Protein AF-A0AAD4CUF9-F1 (afdb_monomer_lite)

Structure (mmCIF, N/CA/C/O backbone):
data_AF-A0AAD4CUF9-F1
#
_entry.id   AF-A0AAD4CUF9-F1
#
loop_
_atom_site.group_PDB
_atom_site.id
_atom_site.type_symbol
_atom_site.label_atom_id
_atom_site.label_alt_id
_atom_site.label_comp_id
_atom_site.label_asym_id
_atom_site.label_entity_id
_atom_site.label_seq_id
_atom_site.pdbx_PDB_ins_code
_atom_site.Cartn_x
_atom_site.Cartn_y
_atom_site.Cartn_z
_atom_site.occupancy
_atom_site.B_iso_or_equiv
_atom_site.auth_seq_id
_atom_site.auth_comp_id
_atom_site.auth_asym_id
_atom_site.auth_atom_id
_atom_site.pdbx_PDB_model_num
ATOM 1 N N . MET A 1 1 ? -0.680 8.053 40.007 1.00 39.59 1 MET A N 1
ATOM 2 C CA . MET A 1 1 ? -1.682 8.189 38.925 1.00 39.59 1 MET A CA 1
ATOM 3 C C . MET A 1 1 ? -1.784 6.845 38.232 1.00 39.59 1 MET A C 1
ATOM 5 O O . MET A 1 1 ? -0.775 6.392 37.708 1.00 39.59 1 MET A O 1
ATOM 9 N N . ASP A 1 2 ? -2.946 6.200 38.308 1.00 34.97 2 ASP A N 1
ATOM 10 C CA . ASP A 1 2 ? -3.189 4.861 37.760 1.00 34.97 2 ASP A CA 1
ATOM 11 C C . ASP A 1 2 ? -3.001 4.854 36.224 1.00 34.97 2 ASP A C 1
ATOM 13 O O . ASP A 1 2 ? -3.326 5.823 35.531 1.00 34.97 2 ASP A O 1
ATOM 17 N N . GLN A 1 3 ? -2.433 3.775 35.682 1.00 39.56 3 GLN A N 1
ATOM 18 C CA . GLN A 1 3 ? -2.182 3.586 34.249 1.00 39.56 3 GLN A CA 1
ATOM 19 C C . GLN A 1 3 ? -3.502 3.627 33.453 1.00 39.56 3 GLN A C 1
ATOM 21 O O . GLN A 1 3 ? -3.532 4.143 32.334 1.00 39.56 3 GLN A O 1
ATOM 26 N N . ARG A 1 4 ? -4.623 3.224 34.079 1.00 38.78 4 ARG A N 1
ATOM 27 C CA . ARG A 1 4 ? -5.989 3.417 33.550 1.00 38.78 4 ARG A CA 1
ATOM 28 C C . ARG A 1 4 ? -6.378 4.893 33.412 1.00 38.78 4 ARG A C 1
ATOM 30 O O . ARG A 1 4 ? -7.064 5.259 32.462 1.00 38.78 4 ARG A O 1
ATOM 37 N N . THR A 1 5 ? -5.922 5.764 34.314 1.00 38.09 5 THR A N 1
ATOM 38 C CA . THR A 1 5 ? -6.169 7.215 34.232 1.00 38.09 5 THR A CA 1
ATOM 39 C C . THR A 1 5 ? -5.326 7.877 33.138 1.00 38.09 5 THR A C 1
ATOM 41 O O . THR A 1 5 ? -5.761 8.865 32.552 1.00 38.09 5 THR A O 1
ATOM 44 N N . ARG A 1 6 ? -4.137 7.335 32.826 1.00 41.84 6 ARG A N 1
ATOM 45 C CA . ARG A 1 6 ? -3.287 7.815 31.719 1.00 41.84 6 ARG A CA 1
ATOM 46 C C . ARG A 1 6 ? -3.840 7.431 30.345 1.00 41.84 6 ARG A C 1
ATOM 48 O O . ARG A 1 6 ? -3.818 8.278 29.463 1.00 41.84 6 ARG A O 1
ATOM 55 N N . LEU A 1 7 ? -4.388 6.222 30.190 1.00 39.97 7 LEU A N 1
ATOM 56 C CA . LEU A 1 7 ? -5.048 5.778 28.951 1.00 39.97 7 LEU A CA 1
ATOM 57 C C . LEU A 1 7 ? -6.362 6.535 28.687 1.00 39.97 7 LEU A C 1
ATOM 59 O O . LEU A 1 7 ? -6.588 6.962 27.561 1.00 39.97 7 LEU A O 1
ATOM 63 N N . ARG A 1 8 ? -7.171 6.823 29.722 1.00 42.53 8 ARG A N 1
ATOM 64 C CA . ARG A 1 8 ? -8.345 7.717 29.587 1.00 42.53 8 ARG A CA 1
ATOM 65 C C . ARG A 1 8 ? -7.947 9.115 29.093 1.00 42.53 8 ARG A C 1
ATOM 67 O O . ARG A 1 8 ? -8.431 9.554 28.056 1.00 42.53 8 ARG A O 1
ATOM 74 N N . LYS A 1 9 ? -6.938 9.736 29.720 1.00 45.12 9 LYS A N 1
ATOM 75 C CA . LYS A 1 9 ? -6.374 11.022 29.261 1.00 45.12 9 LYS A CA 1
ATOM 76 C C . LYS A 1 9 ? -5.685 10.956 27.892 1.00 45.12 9 LYS A C 1
ATOM 78 O O . LYS A 1 9 ? -5.450 11.994 27.275 1.00 45.12 9 LYS A O 1
ATOM 83 N N . ALA A 1 10 ? -5.318 9.763 27.421 1.00 41.44 10 ALA A N 1
ATOM 84 C CA . ALA A 1 10 ? -4.700 9.578 26.116 1.00 41.44 10 ALA A CA 1
ATOM 85 C C . ALA A 1 10 ? -5.693 9.853 24.975 1.00 41.44 10 ALA A C 1
ATOM 87 O O . ALA A 1 10 ? -5.320 10.522 24.009 1.00 41.44 10 ALA A O 1
ATOM 88 N N . CYS A 1 11 ? -6.948 9.427 25.164 1.00 41.88 11 CYS A N 1
ATOM 89 C CA . CYS A 1 11 ? -8.086 9.665 24.274 1.00 41.88 11 CYS A CA 1
ATOM 90 C C . CYS A 1 11 ? -8.808 11.003 24.521 1.00 41.88 11 CYS A C 1
ATOM 92 O O . CYS A 1 11 ? -9.398 11.534 23.586 1.00 41.88 11 CYS A O 1
ATOM 94 N N . ASP A 1 12 ? -8.734 11.586 25.725 1.00 46.25 12 ASP A N 1
ATOM 95 C CA . ASP A 1 12 ? -9.504 12.794 26.098 1.00 46.25 12 ASP A CA 1
ATOM 96 C C . ASP A 1 12 ? -9.203 14.059 25.260 1.00 46.25 12 ASP A C 1
ATOM 98 O O . ASP A 1 12 ? -9.964 15.022 25.311 1.00 46.25 12 ASP A O 1
ATOM 102 N N . ALA A 1 13 ? -8.140 14.076 24.446 1.00 50.22 13 ALA A N 1
ATOM 103 C CA . ALA A 1 13 ? -7.886 15.176 23.505 1.00 50.22 13 ALA A CA 1
ATOM 104 C C . ALA A 1 13 ? -8.900 15.221 22.338 1.00 50.22 13 ALA A C 1
ATOM 106 O O . ALA A 1 13 ? -9.046 16.247 21.664 1.00 50.22 13 ALA A O 1
ATOM 107 N N . CYS A 1 14 ? -9.616 14.118 22.082 1.00 61.94 14 CYS A N 1
ATOM 108 C CA . CYS A 1 14 ? -10.599 14.020 21.011 1.00 61.94 14 CYS A CA 1
ATOM 109 C C . CYS A 1 14 ? -11.874 13.322 21.506 1.00 61.94 14 CYS A C 1
ATOM 111 O O . CYS A 1 14 ? -11.851 12.169 21.919 1.00 61.94 14 CYS A O 1
ATOM 113 N N . SER A 1 15 ? -13.013 14.021 21.449 1.00 78.88 15 SER A N 1
ATOM 114 C CA . SER A 1 15 ? -14.328 13.438 21.758 1.00 78.88 15 SER A CA 1
ATOM 115 C C . SER A 1 15 ? -14.560 12.141 20.971 1.00 78.88 15 SER A C 1
ATOM 117 O O . SER A 1 15 ? -14.222 12.075 19.789 1.00 78.88 15 SER A O 1
ATOM 119 N N . ILE A 1 16 ? -15.228 11.151 21.577 1.00 83.75 16 ILE A N 1
ATOM 120 C CA . ILE A 1 16 ? -15.624 9.893 20.914 1.00 83.75 16 ILE A CA 1
ATOM 121 C C . ILE A 1 16 ? -16.353 10.126 19.580 1.00 83.75 16 ILE A C 1
ATOM 123 O O . ILE A 1 16 ? -16.173 9.367 18.633 1.00 83.75 16 ILE A O 1
ATOM 127 N N . ARG A 1 17 ? -17.105 11.231 19.456 1.00 86.00 17 ARG A N 1
ATOM 128 C CA . ARG A 1 17 ? -17.767 11.623 18.203 1.00 86.00 17 ARG A CA 1
ATOM 129 C C . ARG A 1 17 ? -16.765 11.896 17.078 1.00 86.00 17 ARG A C 1
ATOM 131 O O . ARG A 1 17 ? -17.030 11.551 15.936 1.00 86.00 17 ARG A O 1
ATOM 138 N N . LYS A 1 18 ? -15.620 12.503 17.390 1.00 86.81 18 LYS A N 1
ATOM 139 C CA . LYS A 1 18 ? -14.552 12.770 16.418 1.00 86.81 18 LYS A CA 1
ATOM 140 C C . LYS A 1 18 ? -13.766 11.509 16.096 1.00 86.81 18 LYS A C 1
ATOM 142 O O . LYS A 1 18 ? -13.440 11.295 14.939 1.00 86.81 18 LYS A O 1
ATOM 147 N N . VAL A 1 19 ? -13.523 10.652 17.089 1.00 90.12 19 VAL A N 1
ATOM 148 C CA . VAL A 1 19 ? -12.931 9.327 16.849 1.00 90.12 19 VAL A CA 1
ATOM 149 C C . VAL A 1 19 ? -13.796 8.534 15.866 1.00 90.12 19 VAL A C 1
ATOM 151 O O . VAL A 1 19 ? -13.255 7.983 14.918 1.00 90.12 19 VAL A O 1
ATOM 154 N N . LYS A 1 20 ? -15.129 8.564 16.017 1.00 92.75 20 LYS A N 1
ATOM 155 C CA . LYS A 1 20 ? -16.059 7.950 15.056 1.00 92.75 20 LYS A CA 1
ATOM 156 C C . LYS A 1 20 ? -15.874 8.495 13.633 1.00 92.75 20 LYS A C 1
ATOM 158 O O . LYS A 1 20 ? -15.705 7.705 12.718 1.00 92.75 20 LYS A O 1
ATOM 163 N N . LEU A 1 21 ? -15.816 9.819 13.461 1.00 93.06 21 LEU A N 1
ATOM 164 C CA . LEU A 1 21 ? -15.589 10.441 12.145 1.00 93.06 21 LEU A CA 1
ATOM 165 C C . LEU A 1 21 ? -14.254 10.014 11.512 1.00 93.06 21 LEU A C 1
ATOM 167 O O . LEU A 1 21 ? -14.199 9.740 10.319 1.00 93.06 21 LEU A O 1
ATOM 171 N N . LEU A 1 22 ? -13.188 9.906 12.311 1.00 94.31 22 LEU A N 1
ATOM 172 C CA . LEU A 1 22 ? -11.883 9.430 11.837 1.00 94.31 22 LEU A CA 1
ATOM 173 C C . LEU A 1 22 ? -11.912 7.941 11.466 1.00 94.31 22 LEU A C 1
ATOM 175 O O . LEU A 1 22 ? -11.278 7.535 10.499 1.00 94.31 22 LEU A O 1
ATOM 179 N N . VAL A 1 23 ? -12.652 7.118 12.209 1.00 95.81 23 VAL A N 1
ATOM 180 C CA . VAL A 1 23 ? -12.877 5.708 11.859 1.00 95.81 23 VAL A CA 1
ATOM 181 C C . VAL A 1 23 ? -13.656 5.598 10.543 1.00 95.81 23 VAL A C 1
ATOM 183 O O . VAL A 1 23 ? -13.284 4.805 9.680 1.00 95.81 23 VAL A O 1
ATOM 186 N N . ASP A 1 24 ? -14.690 6.419 10.351 1.00 95.69 24 ASP A N 1
ATOM 187 C CA . ASP A 1 24 ? -15.474 6.454 9.111 1.00 95.69 24 ASP A CA 1
ATOM 188 C C . ASP A 1 24 ? -14.615 6.881 7.909 1.00 95.69 24 ASP A C 1
ATOM 190 O O . ASP A 1 24 ? -14.680 6.261 6.843 1.00 95.69 24 ASP A O 1
ATOM 194 N N . ASP A 1 25 ? -13.740 7.873 8.096 1.00 95.69 25 ASP A N 1
ATOM 195 C CA . ASP A 1 25 ? -12.764 8.277 7.084 1.00 95.69 25 ASP A CA 1
ATOM 196 C C . ASP A 1 25 ? -11.748 7.168 6.789 1.00 95.69 25 ASP A C 1
ATOM 198 O O . ASP A 1 25 ? -11.439 6.924 5.624 1.00 95.69 25 ASP A O 1
ATOM 202 N N . TYR A 1 26 ? -11.248 6.451 7.800 1.00 97.94 26 TYR A N 1
ATOM 203 C CA . TYR A 1 26 ? -10.336 5.328 7.578 1.00 97.94 26 TYR A CA 1
ATOM 204 C C . TYR A 1 26 ? -10.977 4.273 6.670 1.00 97.94 26 TYR A C 1
ATOM 206 O O . TYR A 1 26 ? -10.410 3.902 5.640 1.00 97.94 26 TYR A O 1
ATOM 214 N N . PHE A 1 27 ? -12.190 3.836 7.009 1.00 97.69 27 PHE A N 1
ATOM 215 C CA . PHE A 1 27 ? -12.915 2.835 6.235 1.00 97.69 27 PHE A CA 1
ATOM 216 C C . PHE A 1 27 ? -13.332 3.325 4.843 1.00 97.69 27 PHE A C 1
ATOM 218 O O . PHE A 1 27 ? -13.573 2.513 3.950 1.00 97.69 27 PHE A O 1
ATOM 225 N N . THR A 1 28 ? -13.416 4.636 4.630 1.00 96.25 28 THR A N 1
ATOM 226 C CA . THR A 1 28 ? -13.724 5.224 3.321 1.00 96.25 28 THR A CA 1
ATOM 227 C C . THR A 1 28 ? -12.480 5.364 2.450 1.00 96.25 28 THR A C 1
ATOM 229 O O . THR A 1 28 ? -12.507 4.947 1.298 1.00 96.25 28 THR A O 1
ATOM 232 N N . TYR A 1 29 ? -11.388 5.908 2.986 1.00 96.06 29 TYR A N 1
ATOM 233 C CA . TYR A 1 29 ? -10.251 6.356 2.178 1.00 96.06 29 TYR A CA 1
ATOM 234 C C . TYR A 1 29 ? -9.022 5.444 2.256 1.00 96.06 29 TYR A C 1
ATOM 236 O O . TYR A 1 29 ? -8.267 5.366 1.292 1.00 96.06 29 TYR A O 1
ATOM 244 N N . ILE A 1 30 ? -8.810 4.744 3.374 1.00 97.25 30 ILE A N 1
ATOM 245 C CA . ILE A 1 30 ? -7.582 3.965 3.620 1.00 97.25 30 ILE A CA 1
ATOM 246 C C . ILE A 1 30 ? -7.819 2.463 3.526 1.00 97.25 30 ILE A C 1
ATOM 248 O O . ILE A 1 30 ? -7.001 1.757 2.944 1.00 97.25 30 ILE A O 1
ATOM 252 N N . HIS A 1 31 ? -8.950 1.970 4.034 1.00 97.94 31 HIS A N 1
ATOM 253 C CA . HIS A 1 31 ? -9.311 0.550 3.957 1.00 97.94 31 HIS A CA 1
ATOM 254 C C . HIS A 1 31 ? -9.292 -0.037 2.530 1.00 97.94 31 HIS A C 1
ATOM 256 O O . HIS A 1 31 ? -8.823 -1.160 2.372 1.00 97.94 31 HIS A O 1
ATOM 262 N N . PRO A 1 32 ? -9.650 0.701 1.455 1.00 96.88 32 PRO A N 1
ATOM 263 C CA . PRO A 1 32 ? -9.492 0.192 0.087 1.00 96.88 32 PRO A CA 1
ATOM 264 C C . PRO A 1 32 ? -8.040 -0.128 -0.302 1.00 96.88 32 PRO A C 1
ATOM 266 O O . PRO A 1 32 ? -7.810 -0.925 -1.211 1.00 96.88 32 PRO A O 1
ATOM 269 N N . LEU A 1 33 ? -7.064 0.500 0.360 1.00 97.06 33 LEU A N 1
ATOM 270 C CA . LEU A 1 33 ? -5.630 0.289 0.151 1.00 97.06 33 LEU A CA 1
ATOM 271 C C . LEU A 1 33 ? -5.046 -0.709 1.160 1.00 97.06 33 LEU A C 1
ATOM 273 O O . LEU A 1 33 ? -4.157 -1.485 0.812 1.00 97.06 33 LEU A O 1
ATOM 277 N N . ILE A 1 34 ? -5.548 -0.682 2.398 1.00 97.12 34 ILE A N 1
ATOM 278 C CA . ILE A 1 34 ? -5.132 -1.530 3.518 1.00 97.12 34 ILE A CA 1
ATOM 279 C C . ILE A 1 34 ? -6.400 -2.179 4.108 1.00 97.12 34 ILE A C 1
ATOM 281 O O . ILE A 1 34 ? -6.973 -1.626 5.044 1.00 97.12 34 ILE A O 1
ATOM 285 N N . PRO A 1 35 ? -6.879 -3.318 3.567 1.00 97.19 35 PRO A N 1
ATOM 286 C CA . PRO A 1 35 ? -8.218 -3.856 3.855 1.00 97.19 35 PRO A CA 1
ATOM 287 C C . PRO A 1 35 ? -8.307 -4.626 5.185 1.00 97.19 35 PRO A C 1
ATOM 289 O O . PRO A 1 35 ? -8.823 -5.744 5.259 1.00 97.19 35 PRO A O 1
ATOM 292 N N . VAL A 1 36 ? -7.791 -4.021 6.252 1.00 97.06 36 VAL A N 1
ATOM 293 C CA . VAL A 1 36 ? -7.884 -4.484 7.639 1.00 97.06 36 VAL A CA 1
ATOM 294 C C . VAL A 1 36 ? -8.197 -3.290 8.547 1.00 97.06 36 VAL A C 1
ATOM 296 O O . VAL A 1 36 ? -7.759 -2.185 8.253 1.00 97.06 36 VAL A O 1
ATOM 299 N N . PRO A 1 37 ? -8.909 -3.465 9.668 1.00 97.88 37 PRO A N 1
ATOM 300 C CA . PRO A 1 37 ? -9.540 -4.699 10.132 1.00 97.88 37 PRO A CA 1
ATOM 301 C C . PRO A 1 37 ? -10.833 -5.021 9.364 1.00 97.88 37 PRO A C 1
ATOM 303 O O . PRO A 1 37 ? -11.263 -4.261 8.496 1.00 97.88 37 PRO A O 1
ATOM 306 N N . HIS A 1 38 ? -11.448 -6.155 9.697 1.00 98.00 38 HIS A N 1
ATOM 307 C CA . HIS A 1 38 ? -12.779 -6.528 9.228 1.00 98.00 38 HIS A CA 1
ATOM 308 C C . HIS A 1 38 ? -13.825 -5.506 9.696 1.00 98.00 38 HIS A C 1
ATOM 310 O O . HIS A 1 38 ? -14.038 -5.343 10.902 1.00 98.00 38 HIS A O 1
ATOM 316 N N . GLU A 1 39 ? -14.455 -4.794 8.757 1.00 97.56 39 GLU A N 1
ATOM 317 C CA . GLU A 1 39 ? -15.265 -3.610 9.072 1.00 97.56 39 GLU A CA 1
ATOM 318 C C . GLU A 1 39 ? -16.455 -3.900 10.017 1.00 97.56 39 GLU A C 1
ATOM 320 O O . GLU A 1 39 ? -16.560 -3.208 11.036 1.00 97.56 39 GLU A O 1
ATOM 325 N N . PRO A 1 40 ? -17.317 -4.912 9.779 1.00 97.81 40 PRO A N 1
ATOM 326 C CA . PRO A 1 40 ? -18.456 -5.201 10.652 1.00 97.81 40 PRO A CA 1
ATOM 327 C C . PRO A 1 40 ? -18.045 -5.524 12.093 1.00 97.81 40 PRO A C 1
ATOM 329 O O . PRO A 1 40 ? -18.580 -4.943 13.040 1.00 97.81 40 PRO A O 1
ATOM 332 N N . THR A 1 41 ? -17.049 -6.399 12.268 1.00 97.00 41 THR A N 1
ATOM 333 C CA . THR A 1 41 ? -16.567 -6.807 13.599 1.00 97.00 41 THR A CA 1
ATOM 334 C C . THR A 1 41 ? -15.926 -5.634 14.331 1.00 97.00 41 THR A C 1
ATOM 336 O O . THR A 1 41 ? -16.182 -5.425 15.517 1.00 97.00 41 THR A O 1
ATOM 339 N N . PHE A 1 42 ? -15.133 -4.822 13.626 1.00 98.25 42 PHE A N 1
ATOM 340 C CA . PHE A 1 42 ? -14.530 -3.634 14.216 1.00 98.25 42 PHE A CA 1
ATOM 341 C C . PHE A 1 42 ? -15.588 -2.619 14.659 1.00 98.25 42 PHE A C 1
ATOM 343 O O . PHE A 1 42 ? -15.497 -2.080 15.762 1.00 98.25 42 PHE A O 1
ATOM 350 N N . ARG A 1 43 ? -16.600 -2.351 13.822 1.00 97.31 43 ARG A N 1
ATOM 351 C CA . ARG A 1 43 ? -17.673 -1.402 14.151 1.00 97.31 43 ARG A CA 1
ATOM 352 C C . ARG A 1 43 ? -18.488 -1.866 15.353 1.00 97.31 43 ARG A C 1
ATOM 354 O O . ARG A 1 43 ? -18.735 -1.052 16.240 1.00 97.31 43 ARG A O 1
ATOM 361 N N . ALA A 1 44 ? -18.814 -3.155 15.437 1.00 97.50 44 ALA A N 1
ATOM 362 C CA . ALA A 1 44 ? -19.493 -3.723 16.600 1.00 97.50 44 ALA A CA 1
ATOM 363 C C . ALA A 1 44 ? -18.677 -3.529 17.895 1.00 97.50 44 ALA A C 1
ATOM 365 O O . ALA A 1 44 ? -19.209 -3.038 18.892 1.00 97.50 44 ALA A O 1
ATOM 366 N N . ALA A 1 45 ? -17.372 -3.827 17.868 1.00 96.12 45 ALA A N 1
ATOM 367 C CA . ALA A 1 45 ? -16.474 -3.609 19.007 1.00 96.12 45 ALA A CA 1
ATOM 368 C C . ALA A 1 45 ? -16.342 -2.115 19.377 1.00 96.12 45 ALA A C 1
ATOM 370 O O . ALA A 1 45 ? -16.310 -1.741 20.555 1.00 96.12 45 ALA A O 1
ATOM 371 N N . PHE A 1 46 ? -16.322 -1.233 18.373 1.00 95.69 46 PHE A N 1
ATOM 372 C CA . PHE A 1 46 ? -16.266 0.215 18.570 1.00 95.69 46 PHE A CA 1
ATOM 373 C C . PHE A 1 46 ? -17.531 0.754 19.254 1.00 95.69 46 PHE A C 1
ATOM 375 O O . PHE A 1 46 ? -17.442 1.550 20.192 1.00 95.69 46 PHE A O 1
ATOM 382 N N . GLU A 1 47 ? -18.712 0.301 18.827 1.00 95.06 47 GLU A N 1
ATOM 383 C CA . GLU A 1 47 ? -19.999 0.671 19.429 1.00 95.06 47 GLU A CA 1
ATOM 384 C C . GLU A 1 47 ? -20.118 0.199 20.880 1.00 95.06 47 GLU A C 1
ATOM 386 O O . GLU A 1 47 ? -20.623 0.931 21.734 1.00 95.06 47 GLU A O 1
ATOM 391 N N . GLN A 1 48 ? -19.569 -0.979 21.183 1.00 95.56 48 GLN A N 1
ATOM 392 C CA . GLN A 1 48 ? -19.510 -1.541 22.534 1.00 95.56 48 GLN A CA 1
ATOM 393 C C . GLN A 1 48 ? -18.459 -0.877 23.437 1.00 95.56 48 GLN A C 1
ATOM 395 O O . GLN A 1 48 ? -18.353 -1.222 24.615 1.00 95.56 48 GLN A O 1
ATOM 400 N N . ARG A 1 49 ? -17.708 0.106 22.922 1.00 92.44 49 ARG A N 1
ATOM 401 C CA . ARG A 1 49 ? -16.643 0.813 23.648 1.00 92.44 49 ARG A CA 1
ATOM 402 C C . ARG A 1 49 ? -15.562 -0.123 24.183 1.00 92.44 49 ARG A C 1
ATOM 404 O O . ARG A 1 49 ? -15.022 0.085 25.277 1.00 92.44 49 ARG A O 1
ATOM 411 N N . GLU A 1 50 ? -15.204 -1.127 23.383 1.00 93.50 50 GLU A N 1
ATOM 412 C CA . GLU A 1 50 ? -14.098 -2.031 23.701 1.00 93.50 50 GLU A CA 1
ATOM 413 C C . GLU A 1 50 ? -12.762 -1.294 23.872 1.00 93.50 50 GLU A C 1
ATOM 415 O O . GLU A 1 50 ? -11.869 -1.801 24.543 1.00 93.50 50 GLU A O 1
ATOM 420 N N . ASP A 1 51 ? -12.626 -0.056 23.380 1.00 89.88 51 ASP A N 1
ATOM 421 C CA . ASP A 1 51 ? -11.454 0.802 23.608 1.00 89.88 51 ASP A CA 1
ATOM 422 C C . ASP A 1 51 ? -11.139 1.016 25.100 1.00 89.88 51 ASP A C 1
ATOM 424 O O . ASP A 1 51 ? -9.994 1.279 25.473 1.00 89.88 51 ASP A O 1
ATOM 428 N N . LEU A 1 52 ? -12.142 0.883 25.973 1.00 88.94 52 LEU A N 1
ATOM 429 C CA . LEU A 1 52 ? -12.000 1.088 27.414 1.00 88.94 52 LEU A CA 1
ATOM 430 C C . LEU A 1 52 ? -11.524 -0.157 28.174 1.00 88.94 52 LEU A C 1
ATOM 432 O O . LEU A 1 52 ? -10.999 -0.033 29.286 1.00 88.94 52 LEU A O 1
ATOM 436 N N . THR A 1 53 ? -11.736 -1.345 27.613 1.00 91.12 53 THR A N 1
ATOM 437 C CA . THR A 1 53 ? -11.554 -2.642 28.288 1.00 91.12 53 THR A CA 1
ATOM 438 C C . THR A 1 53 ? -10.505 -3.502 27.589 1.00 91.12 53 THR A C 1
ATOM 440 O O . THR A 1 53 ? -9.705 -4.158 28.259 1.00 91.12 53 THR A O 1
ATOM 443 N N . ASN A 1 54 ? -10.457 -3.447 26.260 1.00 92.62 54 ASN A N 1
ATOM 444 C CA . ASN A 1 54 ? -9.579 -4.211 25.394 1.00 92.62 54 ASN A CA 1
ATOM 445 C C . ASN A 1 54 ? -8.413 -3.341 24.903 1.00 92.62 54 ASN A C 1
ATOM 447 O O . ASN A 1 54 ? -8.528 -2.491 24.018 1.00 92.62 54 ASN A O 1
ATOM 451 N N . ARG A 1 55 ? -7.236 -3.583 25.486 1.00 93.44 55 ARG A N 1
ATOM 452 C CA . ARG A 1 55 ? -6.011 -2.845 25.157 1.00 93.44 55 ARG A CA 1
ATOM 453 C C . ARG A 1 55 ? -5.550 -3.043 23.711 1.00 93.44 55 ARG A C 1
ATOM 455 O O . ARG A 1 55 ? -5.043 -2.093 23.121 1.00 93.44 55 ARG A O 1
ATOM 462 N N . THR A 1 56 ? -5.729 -4.238 23.144 1.00 94.56 56 THR A N 1
ATOM 463 C CA . THR A 1 56 ? -5.390 -4.505 21.737 1.00 94.56 56 THR A CA 1
ATOM 464 C C . THR A 1 56 ? -6.302 -3.703 20.821 1.00 94.56 56 THR A C 1
ATOM 466 O O . THR A 1 56 ? -5.813 -3.049 19.908 1.00 94.56 56 THR A O 1
ATOM 469 N N . PHE A 1 57 ? -7.604 -3.662 21.107 1.00 96.06 57 PHE A N 1
ATOM 470 C CA . PHE A 1 57 ? -8.552 -2.875 20.319 1.00 96.06 57 PHE A CA 1
ATOM 471 C C . PHE A 1 57 ? -8.262 -1.367 20.379 1.00 96.06 57 PHE A C 1
ATOM 473 O O . PHE A 1 57 ? -8.289 -0.684 19.353 1.00 96.06 57 PHE A O 1
ATOM 480 N N . LEU A 1 58 ? -7.897 -0.840 21.555 1.00 95.81 58 LEU A N 1
ATOM 481 C CA . LEU A 1 58 ? -7.437 0.545 21.689 1.00 95.81 58 LEU A CA 1
ATOM 482 C C . LEU A 1 58 ? -6.162 0.805 20.872 1.00 95.81 58 LEU A C 1
ATOM 484 O O . LEU A 1 58 ? -6.071 1.821 20.181 1.00 95.81 58 LEU A O 1
ATOM 488 N N . ALA A 1 59 ? -5.185 -0.104 20.933 1.00 96.69 59 ALA A N 1
ATOM 489 C CA . ALA A 1 59 ? -3.946 0.018 20.171 1.00 96.69 59 ALA A CA 1
ATOM 490 C C . ALA A 1 59 ? -4.191 -0.029 18.656 1.00 96.69 59 ALA A C 1
ATOM 492 O O . ALA A 1 59 ? -3.624 0.776 17.911 1.00 96.69 59 ALA A O 1
ATOM 493 N N . LEU A 1 60 ? -5.074 -0.924 18.211 1.00 97.81 60 LEU A N 1
ATOM 494 C CA . LEU A 1 60 ? -5.512 -1.041 16.825 1.00 97.81 60 LEU A CA 1
ATOM 495 C C . LEU A 1 60 ? -6.181 0.252 16.368 1.00 97.81 60 LEU A C 1
ATOM 497 O O . LEU A 1 60 ? -5.733 0.856 15.404 1.00 97.81 60 LEU A O 1
ATOM 501 N N . THR A 1 61 ? -7.176 0.737 17.111 1.00 97.69 61 THR A N 1
ATOM 502 C CA . THR A 1 61 ? -7.899 1.972 16.777 1.00 97.69 61 THR A CA 1
ATOM 503 C C . THR A 1 61 ? -6.953 3.174 16.700 1.00 97.69 61 THR A C 1
ATOM 505 O O . THR A 1 61 ? -7.008 3.953 15.750 1.00 97.69 61 THR A O 1
ATOM 508 N N . ALA A 1 62 ? -6.046 3.321 17.672 1.00 96.81 62 ALA A N 1
ATOM 509 C CA . ALA A 1 62 ? -5.094 4.427 17.698 1.00 96.81 62 ALA A CA 1
ATOM 510 C C . ALA A 1 62 ? -4.107 4.377 16.520 1.00 96.81 62 ALA A C 1
ATOM 512 O O . ALA A 1 62 ? -3.902 5.394 15.857 1.00 96.81 62 ALA A O 1
ATOM 513 N N . SER A 1 63 ? -3.523 3.210 16.234 1.00 97.88 63 SER A N 1
ATOM 514 C CA . SER A 1 63 ? -2.582 3.039 15.117 1.00 97.88 63 SER A CA 1
ATOM 515 C C . SER A 1 63 ? -3.264 3.177 13.749 1.00 97.88 63 SER A C 1
ATOM 517 O O . SER A 1 63 ? -2.716 3.839 12.871 1.00 97.88 63 SER A O 1
ATOM 519 N N . MET A 1 64 ? -4.493 2.676 13.603 1.00 97.56 64 MET A N 1
ATOM 520 C CA . MET A 1 64 ? -5.345 2.830 12.418 1.00 97.56 64 MET A CA 1
ATOM 521 C C . MET A 1 64 ? -5.656 4.306 12.116 1.00 97.56 64 MET A C 1
ATOM 523 O O . MET A 1 64 ? -5.515 4.757 10.980 1.00 97.56 64 MET A O 1
ATOM 527 N N . ILE A 1 65 ? -6.001 5.099 13.139 1.00 96.50 65 ILE A N 1
ATOM 528 C CA . ILE A 1 65 ? -6.170 6.555 12.990 1.00 96.50 65 ILE A CA 1
ATOM 529 C C . ILE A 1 65 ? -4.838 7.221 12.630 1.00 96.50 65 ILE A C 1
ATOM 531 O O . ILE A 1 65 ? -4.813 8.112 11.785 1.00 96.50 65 ILE A O 1
ATOM 535 N N . GLY A 1 66 ? -3.727 6.784 13.230 1.00 95.50 66 GLY A N 1
ATOM 536 C CA . GLY A 1 66 ? -2.390 7.249 12.855 1.00 95.50 66 GLY A CA 1
ATOM 537 C C . GLY A 1 66 ? -2.118 7.061 11.359 1.00 95.50 66 GLY A C 1
ATOM 538 O O . GLY A 1 66 ? -1.729 8.018 10.694 1.00 95.50 66 GLY A O 1
ATOM 539 N N . ALA A 1 67 ? -2.419 5.874 10.827 1.00 95.62 67 ALA A N 1
ATOM 540 C CA . ALA A 1 67 ? -2.270 5.539 9.412 1.00 95.62 67 ALA A CA 1
ATOM 541 C C . ALA A 1 67 ? -3.153 6.399 8.489 1.00 95.62 67 ALA A C 1
ATOM 543 O O . ALA A 1 67 ? -2.705 6.800 7.411 1.00 95.62 67 ALA A O 1
ATOM 544 N N . LEU A 1 68 ? -4.383 6.726 8.910 1.00 95.06 68 LEU A N 1
ATOM 545 C CA . LEU A 1 68 ? -5.232 7.694 8.206 1.00 95.06 68 LEU A CA 1
ATOM 546 C C . LEU A 1 68 ? -4.586 9.073 8.160 1.00 95.06 68 LEU A C 1
ATOM 548 O O . LEU A 1 68 ? -4.508 9.673 7.095 1.00 95.06 68 LEU A O 1
ATOM 552 N N . VAL A 1 69 ? -4.120 9.582 9.299 1.00 92.06 69 VAL A N 1
ATOM 553 C CA . VAL A 1 69 ? -3.561 10.936 9.373 1.00 92.06 69 VAL A CA 1
ATOM 554 C C . VAL A 1 69 ? -2.259 11.045 8.580 1.00 92.06 69 VAL A C 1
ATOM 556 O O . VAL A 1 69 ? -2.034 12.082 7.963 1.00 92.06 69 VAL A O 1
ATOM 559 N N . THR A 1 70 ? -1.418 10.004 8.552 1.00 89.88 70 THR A N 1
ATOM 560 C CA . THR A 1 70 ? -0.196 10.029 7.731 1.00 89.88 70 THR A CA 1
ATOM 561 C C . THR A 1 70 ? -0.478 9.957 6.243 1.00 89.88 70 THR A C 1
ATOM 563 O O . THR A 1 70 ? 0.193 10.636 5.475 1.00 89.88 70 THR A O 1
ATOM 566 N N . SER A 1 71 ? -1.439 9.130 5.836 1.00 89.50 71 SER A N 1
ATOM 567 C CA . SER A 1 71 ? -1.681 8.858 4.416 1.00 89.50 71 SER A CA 1
ATOM 568 C C . SER A 1 71 ? -2.636 9.874 3.790 1.00 89.50 71 SER A C 1
ATOM 570 O O . SER A 1 71 ? -2.527 10.163 2.607 1.00 89.50 71 SER A O 1
ATOM 572 N N . PHE A 1 72 ? -3.561 10.431 4.577 1.00 90.25 72 PHE A N 1
ATOM 573 C CA . PHE A 1 72 ? -4.587 11.355 4.103 1.00 90.25 72 PHE A CA 1
ATOM 574 C C . PHE A 1 72 ? -4.925 12.438 5.149 1.00 90.25 72 PHE A C 1
ATOM 576 O O . PHE A 1 72 ? -6.030 12.462 5.699 1.00 90.25 72 PHE A O 1
ATOM 583 N N . PRO A 1 73 ? -3.994 13.370 5.442 1.00 85.94 73 PRO A N 1
ATOM 584 C CA . PRO A 1 73 ? -4.161 14.384 6.492 1.00 85.94 73 PRO A CA 1
ATOM 585 C C . PRO A 1 73 ? -5.335 15.346 6.243 1.00 85.94 73 PRO A C 1
ATOM 587 O O . PRO A 1 73 ? -5.865 15.934 7.192 1.00 85.94 73 PRO A O 1
ATOM 590 N N . ARG A 1 74 ? -5.786 15.484 4.989 1.00 84.38 74 ARG A N 1
ATOM 591 C CA . ARG A 1 74 ? -6.860 16.401 4.595 1.00 84.38 74 ARG A CA 1
ATOM 592 C C . ARG A 1 74 ? -8.137 16.197 5.408 1.00 84.38 74 ARG A C 1
ATOM 594 O O . ARG A 1 74 ? -8.675 17.149 5.971 1.00 84.38 74 ARG A O 1
ATOM 601 N N . ARG A 1 75 ? -8.611 14.952 5.503 1.00 84.44 75 ARG A N 1
ATOM 602 C CA . ARG A 1 75 ? -9.884 14.621 6.161 1.00 84.44 75 ARG A CA 1
ATOM 603 C C . ARG A 1 75 ? -9.848 14.797 7.681 1.00 84.44 75 ARG A C 1
ATOM 605 O O . ARG A 1 75 ? -10.706 15.517 8.191 1.00 84.44 75 ARG A O 1
ATOM 612 N N . PRO A 1 76 ? -8.843 14.279 8.415 1.00 84.00 76 PRO A N 1
ATOM 613 C CA . PRO A 1 76 ? -8.714 14.536 9.845 1.00 84.00 76 PRO A CA 1
ATOM 614 C C . PRO A 1 76 ? -8.713 16.018 10.211 1.00 84.00 76 PRO A C 1
ATOM 616 O O . PRO A 1 76 ? -9.353 16.398 11.193 1.00 84.00 76 PRO A O 1
ATOM 619 N N . LYS A 1 77 ? -8.052 16.872 9.416 1.00 83.75 77 LYS A N 1
ATOM 620 C CA . LYS A 1 77 ? -8.014 18.310 9.691 1.00 83.75 77 LYS A CA 1
ATOM 621 C C . LYS A 1 77 ? -9.410 18.939 9.703 1.00 83.75 77 LYS A C 1
ATOM 623 O O . LYS A 1 77 ? -9.700 19.767 10.566 1.00 83.75 77 LYS A O 1
ATOM 628 N N . LEU A 1 78 ? -10.301 18.507 8.807 1.00 84.06 78 LEU A N 1
ATOM 629 C CA . LEU A 1 78 ? -11.678 19.012 8.737 1.00 84.06 78 LEU A CA 1
ATOM 630 C C . LEU A 1 78 ? -12.471 18.747 10.024 1.00 84.06 78 LEU A C 1
ATOM 632 O O . LEU A 1 78 ? -13.377 19.513 10.351 1.00 84.06 78 LEU A O 1
ATOM 636 N N . HIS A 1 79 ? -12.115 17.714 10.788 1.00 84.12 79 HIS A N 1
ATOM 637 C CA . HIS A 1 79 ? -12.782 17.375 12.050 1.00 84.12 79 HIS A CA 1
ATOM 638 C C . HIS A 1 79 ? -12.179 18.091 13.270 1.00 84.12 79 HIS A C 1
ATOM 640 O O . HIS A 1 79 ? -12.810 18.157 14.333 1.00 84.12 79 HIS A O 1
ATOM 646 N N . LEU A 1 80 ? -10.973 18.652 13.134 1.00 81.44 80 LEU A N 1
ATOM 647 C CA . LEU A 1 80 ? -10.177 19.263 14.206 1.00 81.44 80 LEU A CA 1
ATOM 648 C C . LEU A 1 80 ? -10.218 20.799 14.147 1.00 81.44 80 LEU A C 1
ATOM 650 O O . LEU A 1 80 ? -9.200 21.465 13.983 1.00 81.44 80 LEU A O 1
ATOM 654 N N . LYS A 1 81 ? -11.417 21.378 14.288 1.00 77.38 81 LYS A N 1
ATOM 655 C CA . LYS A 1 81 ? -11.632 22.833 14.138 1.00 77.38 81 LYS A CA 1
ATOM 656 C C . LYS A 1 81 ? -11.485 23.659 15.423 1.00 77.38 81 LYS A C 1
ATOM 658 O O . LYS A 1 81 ? -11.388 24.878 15.345 1.00 77.38 81 LYS A O 1
ATOM 663 N N . SER A 1 82 ? -11.514 23.029 16.598 1.00 80.69 82 SER A N 1
ATOM 664 C CA . SER A 1 82 ? -11.508 23.736 17.890 1.00 80.69 82 SER A CA 1
ATOM 665 C C . SER A 1 82 ? -10.117 24.273 18.240 1.00 80.69 82 SER A C 1
ATOM 667 O O . SER A 1 82 ? -9.123 23.590 18.002 1.00 80.69 82 SER A O 1
ATOM 669 N N . GLU A 1 83 ? -10.050 25.462 18.844 1.00 75.44 83 GLU A N 1
ATOM 670 C CA . GLU A 1 83 ? -8.790 26.123 19.225 1.00 75.44 83 GLU A CA 1
ATOM 671 C C . GLU A 1 83 ? -7.903 25.259 20.136 1.00 75.44 83 GLU A C 1
ATOM 673 O O . GLU A 1 83 ? -6.712 25.112 19.867 1.00 75.44 83 GLU A O 1
ATOM 678 N N . ASP A 1 84 ? -8.482 24.570 21.124 1.00 77.12 84 ASP A N 1
ATOM 679 C CA . ASP A 1 84 ? -7.735 23.649 21.997 1.00 77.12 84 ASP A CA 1
ATOM 680 C C . ASP A 1 84 ? -7.074 22.508 21.209 1.00 77.12 84 ASP A C 1
ATOM 682 O O . ASP A 1 84 ? -5.992 22.028 21.547 1.00 77.12 84 ASP A O 1
ATOM 686 N N . GLN A 1 85 ? -7.718 22.065 20.127 1.00 76.19 85 GLN A N 1
ATOM 687 C CA . GLN A 1 85 ? -7.218 20.981 19.286 1.00 76.19 85 GLN A CA 1
ATOM 688 C C . GLN A 1 85 ? -6.147 21.459 18.321 1.00 76.19 85 GLN A C 1
ATOM 690 O O . GLN A 1 85 ? -5.185 20.732 18.095 1.00 76.19 85 GLN A O 1
ATOM 695 N N . LYS A 1 86 ? -6.288 22.674 17.786 1.00 76.06 86 LYS A N 1
ATOM 696 C CA . LYS A 1 86 ? -5.233 23.316 16.998 1.00 76.06 86 LYS A CA 1
ATOM 697 C C . LYS A 1 86 ? -3.977 23.517 17.846 1.00 76.06 86 LYS A C 1
ATOM 699 O O . LYS A 1 86 ? -2.880 23.247 17.373 1.00 76.06 86 LYS A O 1
ATOM 704 N N . ALA A 1 87 ? -4.140 23.900 19.115 1.00 80.69 87 ALA A N 1
ATOM 705 C CA . ALA A 1 87 ? -3.033 24.009 20.062 1.00 80.69 87 ALA A CA 1
ATOM 706 C C . ALA A 1 87 ? -2.406 22.641 20.396 1.00 80.69 87 ALA A C 1
ATOM 708 O O . ALA A 1 87 ? -1.184 22.522 20.466 1.00 80.69 87 ALA A O 1
ATOM 709 N N . ALA A 1 88 ? -3.222 21.597 20.579 1.00 78.81 88 ALA A N 1
ATOM 710 C CA . ALA A 1 88 ? -2.735 20.246 20.862 1.00 78.81 88 ALA A CA 1
ATOM 711 C C . ALA A 1 88 ? -2.065 19.569 19.649 1.00 78.81 88 ALA A C 1
ATOM 713 O O . ALA A 1 88 ? -1.136 18.777 19.820 1.00 78.81 88 ALA A O 1
ATOM 714 N N . PHE A 1 89 ? -2.537 19.869 18.436 1.00 84.44 89 PHE A N 1
ATOM 715 C CA . PHE A 1 89 ? -2.113 19.251 17.180 1.00 84.44 89 PHE A CA 1
ATOM 716 C C . PHE A 1 89 ? -1.801 20.321 16.119 1.00 84.44 89 PHE A C 1
ATOM 718 O O . PHE A 1 89 ? -2.542 20.457 15.139 1.00 84.44 89 PHE A O 1
ATOM 725 N N . PRO A 1 90 ? -0.692 21.067 16.286 1.00 81.12 90 PRO A N 1
ATOM 726 C CA . PRO A 1 90 ? -0.333 22.166 15.386 1.00 81.12 90 PRO A CA 1
ATOM 727 C C . PRO A 1 90 ? -0.057 21.704 13.947 1.00 81.12 90 PRO A C 1
ATOM 729 O O . PRO A 1 90 ? -0.247 22.468 13.007 1.00 81.12 90 PRO A O 1
ATOM 732 N N . HIS A 1 91 ? 0.350 20.447 13.764 1.00 84.62 91 HIS A N 1
ATOM 733 C CA . HIS A 1 91 ? 0.533 19.802 12.464 1.00 84.62 91 HIS A CA 1
ATOM 734 C C . HIS A 1 91 ? 0.140 18.317 12.543 1.00 84.62 91 HIS A C 1
ATOM 736 O O . HIS A 1 91 ? 0.112 17.718 13.624 1.00 84.62 91 HIS A O 1
ATOM 742 N N . SER A 1 92 ? -0.126 17.703 11.390 1.00 86.31 92 SER A N 1
ATOM 743 C CA . SER A 1 92 ? -0.548 16.302 11.235 1.00 86.31 92 SER A CA 1
ATOM 744 C C . SER A 1 92 ? 0.369 15.322 11.973 1.00 86.31 92 SER A C 1
ATOM 746 O O . SER A 1 92 ? -0.107 14.480 12.734 1.00 86.31 92 SER A O 1
ATOM 748 N N . MET A 1 93 ? 1.693 15.477 11.848 1.00 87.12 93 MET A N 1
ATOM 749 C CA . MET A 1 93 ? 2.659 14.586 12.510 1.00 87.12 93 MET A CA 1
ATOM 750 C C . MET A 1 93 ? 2.606 14.634 14.048 1.00 87.12 93 MET A C 1
ATOM 752 O O . MET A 1 93 ? 2.971 13.653 14.697 1.00 87.12 93 MET A O 1
ATOM 756 N N . ALA A 1 94 ? 2.116 15.720 14.662 1.00 87.88 94 ALA A N 1
ATOM 757 C CA . ALA A 1 94 ? 1.906 15.769 16.110 1.00 87.88 94 ALA A CA 1
ATOM 758 C C . ALA A 1 94 ? 0.769 14.824 16.533 1.00 87.88 94 ALA A C 1
ATOM 760 O O . ALA A 1 94 ? 0.896 14.092 17.519 1.00 87.88 94 ALA A O 1
ATOM 761 N N . LEU A 1 95 ? -0.313 14.786 15.747 1.00 89.69 95 LEU A N 1
ATOM 762 C CA . LEU A 1 95 ? -1.415 13.847 15.944 1.00 89.69 95 LEU A CA 1
ATOM 763 C C . LEU A 1 95 ? -0.973 12.404 15.675 1.00 89.69 95 LEU A C 1
ATOM 765 O O . LEU A 1 95 ? -1.255 11.524 16.485 1.00 89.69 95 LEU A O 1
ATOM 769 N N . VAL A 1 96 ? -0.214 12.167 14.603 1.00 91.38 96 VAL A N 1
ATOM 770 C CA . VAL A 1 96 ? 0.354 10.843 14.284 1.00 91.38 96 VAL A CA 1
ATOM 771 C C . VAL A 1 96 ? 1.212 10.332 15.434 1.00 91.38 96 VAL A C 1
ATOM 773 O O . VAL A 1 96 ? 1.007 9.218 15.914 1.00 91.38 96 VAL A O 1
ATOM 776 N N . LYS A 1 97 ? 2.137 11.158 15.937 1.00 91.44 97 LYS A N 1
ATOM 777 C CA . LYS A 1 97 ? 2.984 10.800 17.077 1.00 91.44 97 LYS A CA 1
ATOM 778 C C . LYS A 1 97 ? 2.140 10.447 18.299 1.00 91.44 97 LYS A C 1
ATOM 780 O O . LYS A 1 97 ? 2.410 9.439 18.945 1.00 91.44 97 LYS A O 1
ATOM 785 N N . ARG A 1 98 ? 1.087 11.223 18.582 1.00 91.50 98 ARG A N 1
ATOM 786 C CA . ARG A 1 98 ? 0.161 10.921 19.678 1.00 91.50 98 ARG A CA 1
ATOM 787 C C . ARG A 1 98 ? -0.520 9.566 19.482 1.00 91.50 98 ARG A C 1
ATOM 789 O O . ARG A 1 98 ? -0.529 8.777 20.420 1.00 91.50 98 ARG A O 1
ATOM 796 N N . CYS A 1 99 ? -1.047 9.283 18.295 1.00 94.44 99 CYS A N 1
ATOM 797 C CA . CYS A 1 99 ? -1.647 7.995 17.946 1.00 94.44 99 CYS A CA 1
ATOM 798 C C . CYS A 1 99 ? -0.672 6.825 18.152 1.00 94.44 99 CYS A C 1
ATOM 800 O O . CYS A 1 99 ? -1.025 5.843 18.807 1.00 94.44 99 CYS A O 1
ATOM 802 N N . CYS A 1 100 ? 0.570 6.955 17.676 1.00 95.44 100 CYS A N 1
ATOM 803 C CA . CYS A 1 100 ? 1.623 5.961 17.884 1.00 95.44 100 CYS A CA 1
ATOM 804 C C . CYS A 1 100 ? 1.943 5.760 19.372 1.00 95.44 100 CYS A C 1
ATOM 806 O O . CYS A 1 100 ? 2.030 4.621 19.829 1.00 95.44 100 CYS A O 1
ATOM 808 N N . ASP A 1 101 ? 2.069 6.844 20.144 1.00 94.69 101 ASP A N 1
ATOM 809 C CA . ASP A 1 101 ? 2.334 6.776 21.584 1.00 94.69 101 ASP A CA 1
ATOM 810 C C . ASP A 1 101 ? 1.201 6.053 22.329 1.00 94.69 101 ASP A C 1
ATOM 812 O O . ASP A 1 101 ? 1.473 5.217 23.192 1.00 94.69 101 ASP A O 1
ATOM 816 N N . VAL A 1 102 ? -0.066 6.335 21.988 1.00 94.31 102 VAL A N 1
ATOM 817 C CA . VAL A 1 102 ? -1.224 5.623 22.556 1.00 94.31 102 VAL A CA 1
ATOM 818 C C . VAL A 1 102 ? -1.173 4.144 22.193 1.00 94.31 102 VAL A C 1
ATOM 820 O O . VAL A 1 102 ? -1.327 3.308 23.081 1.00 94.31 102 VAL A O 1
ATOM 823 N N . ALA A 1 103 ? -0.920 3.811 20.926 1.00 96.12 103 ALA A N 1
ATOM 824 C CA . ALA A 1 103 ? -0.873 2.427 20.471 1.00 96.12 103 ALA A CA 1
ATOM 825 C C . ALA A 1 103 ? 0.221 1.620 21.184 1.00 96.12 103 ALA A C 1
ATOM 827 O O . ALA A 1 103 ? -0.059 0.557 21.737 1.00 96.12 103 ALA A O 1
ATOM 828 N N . VAL A 1 104 ? 1.445 2.150 21.259 1.00 95.50 104 VAL A N 1
ATOM 829 C CA . VAL A 1 104 ? 2.569 1.499 21.952 1.00 95.50 104 VAL A CA 1
ATOM 830 C C . VAL A 1 104 ? 2.285 1.339 23.449 1.00 95.50 104 VAL A C 1
ATOM 832 O O . VAL A 1 104 ? 2.515 0.269 24.014 1.00 95.50 104 VAL A O 1
ATOM 835 N N . GLN A 1 105 ? 1.737 2.367 24.104 1.00 94.50 105 GLN A N 1
ATOM 836 C CA . GLN A 1 105 ? 1.375 2.287 25.524 1.00 94.50 105 GLN A CA 1
ATOM 837 C C . GLN A 1 105 ? 0.251 1.280 25.788 1.00 94.50 105 GLN A C 1
ATOM 839 O O . GLN A 1 105 ? 0.279 0.595 26.813 1.00 94.50 105 GLN A O 1
ATOM 844 N N . ALA A 1 106 ? -0.730 1.195 24.887 1.00 93.81 106 ALA A N 1
ATOM 845 C CA . ALA A 1 106 ? -1.847 0.270 24.994 1.00 93.81 106 ALA A CA 1
ATOM 846 C C . ALA A 1 106 ? -1.396 -1.187 24.805 1.00 93.81 106 ALA A C 1
ATOM 848 O O . ALA A 1 106 ? -1.795 -2.019 25.617 1.00 93.81 106 ALA A O 1
ATOM 849 N N . ARG A 1 107 ? -0.498 -1.488 23.847 1.00 92.06 107 ARG A N 1
ATOM 850 C CA . ARG A 1 107 ? 0.121 -2.830 23.710 1.00 92.06 107 ARG A CA 1
ATOM 851 C C . ARG A 1 107 ? 0.736 -3.300 25.034 1.00 92.06 107 ARG A C 1
ATOM 853 O O . ARG A 1 107 ? 0.501 -4.428 25.455 1.00 92.06 107 ARG A O 1
ATOM 860 N N . GLY A 1 108 ? 1.432 -2.398 25.731 1.00 88.81 108 GLY A N 1
ATOM 861 C CA . GLY A 1 108 ? 1.988 -2.639 27.062 1.00 88.81 108 GLY A CA 1
ATOM 862 C C . GLY A 1 108 ? 3.275 -3.471 27.061 1.00 88.81 108 GLY A C 1
ATOM 863 O O . GLY A 1 108 ? 3.703 -4.008 26.043 1.00 88.81 108 GLY A O 1
ATOM 864 N N . MET A 1 109 ? 3.921 -3.555 28.226 1.00 87.81 109 MET A N 1
ATOM 865 C CA . MET A 1 109 ? 5.112 -4.394 28.411 1.00 87.81 109 MET A CA 1
ATOM 866 C C . MET A 1 109 ? 4.724 -5.876 28.361 1.00 87.81 109 MET A C 1
ATOM 868 O O . MET A 1 109 ? 3.673 -6.238 28.888 1.00 87.81 109 MET A O 1
ATOM 872 N N . GLY A 1 110 ? 5.567 -6.715 27.751 1.00 84.38 110 GLY A N 1
ATOM 873 C CA . GLY A 1 110 ? 5.309 -8.157 27.632 1.00 84.38 110 GLY A CA 1
ATOM 874 C C . GLY A 1 110 ? 4.220 -8.520 26.617 1.00 84.38 110 GLY A C 1
ATOM 875 O O . GLY A 1 110 ? 3.659 -9.607 26.672 1.00 84.38 110 GLY A O 1
ATOM 876 N N . TYR A 1 111 ? 3.886 -7.632 25.671 1.00 87.44 111 TYR A N 1
ATOM 877 C CA . TYR A 1 111 ? 2.857 -7.919 24.659 1.00 87.44 111 TYR A CA 1
ATOM 878 C C . TYR A 1 111 ? 3.213 -9.095 23.727 1.00 87.44 111 TYR A C 1
ATOM 880 O O . TYR A 1 111 ? 2.326 -9.564 23.017 1.00 87.44 111 TYR A O 1
ATOM 888 N N . LEU A 1 112 ? 4.476 -9.537 23.718 1.00 86.31 112 LEU A N 1
ATOM 889 C CA . LEU A 1 112 ? 4.952 -10.734 23.016 1.00 86.31 112 LEU A CA 1
ATOM 890 C C . LEU A 1 112 ? 4.789 -12.017 23.848 1.00 86.31 112 LEU A C 1
ATOM 892 O O . LEU A 1 112 ? 4.834 -13.104 23.289 1.00 86.31 112 LEU A O 1
ATOM 896 N N . ASP A 1 113 ? 4.578 -11.904 25.163 1.00 87.44 113 ASP A N 1
ATOM 897 C CA . ASP A 1 113 ? 4.399 -13.058 26.055 1.00 87.44 113 ASP A CA 1
ATOM 898 C C . ASP A 1 113 ? 2.975 -13.645 25.958 1.00 87.44 113 ASP A C 1
ATOM 900 O O . ASP A 1 113 ? 2.697 -14.728 26.473 1.00 87.44 113 ASP A O 1
ATOM 904 N N . ARG A 1 114 ? 2.053 -12.928 25.302 1.00 86.69 114 ARG A N 1
ATOM 905 C CA . ARG A 1 114 ? 0.684 -13.376 25.003 1.00 86.69 114 ARG A CA 1
ATOM 906 C C . ARG A 1 114 ? 0.604 -13.992 23.607 1.00 86.69 114 ARG A C 1
ATOM 908 O O . ARG A 1 114 ? 1.385 -13.651 22.723 1.00 86.69 114 ARG A O 1
ATOM 915 N N . THR A 1 115 ? -0.399 -14.838 23.382 1.00 86.94 115 THR A N 1
ATOM 916 C CA . THR A 1 115 ? -0.748 -15.292 22.030 1.00 86.94 115 THR A CA 1
ATOM 917 C C . THR A 1 115 ? -1.137 -14.086 21.183 1.00 86.94 115 THR A C 1
ATOM 919 O O . THR A 1 115 ? -2.094 -13.383 21.513 1.00 86.94 115 THR A O 1
ATOM 922 N N . ALA A 1 116 ? -0.363 -13.817 20.132 1.00 89.25 116 ALA A N 1
ATOM 923 C CA . ALA A 1 116 ? -0.638 -12.709 19.239 1.00 89.25 116 ALA A CA 1
ATOM 924 C C . ALA A 1 116 ? -1.837 -13.034 18.348 1.00 89.25 116 ALA A C 1
ATOM 926 O O . ALA A 1 116 ? -2.021 -14.165 17.903 1.00 89.25 116 ALA A O 1
ATOM 927 N N . THR A 1 117 ? -2.629 -12.007 18.083 1.00 91.94 117 THR A N 1
ATOM 928 C CA . THR A 1 117 ? -3.775 -12.046 17.174 1.00 91.94 117 THR A CA 1
ATOM 929 C C . THR A 1 117 ? -3.431 -11.351 15.861 1.00 91.94 117 THR A C 1
ATOM 931 O O . THR A 1 117 ? -2.434 -10.628 15.757 1.00 91.94 117 THR A O 1
ATOM 934 N N . VAL A 1 118 ? -4.303 -11.470 14.861 1.00 94.69 118 VAL A N 1
ATOM 935 C CA . VAL A 1 118 ? -4.175 -10.693 13.618 1.00 94.69 118 VAL A CA 1
ATOM 936 C C . VAL A 1 118 ? -4.199 -9.177 13.855 1.00 94.69 118 VAL A C 1
ATOM 938 O O . VAL A 1 118 ? -3.546 -8.427 13.130 1.00 94.69 118 VAL A O 1
ATOM 941 N N . TYR A 1 119 ? -4.862 -8.707 14.917 1.00 96.44 119 TYR A N 1
ATOM 942 C CA . TYR A 1 119 ? -4.819 -7.297 15.306 1.00 96.44 119 TYR A CA 1
ATOM 943 C C . TYR A 1 119 ? -3.446 -6.866 15.812 1.00 96.44 119 TYR A C 1
ATOM 945 O O . TYR A 1 119 ? -3.047 -5.735 15.555 1.00 96.44 119 TYR A O 1
ATOM 953 N N . ASP A 1 120 ? -2.694 -7.747 16.473 1.00 96.50 120 ASP A N 1
ATOM 954 C CA . ASP A 1 120 ? -1.326 -7.437 16.894 1.00 96.50 120 ASP A CA 1
ATOM 955 C C . ASP A 1 120 ? -0.402 -7.244 15.693 1.00 96.50 120 ASP A C 1
ATOM 957 O O . ASP A 1 120 ? 0.368 -6.283 15.673 1.00 96.50 120 ASP A O 1
ATOM 961 N N . ALA A 1 121 ? -0.542 -8.087 14.667 1.00 96.94 121 ALA A N 1
ATOM 962 C CA . ALA A 1 121 ? 0.161 -7.910 13.402 1.00 96.94 121 ALA A CA 1
ATOM 963 C C . ALA A 1 121 ? -0.275 -6.615 12.688 1.00 96.94 121 ALA A C 1
ATOM 965 O O . ALA A 1 121 ? 0.572 -5.852 12.217 1.00 96.94 121 ALA A O 1
ATOM 966 N N . ALA A 1 122 ? -1.580 -6.315 12.650 1.00 98.31 122 ALA A N 1
ATOM 967 C CA . ALA A 1 122 ? -2.103 -5.101 12.018 1.00 98.31 122 ALA A CA 1
ATOM 968 C C . ALA A 1 122 ? -1.608 -3.822 12.716 1.00 98.31 122 ALA A C 1
ATOM 970 O O . ALA A 1 122 ? -1.223 -2.863 12.047 1.00 98.31 122 ALA A O 1
ATOM 971 N N . ILE A 1 123 ? -1.542 -3.819 14.054 1.00 98.25 123 ILE A N 1
ATOM 972 C CA . ILE A 1 123 ? -0.954 -2.720 14.834 1.00 98.25 123 ILE A CA 1
ATOM 973 C C . ILE A 1 123 ? 0.500 -2.489 14.417 1.00 98.25 123 ILE A C 1
ATOM 975 O O . ILE A 1 123 ? 0.886 -1.343 14.181 1.00 98.25 123 ILE A O 1
ATOM 979 N N . SER A 1 124 ? 1.303 -3.552 14.303 1.00 97.62 124 SER A N 1
ATOM 980 C CA . SER A 1 124 ? 2.689 -3.446 13.837 1.00 97.62 124 SER A CA 1
ATOM 981 C C . SER A 1 124 ? 2.762 -2.869 12.423 1.00 97.62 124 SER A C 1
ATOM 983 O O . SER A 1 124 ? 3.517 -1.929 12.196 1.00 97.62 124 SER A O 1
ATOM 985 N N . TYR A 1 125 ? 1.923 -3.323 11.491 1.00 97.69 125 TYR A N 1
ATOM 986 C CA . TYR A 1 125 ? 1.874 -2.749 10.143 1.00 97.69 125 TYR A CA 1
ATOM 987 C C . TYR A 1 125 ? 1.554 -1.244 10.149 1.00 97.69 125 TYR A C 1
ATOM 989 O O . TYR A 1 125 ? 2.258 -0.455 9.515 1.00 97.69 125 TYR A O 1
ATOM 997 N N . PHE A 1 126 ? 0.536 -0.809 10.897 1.00 98.31 126 PHE A N 1
ATOM 998 C CA . PHE A 1 126 ? 0.180 0.610 10.977 1.00 98.31 126 PHE A CA 1
ATOM 999 C C . PHE A 1 126 ? 1.267 1.454 11.651 1.00 98.31 126 PHE A C 1
ATOM 1001 O O . PHE A 1 126 ? 1.579 2.546 11.178 1.00 98.31 126 PHE A O 1
ATOM 1008 N N . LEU A 1 127 ? 1.893 0.955 12.722 1.00 97.69 127 LEU A N 1
ATOM 1009 C CA . LEU A 1 127 ? 3.027 1.627 13.366 1.00 97.69 127 LEU A CA 1
ATOM 1010 C C . LEU A 1 127 ? 4.242 1.729 12.438 1.00 97.69 127 LEU A C 1
ATOM 1012 O O . LEU A 1 127 ? 4.949 2.746 12.468 1.00 97.69 127 LEU A O 1
ATOM 1016 N N . ALA A 1 128 ? 4.470 0.710 11.604 1.00 95.31 128 ALA A N 1
ATOM 1017 C CA . ALA A 1 128 ? 5.474 0.760 10.556 1.00 95.31 128 ALA A CA 1
ATOM 1018 C C . ALA A 1 128 ? 5.147 1.896 9.590 1.00 95.31 128 ALA A C 1
ATOM 1020 O O . ALA A 1 128 ? 5.945 2.824 9.480 1.00 95.31 128 ALA A O 1
ATOM 1021 N N . LEU A 1 129 ? 3.954 1.884 8.985 1.00 93.38 129 LEU A N 1
ATOM 1022 C CA . LEU A 1 129 ? 3.504 2.908 8.042 1.00 93.38 129 LEU A CA 1
ATOM 1023 C C . LEU A 1 129 ? 3.688 4.319 8.614 1.00 93.38 129 LEU A C 1
ATOM 1025 O O . LEU A 1 129 ? 4.344 5.150 7.988 1.00 93.38 129 LEU A O 1
ATOM 1029 N N . CYS A 1 130 ? 3.221 4.558 9.842 1.00 94.50 130 CYS A N 1
ATOM 1030 C CA . CYS A 1 130 ? 3.399 5.842 10.513 1.00 94.50 130 CYS A CA 1
ATOM 1031 C C . CYS A 1 130 ? 4.875 6.245 10.624 1.00 94.50 130 CYS A C 1
ATOM 1033 O O . CYS A 1 130 ? 5.242 7.381 10.328 1.00 94.50 130 CYS A O 1
ATOM 1035 N N . SER A 1 131 ? 5.738 5.309 11.026 1.00 92.19 131 SER A N 1
ATOM 1036 C CA . SER A 1 131 ? 7.180 5.547 11.150 1.00 92.19 131 SER A CA 1
ATOM 1037 C C . SER A 1 131 ? 7.839 5.849 9.801 1.00 92.19 131 SER A C 1
ATOM 1039 O O . SER A 1 131 ? 8.730 6.695 9.747 1.00 92.19 131 SER A O 1
ATOM 1041 N N . GLY A 1 132 ? 7.385 5.206 8.721 1.00 86.44 132 GLY A N 1
ATOM 1042 C CA . GLY A 1 132 ? 7.872 5.444 7.361 1.00 86.44 132 GLY A CA 1
ATOM 1043 C C . GLY A 1 132 ? 7.554 6.856 6.870 1.00 86.44 132 GLY A C 1
ATOM 1044 O O . GLY A 1 132 ? 8.447 7.557 6.405 1.00 86.44 132 GLY A O 1
ATOM 1045 N N . TYR A 1 133 ? 6.318 7.323 7.071 1.00 83.94 133 TYR A N 1
ATOM 1046 C CA . TYR A 1 133 ? 5.921 8.702 6.746 1.00 83.94 133 TYR A CA 1
ATOM 1047 C C . TYR A 1 133 ? 6.620 9.755 7.621 1.00 83.94 133 TYR A C 1
ATOM 1049 O O . TYR A 1 133 ? 6.825 10.887 7.191 1.00 83.94 133 TYR A O 1
ATOM 1057 N N . MET A 1 134 ? 7.035 9.380 8.834 1.00 84.69 134 MET A N 1
ATOM 1058 C CA . MET A 1 134 ? 7.865 10.214 9.708 1.00 84.69 134 MET A CA 1
ATOM 1059 C C . MET A 1 134 ? 9.371 10.132 9.391 1.00 84.69 134 MET A C 1
ATOM 1061 O O . MET A 1 134 ? 10.168 10.672 10.160 1.00 84.69 134 MET A O 1
ATOM 1065 N N . TYR A 1 135 ? 9.771 9.455 8.305 1.00 82.25 135 TYR A N 1
ATOM 1066 C CA . TYR A 1 135 ? 11.168 9.236 7.904 1.00 82.25 135 TYR A CA 1
ATOM 1067 C C . TYR A 1 135 ? 12.037 8.575 8.984 1.00 82.25 135 TYR A C 1
ATOM 1069 O O . TYR A 1 135 ? 13.235 8.817 9.076 1.00 82.25 135 TYR A O 1
ATOM 1077 N N . ASN A 1 136 ? 11.441 7.723 9.821 1.00 86.75 136 ASN A N 1
ATOM 1078 C CA . ASN A 1 136 ? 12.171 6.890 10.770 1.00 86.75 136 ASN A CA 1
ATOM 1079 C C . ASN A 1 136 ? 12.234 5.460 10.226 1.00 86.75 136 ASN A C 1
ATOM 1081 O O . ASN A 1 136 ? 11.466 4.587 10.656 1.00 86.75 136 ASN A O 1
ATOM 1085 N N . PHE A 1 137 ? 13.119 5.221 9.251 1.00 83.50 137 PHE A N 1
ATOM 1086 C CA . PHE A 1 137 ? 13.116 3.948 8.531 1.00 83.50 137 PHE A CA 1
ATOM 1087 C C . PHE A 1 137 ? 13.578 2.785 9.410 1.00 83.50 137 PHE A C 1
ATOM 1089 O O . PHE A 1 137 ? 13.081 1.673 9.256 1.00 83.50 137 PHE A O 1
ATOM 1096 N N . ARG A 1 138 ? 14.450 3.017 10.398 1.00 86.25 138 ARG A N 1
ATOM 1097 C CA . ARG A 1 138 ? 14.776 2.007 11.425 1.00 86.25 138 ARG A CA 1
ATOM 1098 C C . ARG A 1 138 ? 13.533 1.485 12.155 1.00 86.25 138 ARG A C 1
ATOM 1100 O O . ARG A 1 138 ? 13.351 0.273 12.258 1.00 86.25 138 ARG A O 1
ATOM 1107 N N . ARG A 1 139 ? 12.659 2.375 12.648 1.00 90.56 139 ARG A N 1
ATOM 1108 C CA . ARG A 1 139 ? 11.405 1.961 13.310 1.00 90.56 139 ARG A CA 1
ATOM 1109 C C . ARG A 1 139 ? 10.411 1.356 12.334 1.00 90.56 139 ARG A C 1
ATOM 1111 O O . ARG A 1 139 ? 9.778 0.366 12.685 1.00 90.56 139 ARG A O 1
ATOM 1118 N N . PHE A 1 140 ? 10.299 1.926 11.133 1.00 90.62 140 PHE A N 1
ATOM 1119 C CA . PHE A 1 140 ? 9.499 1.350 10.054 1.00 90.62 140 PHE A CA 1
ATOM 1120 C C . PHE A 1 140 ? 9.874 -0.123 9.849 1.00 90.62 140 PHE A C 1
ATOM 1122 O O . PHE A 1 140 ? 9.019 -0.982 10.014 1.00 90.62 140 PHE A O 1
ATOM 1129 N N . ARG A 1 141 ? 11.159 -0.426 9.618 1.00 88.44 141 ARG A N 1
ATOM 1130 C CA . ARG A 1 141 ? 11.662 -1.791 9.385 1.00 88.44 141 ARG A CA 1
ATOM 1131 C C . ARG A 1 141 ? 11.368 -2.731 10.538 1.00 88.44 141 ARG A C 1
ATOM 1133 O O . ARG A 1 141 ? 10.887 -3.831 10.301 1.00 88.44 141 ARG A O 1
ATOM 1140 N N . ALA A 1 142 ? 11.622 -2.297 11.773 1.00 92.44 142 ALA A N 1
ATOM 1141 C CA . ALA A 1 142 ? 11.384 -3.121 12.954 1.00 92.44 142 ALA A CA 1
ATOM 1142 C C . ALA A 1 142 ? 9.913 -3.551 13.055 1.00 92.44 142 ALA A C 1
ATOM 1144 O O . ALA A 1 142 ? 9.627 -4.737 13.192 1.00 92.44 142 ALA A O 1
ATOM 1145 N N . TYR A 1 143 ? 8.981 -2.605 12.921 1.00 95.06 143 TYR A N 1
ATOM 1146 C CA . TYR A 1 143 ? 7.549 -2.902 12.968 1.00 95.06 143 TYR A CA 1
ATOM 1147 C C . TYR A 1 143 ? 7.058 -3.679 11.740 1.00 95.06 143 TYR A C 1
ATOM 1149 O O . TYR A 1 143 ? 6.175 -4.527 11.850 1.00 95.06 143 TYR A O 1
ATOM 1157 N N . PHE A 1 144 ? 7.638 -3.427 10.568 1.00 92.19 144 PHE A N 1
ATOM 1158 C CA . PHE A 1 144 ? 7.282 -4.132 9.340 1.00 92.19 144 PHE A CA 1
ATOM 1159 C C . PHE A 1 144 ? 7.735 -5.603 9.389 1.00 92.19 144 PHE A C 1
ATOM 1161 O O . PHE A 1 144 ? 6.963 -6.505 9.062 1.00 92.19 144 PHE A O 1
ATOM 1168 N N . ALA A 1 145 ? 8.945 -5.857 9.901 1.00 92.94 145 ALA A N 1
ATOM 1169 C CA . ALA A 1 145 ? 9.459 -7.193 10.196 1.00 92.94 145 ALA A CA 1
ATOM 1170 C C . ALA A 1 145 ? 8.647 -7.901 11.281 1.00 92.94 145 ALA A C 1
ATOM 1172 O O . ALA A 1 145 ? 8.351 -9.088 11.152 1.00 92.94 145 ALA A O 1
ATOM 1173 N N . GLU A 1 146 ? 8.252 -7.174 12.327 1.00 94.31 146 GLU A N 1
ATOM 1174 C CA . GLU A 1 146 ? 7.394 -7.696 13.386 1.00 94.31 146 GLU A CA 1
ATOM 1175 C C . GLU A 1 146 ? 6.045 -8.163 12.824 1.00 94.31 146 GLU A C 1
ATOM 1177 O O . GLU A 1 146 ? 5.651 -9.293 13.088 1.00 94.31 146 GLU A O 1
ATOM 1182 N N . CYS A 1 147 ? 5.380 -7.349 11.992 1.00 95.50 147 CYS A N 1
ATOM 1183 C CA . CYS A 1 147 ? 4.127 -7.719 11.327 1.00 95.50 147 CYS A CA 1
ATOM 1184 C C . CYS A 1 147 ? 4.254 -9.065 10.596 1.00 95.50 147 CYS A C 1
ATOM 1186 O O . CYS A 1 147 ? 3.491 -9.994 10.861 1.00 95.50 147 CYS A O 1
ATOM 1188 N N . LEU A 1 148 ? 5.261 -9.196 9.726 1.00 92.94 148 LEU A N 1
ATOM 1189 C CA . LEU A 1 148 ? 5.489 -10.425 8.965 1.00 92.94 148 LEU A CA 1
ATOM 1190 C C . LEU A 1 148 ? 5.819 -11.617 9.873 1.00 92.94 148 LEU A C 1
ATOM 1192 O O . LEU A 1 148 ? 5.334 -12.725 9.653 1.00 92.94 148 LEU A O 1
ATOM 1196 N N . THR A 1 149 ? 6.619 -11.386 10.914 1.00 92.62 149 THR A N 1
ATOM 1197 C CA . THR A 1 149 ? 6.989 -12.421 11.885 1.00 92.62 149 THR A CA 1
ATOM 1198 C C . THR A 1 149 ? 5.761 -12.931 12.629 1.00 92.62 149 THR A C 1
ATOM 1200 O O . THR A 1 149 ? 5.591 -14.139 12.749 1.00 92.62 149 THR A O 1
ATOM 1203 N N . LEU A 1 150 ? 4.874 -12.039 13.079 1.00 93.44 150 LEU A N 1
ATOM 1204 C CA . LEU A 1 150 ? 3.629 -12.415 13.748 1.00 93.44 150 LEU A CA 1
ATOM 1205 C C . LEU A 1 150 ? 2.718 -13.230 12.818 1.00 93.44 150 LEU A C 1
ATOM 1207 O O . LEU A 1 150 ? 2.189 -14.256 13.235 1.00 93.44 150 LEU A O 1
ATOM 1211 N N . LEU A 1 151 ? 2.595 -12.834 11.548 1.00 92.31 151 LEU A N 1
ATOM 1212 C CA . LEU A 1 151 ? 1.818 -13.588 10.558 1.00 92.31 151 LEU A CA 1
ATOM 1213 C C . LEU A 1 151 ? 2.340 -15.020 10.363 1.00 92.31 151 LEU A C 1
ATOM 1215 O O . LEU A 1 151 ? 1.540 -15.947 10.256 1.00 92.31 151 LEU A O 1
ATOM 1219 N N . HIS A 1 152 ? 3.662 -15.211 10.340 1.00 89.19 152 HIS A N 1
ATOM 1220 C CA . HIS A 1 152 ? 4.274 -16.525 10.130 1.00 89.19 152 HIS A CA 1
ATOM 1221 C C . HIS A 1 152 ? 4.323 -17.392 11.393 1.00 89.19 152 HIS A C 1
ATOM 1223 O O . HIS A 1 152 ? 4.014 -18.578 11.327 1.00 89.19 152 HIS A O 1
ATOM 1229 N N . VAL A 1 153 ? 4.714 -16.828 12.540 1.00 89.88 153 VAL A N 1
ATOM 1230 C CA . VAL A 1 153 ? 4.885 -17.580 13.797 1.00 89.88 153 VAL A CA 1
ATOM 1231 C C . VAL A 1 153 ? 3.551 -18.120 14.310 1.00 89.88 153 VAL A C 1
ATOM 1233 O O . VAL A 1 153 ? 3.510 -19.228 14.839 1.00 89.88 153 VAL A O 1
ATOM 1236 N N . TYR A 1 154 ? 2.471 -17.360 14.128 1.00 88.69 154 TYR A N 1
ATOM 1237 C CA . TYR A 1 154 ? 1.126 -17.743 14.564 1.00 88.69 154 TYR A CA 1
ATOM 1238 C C . TYR A 1 154 ? 0.272 -18.337 13.430 1.00 88.69 154 TYR A C 1
ATOM 1240 O O . TYR A 1 154 ? -0.916 -18.563 13.627 1.00 88.69 154 TYR A O 1
ATOM 1248 N N . ASP A 1 155 ? 0.873 -18.591 12.259 1.00 87.06 155 ASP A N 1
ATOM 1249 C CA . ASP A 1 155 ? 0.239 -19.169 11.062 1.00 87.06 155 ASP A CA 1
ATOM 1250 C C . ASP A 1 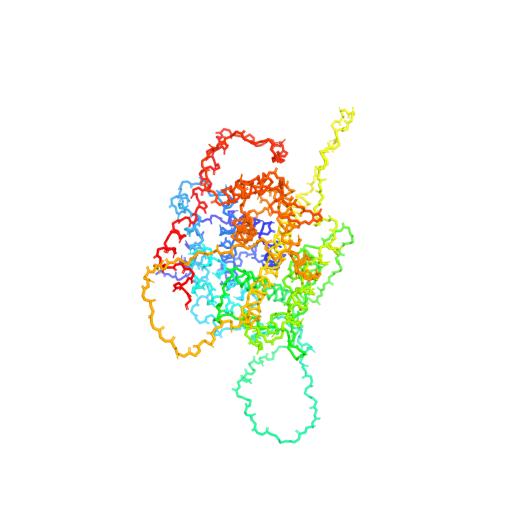155 ? -1.099 -18.509 10.673 1.00 87.06 155 ASP A C 1
ATOM 1252 O O . ASP A 1 155 ? -2.055 -19.158 10.253 1.00 87.06 155 ASP A O 1
ATOM 1256 N N . LEU A 1 156 ? -1.166 -17.179 10.790 1.00 86.88 156 LEU A N 1
ATOM 1257 C CA . LEU A 1 156 ? -2.411 -16.405 10.664 1.00 86.88 156 LEU A CA 1
ATOM 1258 C C . LEU A 1 156 ? -2.966 -16.362 9.228 1.00 86.88 156 LEU A C 1
ATOM 1260 O O . LEU A 1 156 ? -4.076 -15.890 9.002 1.00 86.88 156 LEU A O 1
ATOM 1264 N N . CYS A 1 157 ? -2.193 -16.822 8.241 1.00 83.50 157 CYS A N 1
ATOM 1265 C CA . CYS A 1 157 ? -2.531 -16.721 6.818 1.00 83.50 157 CYS A CA 1
ATOM 1266 C C . CYS A 1 157 ? -2.974 -18.050 6.187 1.00 83.50 157 CYS A C 1
ATOM 1268 O O . CYS A 1 157 ? -3.590 -18.038 5.112 1.00 83.50 157 CYS A O 1
ATOM 1270 N N . ARG A 1 158 ? -2.629 -19.197 6.789 1.00 77.31 158 ARG A N 1
ATOM 1271 C CA . ARG A 1 158 ? -2.850 -20.525 6.194 1.00 77.31 158 ARG A CA 1
ATOM 1272 C C . ARG A 1 158 ? -4.037 -21.233 6.850 1.00 77.31 158 ARG A C 1
ATOM 1274 O O . ARG A 1 158 ? -4.369 -20.967 7.998 1.00 77.31 158 ARG A O 1
ATOM 1281 N N . PRO A 1 159 ? -4.760 -22.096 6.117 1.00 63.00 159 PRO A N 1
ATOM 1282 C CA . PRO A 1 159 ? -5.755 -22.957 6.739 1.00 63.00 159 PRO A CA 1
ATOM 1283 C C . PRO A 1 159 ? -5.044 -24.033 7.563 1.00 63.00 159 PRO A C 1
ATOM 1285 O O . PRO A 1 159 ? -4.136 -24.688 7.049 1.00 63.00 159 PRO A O 1
ATOM 1288 N N . ALA A 1 160 ? -5.517 -24.296 8.786 1.00 52.31 160 ALA A N 1
ATOM 1289 C CA . ALA A 1 160 ? -4.971 -25.343 9.663 1.00 52.31 160 ALA A CA 1
ATOM 1290 C C . ALA A 1 160 ? -4.939 -26.748 9.013 1.00 52.31 160 ALA A C 1
ATOM 1292 O O . ALA A 1 160 ? -4.236 -27.643 9.473 1.00 52.31 160 ALA A O 1
ATOM 1293 N N . SER A 1 161 ? -5.677 -26.951 7.917 1.00 46.56 161 SER A N 1
ATOM 1294 C CA . SER A 1 161 ? -5.748 -28.205 7.159 1.00 46.56 161 SER A CA 1
ATOM 1295 C C . SER A 1 161 ? -4.571 -28.452 6.200 1.00 46.56 161 SER A C 1
ATOM 1297 O O . SER A 1 161 ? -4.520 -29.518 5.595 1.00 46.56 161 SER A O 1
ATOM 1299 N N . GLN A 1 162 ? -3.627 -27.513 6.047 1.00 43.59 162 GLN A N 1
ATOM 1300 C CA . GLN A 1 162 ? -2.388 -27.701 5.273 1.00 43.59 162 GLN A CA 1
ATOM 1301 C C . GLN A 1 162 ? -1.163 -27.933 6.169 1.00 43.59 162 GLN A C 1
ATOM 1303 O O . GLN A 1 162 ? -0.061 -27.474 5.879 1.00 43.59 162 GLN A O 1
ATOM 1308 N N . ILE A 1 163 ? -1.327 -28.705 7.244 1.00 39.59 163 ILE A N 1
ATOM 1309 C CA . ILE A 1 163 ? -0.186 -29.433 7.801 1.00 39.59 163 ILE A CA 1
ATOM 1310 C C . ILE A 1 163 ? 0.207 -30.457 6.726 1.00 39.59 163 ILE A C 1
ATOM 1312 O O . ILE A 1 163 ? -0.635 -31.289 6.376 1.00 39.59 163 ILE A O 1
ATOM 1316 N N . PRO A 1 164 ? 1.438 -30.448 6.180 1.00 35.38 164 PRO A N 1
ATOM 1317 C CA . PRO A 1 164 ? 1.891 -31.559 5.363 1.00 35.38 164 PRO A CA 1
ATOM 1318 C C . PRO A 1 164 ? 1.807 -32.796 6.252 1.00 35.38 164 PRO A C 1
ATOM 1320 O O . PRO A 1 164 ? 2.487 -32.875 7.278 1.00 35.38 164 PRO A O 1
ATOM 1323 N N . SER A 1 165 ? 0.931 -33.737 5.904 1.00 32.09 165 SER A N 1
ATOM 1324 C CA . SER A 1 165 ? 0.931 -35.051 6.523 1.00 32.09 165 SER A CA 1
ATOM 1325 C C . SER A 1 165 ? 2.344 -35.600 6.374 1.00 32.09 165 SER A C 1
ATOM 1327 O O . SER A 1 165 ? 2.795 -35.862 5.258 1.00 32.09 165 SER A O 1
ATOM 1329 N N . VAL A 1 166 ? 3.061 -35.722 7.487 1.00 38.59 166 VAL A N 1
ATOM 1330 C CA . VAL A 1 166 ? 4.311 -36.469 7.534 1.00 38.59 166 VAL A CA 1
ATOM 1331 C C . VAL A 1 166 ? 3.960 -37.884 7.089 1.00 38.59 166 VAL A C 1
ATOM 1333 O O . VAL A 1 166 ? 3.280 -38.616 7.808 1.00 38.59 166 VAL A O 1
ATOM 1336 N N . SER A 1 167 ? 4.357 -38.245 5.871 1.00 32.66 167 SER A N 1
ATOM 1337 C CA . SER A 1 167 ? 4.321 -39.626 5.407 1.00 32.66 167 SER A CA 1
ATOM 1338 C C . SER A 1 167 ? 5.128 -40.490 6.383 1.00 32.66 167 SER A C 1
ATOM 1340 O O . SER A 1 167 ? 6.221 -40.081 6.787 1.00 32.66 167 SER A O 1
ATOM 1342 N N . PRO A 1 168 ? 4.643 -41.676 6.780 1.00 43.09 168 PRO A N 1
ATOM 1343 C CA . PRO A 1 168 ? 5.441 -42.585 7.577 1.00 43.09 168 PRO A CA 1
ATOM 1344 C C . PRO A 1 168 ? 6.488 -43.272 6.689 1.00 43.09 168 PRO A C 1
ATOM 1346 O O . PRO A 1 168 ? 6.218 -43.600 5.536 1.00 43.09 168 PRO A O 1
ATOM 1349 N N . ALA A 1 169 ? 7.643 -43.546 7.298 1.00 37.62 169 ALA A N 1
ATOM 1350 C CA . ALA A 1 169 ? 8.755 -44.373 6.823 1.00 37.62 169 ALA A CA 1
ATOM 1351 C C . ALA A 1 169 ? 9.793 -43.718 5.891 1.00 37.62 169 ALA A C 1
ATOM 1353 O O . ALA A 1 169 ? 9.726 -43.828 4.673 1.00 37.62 169 ALA A O 1
ATOM 1354 N N . SER A 1 170 ? 10.874 -43.223 6.499 1.00 32.59 170 SER A N 1
ATOM 1355 C CA . SER A 1 170 ? 12.196 -43.826 6.273 1.00 32.59 170 SER A CA 1
ATOM 1356 C C . SER A 1 170 ? 13.186 -43.419 7.366 1.00 32.59 170 SER A C 1
ATOM 1358 O O . SER A 1 170 ? 13.216 -42.283 7.832 1.00 32.59 170 SER A O 1
ATOM 1360 N N . THR A 1 171 ? 13.943 -44.419 7.783 1.00 40.59 171 THR A N 1
ATOM 1361 C CA . THR A 1 171 ? 14.945 -44.504 8.840 1.00 40.59 171 THR A CA 1
ATOM 1362 C C . THR A 1 171 ? 16.083 -43.484 8.704 1.00 40.59 171 THR A C 1
ATOM 1364 O O . THR A 1 171 ? 16.565 -43.231 7.607 1.00 40.59 171 THR A O 1
ATOM 1367 N N . GLU A 1 172 ? 16.521 -42.976 9.860 1.00 39.69 172 GLU A N 1
ATOM 1368 C CA . GLU A 1 172 ? 17.849 -42.419 10.168 1.00 39.69 172 GLU A CA 1
ATOM 1369 C C . GLU A 1 172 ? 18.441 -41.354 9.227 1.00 39.69 172 GLU A C 1
ATOM 1371 O O . GLU A 1 172 ? 19.156 -41.639 8.272 1.00 39.69 172 GLU A O 1
ATOM 1376 N N . SER A 1 173 ? 18.293 -40.085 9.614 1.00 29.31 173 SER A N 1
ATOM 1377 C CA . SER A 1 173 ? 19.369 -39.102 9.432 1.00 29.31 173 SER A CA 1
ATOM 1378 C C . SER A 1 173 ? 19.311 -38.041 10.532 1.00 29.31 173 SER A C 1
ATOM 1380 O O . SER A 1 173 ? 18.318 -37.345 10.733 1.00 29.31 173 SER A O 1
ATOM 1382 N N . SER A 1 174 ? 20.395 -37.981 11.297 1.00 38.50 174 SER A N 1
ATOM 1383 C CA . SER A 1 174 ? 20.590 -37.105 12.444 1.00 38.50 174 SER A CA 1
ATOM 1384 C C . SER A 1 174 ? 20.987 -35.702 11.993 1.00 38.50 174 SER A C 1
ATOM 1386 O O . SER A 1 174 ? 22.170 -35.445 11.809 1.00 38.50 174 SER A O 1
ATOM 1388 N N . PHE A 1 175 ? 20.025 -34.786 11.873 1.00 31.91 175 PHE A N 1
ATOM 1389 C CA . PHE A 1 175 ? 20.266 -33.345 12.012 1.00 31.91 175 PHE A CA 1
ATOM 1390 C C . PHE A 1 175 ? 19.086 -32.705 12.760 1.00 31.91 175 PHE A C 1
ATOM 1392 O O . PHE A 1 175 ? 17.919 -32.937 12.455 1.00 31.91 175 PHE A O 1
ATOM 1399 N N . SER A 1 176 ? 19.413 -31.974 13.819 1.00 28.80 176 SER A N 1
ATOM 1400 C CA . SER A 1 176 ? 18.539 -31.567 14.922 1.00 28.80 176 SER A CA 1
ATOM 1401 C C . SER A 1 176 ? 17.340 -30.684 14.518 1.00 28.80 176 SER A C 1
ATOM 1403 O O . SER A 1 176 ? 17.556 -29.607 13.965 1.00 28.80 176 SER A O 1
ATOM 1405 N N . PRO A 1 177 ? 16.090 -31.027 14.894 1.00 35.62 177 PRO A N 1
ATOM 1406 C CA . PRO A 1 177 ? 14.962 -30.102 14.880 1.00 35.62 177 PRO A CA 1
ATOM 1407 C C . PRO A 1 177 ? 14.778 -29.515 16.284 1.00 35.62 177 PRO A C 1
ATOM 1409 O O . PRO A 1 177 ? 14.074 -30.072 17.125 1.00 35.62 177 PRO A O 1
ATOM 1412 N N . GLN A 1 178 ? 15.429 -28.389 16.569 1.00 32.28 178 GLN A N 1
ATOM 1413 C CA . GLN A 1 178 ? 15.361 -27.752 17.886 1.00 32.28 178 GLN A CA 1
ATOM 1414 C C . GLN A 1 178 ? 14.866 -26.309 17.770 1.00 32.28 178 GLN A C 1
ATOM 1416 O O . GLN A 1 178 ? 15.640 -25.372 17.893 1.00 32.28 178 GLN A O 1
ATOM 1421 N N . SER A 1 179 ? 13.557 -26.158 17.522 1.00 31.20 179 SER A N 1
ATOM 1422 C CA . SER A 1 179 ? 12.753 -25.000 17.977 1.00 31.20 179 SER A CA 1
ATOM 1423 C C . SER A 1 179 ? 11.230 -25.131 17.770 1.00 31.20 179 SER A C 1
ATOM 1425 O O . SER A 1 179 ? 10.513 -24.162 17.999 1.00 31.20 179 SER A O 1
ATOM 1427 N N . GLN A 1 180 ? 10.672 -26.300 17.416 1.00 36.19 180 GLN A N 1
ATOM 1428 C CA . GLN A 1 180 ? 9.212 -26.498 17.472 1.00 36.19 180 GLN A CA 1
ATOM 1429 C C . GLN A 1 180 ? 8.757 -26.804 18.906 1.00 36.19 180 GLN A C 1
ATOM 1431 O O . GLN A 1 180 ? 8.276 -27.895 19.205 1.00 36.19 180 GLN A O 1
ATOM 1436 N N . VAL A 1 181 ? 8.877 -25.825 19.804 1.00 30.05 181 VAL A N 1
ATOM 1437 C CA . VAL A 1 181 ? 8.029 -25.809 21.000 1.00 30.05 181 VAL A CA 1
ATOM 1438 C C . VAL A 1 181 ? 6.653 -25.340 20.536 1.00 30.05 181 VAL A C 1
ATOM 1440 O O . VAL A 1 181 ? 6.337 -24.154 20.547 1.00 30.05 181 VAL A O 1
ATOM 1443 N N . ARG A 1 182 ? 5.847 -26.285 20.041 1.00 34.19 182 ARG A N 1
ATOM 1444 C CA . ARG A 1 182 ? 4.427 -26.055 19.774 1.00 34.19 182 ARG A CA 1
ATOM 1445 C C . ARG A 1 182 ? 3.735 -25.863 21.121 1.00 34.19 182 ARG A C 1
ATOM 1447 O O . ARG A 1 182 ? 3.378 -26.835 21.778 1.00 34.19 182 ARG A O 1
ATOM 1454 N N . PHE A 1 183 ? 3.529 -24.616 21.532 1.00 32.06 183 PHE A N 1
ATOM 1455 C CA . PHE A 1 183 ? 2.548 -24.281 22.564 1.00 32.06 183 PHE A CA 1
ATOM 1456 C C . PHE A 1 183 ? 1.137 -24.382 21.968 1.00 32.06 183 PHE A C 1
ATOM 1458 O O . PHE A 1 183 ? 0.416 -23.397 21.859 1.00 32.06 183 PHE A O 1
ATOM 1465 N N . SER A 1 184 ? 0.735 -25.582 21.547 1.00 38.66 184 SER A N 1
ATOM 1466 C CA . SER A 1 184 ? -0.670 -25.873 21.279 1.00 38.66 184 SER A CA 1
ATOM 1467 C C . SER A 1 184 ? -1.337 -26.202 22.611 1.00 38.66 184 SER A C 1
ATOM 1469 O O . SER A 1 184 ? -1.365 -27.357 23.041 1.00 38.66 184 SER A O 1
ATOM 1471 N N . GLY A 1 185 ? -1.853 -25.173 23.283 1.00 30.56 185 GLY A N 1
ATOM 1472 C CA . GLY A 1 185 ? -2.975 -25.376 24.189 1.00 30.56 185 GLY A CA 1
ATOM 1473 C C . GLY A 1 185 ? -4.130 -25.940 23.367 1.00 30.56 185 GLY A C 1
ATOM 1474 O O . GLY A 1 185 ? -4.485 -25.375 22.336 1.00 30.56 185 GLY A O 1
ATOM 1475 N N . GLN A 1 186 ? -4.653 -27.090 23.782 1.00 39.19 186 GLN A N 1
ATOM 1476 C CA . GLN A 1 186 ? -5.842 -27.700 23.202 1.00 39.19 186 GLN A CA 1
ATOM 1477 C C . GLN A 1 186 ? -6.980 -26.673 23.134 1.00 39.19 186 GLN A C 1
ATOM 1479 O O . GLN A 1 186 ? -7.512 -26.267 24.165 1.00 39.19 186 GLN A O 1
ATOM 1484 N N . ALA A 1 187 ? -7.380 -26.307 21.924 1.00 37.16 187 ALA A N 1
ATOM 1485 C CA . ALA A 1 187 ? -8.728 -25.860 21.640 1.00 37.16 187 ALA A CA 1
ATOM 1486 C C . ALA A 1 187 ? -9.147 -26.531 20.334 1.00 37.16 187 ALA A C 1
ATOM 1488 O O . ALA A 1 187 ? -8.498 -26.390 19.300 1.00 37.16 187 ALA A O 1
ATOM 1489 N N . ASP A 1 188 ? -10.200 -27.323 20.444 1.00 46.19 188 ASP A N 1
ATOM 1490 C CA . ASP A 1 188 ? -11.054 -27.806 19.370 1.00 46.19 188 ASP A CA 1
ATOM 1491 C C . ASP A 1 188 ? -11.549 -26.577 18.575 1.00 46.19 188 ASP A C 1
ATOM 1493 O O . ASP A 1 188 ? -12.507 -25.914 18.962 1.00 46.19 188 ASP A O 1
ATOM 1497 N N . GLY A 1 189 ? -10.762 -26.133 17.591 1.00 49.09 189 GLY A N 1
ATOM 1498 C CA . GLY A 1 189 ? -10.819 -24.768 17.067 1.00 49.09 189 GLY A CA 1
ATOM 1499 C C . GLY A 1 189 ? -11.322 -24.734 15.636 1.00 49.09 189 GLY A C 1
ATOM 1500 O O . GLY A 1 189 ? -10.538 -24.861 14.696 1.00 49.09 189 GLY A O 1
ATOM 1501 N N . GLN A 1 190 ? -12.627 -24.544 15.462 1.00 52.09 190 GLN A N 1
ATOM 1502 C CA . GLN A 1 190 ? -13.179 -24.074 14.196 1.00 52.09 190 GLN A CA 1
ATOM 1503 C C . GLN A 1 190 ? -12.429 -22.791 13.799 1.00 52.09 190 GLN A C 1
ATOM 1505 O O . GLN A 1 190 ? -12.422 -21.828 14.561 1.00 52.09 190 GLN A O 1
ATOM 1510 N N . LEU A 1 191 ? -11.735 -22.820 12.657 1.00 67.19 191 LEU A N 1
ATOM 1511 C CA . LEU A 1 191 ? -10.983 -21.679 12.127 1.00 67.19 191 LEU A CA 1
ATOM 1512 C C . LEU A 1 191 ? -11.907 -20.461 12.025 1.00 67.19 191 LEU A C 1
ATOM 1514 O O . LEU A 1 191 ? -12.922 -20.546 11.336 1.00 67.19 191 LEU A O 1
ATOM 1518 N N . ASP A 1 192 ? -11.538 -19.352 12.672 1.00 88.62 192 ASP A N 1
ATOM 1519 C CA . ASP A 1 192 ? -12.194 -18.067 12.446 1.00 88.62 192 ASP A CA 1
ATOM 1520 C C . ASP A 1 192 ? -11.788 -17.555 11.057 1.00 88.62 192 ASP A C 1
ATOM 1522 O O . ASP A 1 192 ? -10.665 -17.091 10.831 1.00 88.62 192 ASP A O 1
ATOM 1526 N N . LEU A 1 193 ? -12.706 -17.686 10.099 1.00 92.56 193 LEU A N 1
ATOM 1527 C CA . LEU A 1 193 ? -12.489 -17.272 8.717 1.00 92.56 193 LEU A CA 1
ATOM 1528 C C . LEU A 1 193 ? -12.204 -15.766 8.612 1.00 92.56 193 LEU A C 1
ATOM 1530 O O . LEU A 1 193 ? -11.457 -15.353 7.725 1.00 92.56 193 LEU A O 1
ATOM 1534 N N . ILE A 1 194 ? -12.731 -14.948 9.530 1.00 95.31 194 ILE A N 1
ATOM 1535 C CA . ILE A 1 194 ? -12.448 -13.511 9.563 1.00 95.31 194 ILE A CA 1
ATOM 1536 C C . ILE A 1 194 ? -10.972 -13.285 9.897 1.00 95.31 194 ILE A C 1
ATOM 1538 O O . ILE A 1 194 ? -10.298 -12.521 9.202 1.00 95.31 194 ILE A O 1
ATOM 1542 N N . GLU A 1 195 ? -10.448 -13.950 10.931 1.00 93.38 195 GLU A N 1
ATOM 1543 C CA . GLU A 1 195 ? -9.032 -13.832 11.300 1.00 93.38 195 GLU A CA 1
ATOM 1544 C C . GLU A 1 195 ? -8.114 -14.293 10.171 1.00 93.38 195 GLU A C 1
ATOM 1546 O O . GLU A 1 195 ? -7.139 -13.609 9.847 1.00 93.38 195 GLU A O 1
ATOM 1551 N N . GLN A 1 196 ? -8.471 -15.398 9.516 1.00 93.31 196 GLN A N 1
ATOM 1552 C CA . GLN A 1 196 ? -7.715 -15.929 8.390 1.00 93.31 196 GLN A CA 1
ATOM 1553 C C . GLN A 1 196 ? -7.676 -14.959 7.199 1.00 93.31 196 GLN A C 1
ATOM 1555 O O . GLN A 1 196 ? -6.605 -14.693 6.645 1.00 93.31 196 GLN A O 1
ATOM 1560 N N . GLU A 1 197 ? -8.826 -14.424 6.780 1.00 95.62 197 GLU A N 1
ATOM 1561 C CA . GLU A 1 197 ? -8.882 -13.485 5.657 1.00 95.62 197 GLU A CA 1
ATOM 1562 C C . GLU A 1 197 ? -8.173 -12.168 5.993 1.00 95.62 197 GLU A C 1
ATOM 1564 O O . GLU A 1 197 ? -7.438 -11.639 5.155 1.00 95.62 197 GLU A O 1
ATOM 1569 N N . MET A 1 198 ? -8.284 -11.671 7.231 1.00 96.75 198 MET A N 1
ATOM 1570 C CA . MET A 1 198 ? -7.482 -10.532 7.690 1.00 96.75 198 MET A CA 1
ATOM 1571 C C . MET A 1 198 ? -5.976 -10.831 7.632 1.00 96.75 198 MET A C 1
ATOM 1573 O O . MET A 1 198 ? -5.207 -9.978 7.186 1.00 96.75 198 MET A O 1
ATOM 1577 N N . GLY A 1 199 ? -5.548 -12.038 8.018 1.00 96.31 199 GLY A N 1
ATOM 1578 C CA . GLY A 1 199 ? -4.151 -12.467 7.948 1.00 96.31 199 GLY A CA 1
ATOM 1579 C C . GLY A 1 199 ? -3.617 -12.465 6.516 1.00 96.31 199 GLY A C 1
ATOM 1580 O O . GLY A 1 199 ? -2.578 -11.860 6.240 1.00 96.31 199 GLY A O 1
ATOM 1581 N N . ARG A 1 200 ? -4.371 -13.037 5.566 1.00 96.62 200 ARG A N 1
ATOM 1582 C CA . ARG A 1 200 ? -4.026 -13.015 4.129 1.00 96.62 200 ARG A CA 1
ATOM 1583 C C . ARG A 1 200 ? -3.926 -11.594 3.585 1.00 96.62 200 ARG A C 1
ATOM 1585 O O . ARG A 1 200 ? -2.959 -11.259 2.900 1.00 96.62 200 ARG A O 1
ATOM 1592 N N . ARG A 1 201 ? -4.901 -10.738 3.904 1.00 97.69 201 ARG A N 1
ATOM 1593 C CA . ARG A 1 201 ? -4.900 -9.326 3.494 1.00 97.69 201 ARG A CA 1
ATOM 1594 C C . ARG A 1 201 ? -3.672 -8.600 4.029 1.00 97.69 201 ARG A C 1
ATOM 1596 O O . ARG A 1 201 ? -3.004 -7.891 3.276 1.00 97.69 201 ARG A O 1
ATOM 1603 N N . LEU A 1 202 ? -3.325 -8.815 5.295 1.00 97.06 202 LEU A N 1
ATOM 1604 C CA . LEU A 1 202 ? -2.170 -8.177 5.917 1.00 97.06 202 LEU A CA 1
ATOM 1605 C C . LEU A 1 202 ? -0.838 -8.684 5.347 1.00 97.06 202 LEU A C 1
ATOM 1607 O O . LEU A 1 202 ? 0.058 -7.875 5.090 1.00 97.06 202 LEU A O 1
ATOM 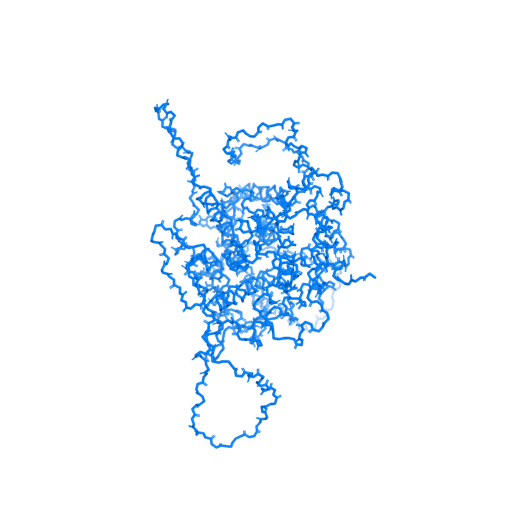1611 N N . PHE A 1 203 ? -0.722 -9.988 5.074 1.00 96.19 203 PHE A N 1
ATOM 1612 C CA . PHE A 1 203 ? 0.436 -10.568 4.389 1.00 96.19 203 PHE A CA 1
ATOM 1613 C C . PHE A 1 203 ? 0.677 -9.878 3.048 1.00 96.19 203 PHE A C 1
ATOM 1615 O O . PHE A 1 203 ? 1.766 -9.364 2.791 1.00 96.19 203 PHE A O 1
ATOM 1622 N N . TYR A 1 204 ? -0.358 -9.795 2.212 1.00 96.88 204 TYR A N 1
ATOM 1623 C CA . TYR A 1 204 ? -0.227 -9.193 0.892 1.00 96.88 204 TYR A CA 1
ATOM 1624 C C . TYR A 1 204 ? -0.036 -7.679 0.933 1.00 96.88 204 TYR A C 1
ATOM 1626 O O . TYR A 1 204 ? 0.712 -7.142 0.119 1.00 96.88 204 TYR A O 1
ATOM 1634 N N . THR A 1 205 ? -0.614 -6.990 1.917 1.00 96.12 205 THR A N 1
ATOM 1635 C CA . THR A 1 205 ? -0.343 -5.561 2.137 1.00 96.12 205 THR A CA 1
ATOM 1636 C C . THR A 1 205 ? 1.134 -5.344 2.504 1.00 96.12 205 THR A C 1
ATOM 1638 O O . THR A 1 205 ? 1.784 -4.418 2.012 1.00 96.12 205 THR A O 1
ATOM 1641 N N . THR A 1 206 ? 1.704 -6.242 3.312 1.00 94.62 206 THR A N 1
ATOM 1642 C CA . THR A 1 206 ? 3.126 -6.234 3.685 1.00 94.62 206 THR A CA 1
ATOM 1643 C C . THR A 1 206 ? 4.025 -6.557 2.482 1.00 94.62 206 THR A C 1
ATOM 1645 O O . THR A 1 206 ? 5.005 -5.854 2.242 1.00 94.62 206 THR A O 1
ATOM 1648 N N . LEU A 1 207 ? 3.664 -7.545 1.657 1.00 93.38 207 LEU A N 1
ATOM 1649 C CA . LEU A 1 207 ? 4.380 -7.883 0.419 1.00 93.38 207 LEU A CA 1
ATOM 1650 C C . LEU A 1 207 ? 4.397 -6.720 -0.586 1.00 93.38 207 LEU A C 1
ATOM 1652 O O . LEU A 1 207 ? 5.439 -6.397 -1.155 1.00 93.38 207 LEU A O 1
ATOM 1656 N N . VAL A 1 208 ? 3.251 -6.072 -0.799 1.00 94.12 208 VAL A N 1
ATOM 1657 C CA . VAL A 1 208 ? 3.131 -4.904 -1.684 1.00 94.12 208 VAL A CA 1
ATOM 1658 C C . VAL A 1 208 ? 3.984 -3.742 -1.172 1.00 94.12 208 VAL A C 1
ATOM 1660 O O . VAL A 1 208 ? 4.701 -3.109 -1.952 1.00 94.12 208 VAL A O 1
ATOM 1663 N N . GLY A 1 209 ? 3.958 -3.479 0.139 1.00 91.38 209 GLY A N 1
ATOM 1664 C CA . GLY A 1 209 ? 4.800 -2.453 0.757 1.00 91.38 209 GLY A CA 1
ATOM 1665 C C . GLY A 1 209 ? 6.294 -2.750 0.596 1.00 91.38 209 GLY A C 1
ATOM 1666 O O . GLY A 1 209 ? 7.048 -1.869 0.186 1.00 91.38 209 GLY A O 1
ATOM 1667 N N . TYR A 1 210 ? 6.704 -4.005 0.817 1.00 90.19 210 TYR A N 1
ATOM 1668 C CA . TYR A 1 210 ? 8.078 -4.463 0.596 1.00 90.19 210 TYR A CA 1
ATOM 1669 C C . TYR A 1 210 ? 8.554 -4.162 -0.825 1.00 90.19 210 TYR A C 1
ATOM 1671 O O . TYR A 1 210 ? 9.575 -3.508 -1.035 1.00 90.19 210 TYR A O 1
ATOM 1679 N N . ARG A 1 211 ? 7.769 -4.594 -1.812 1.00 90.94 211 ARG A N 1
ATOM 1680 C CA . ARG A 1 211 ? 8.116 -4.454 -3.225 1.00 90.94 211 ARG A CA 1
ATOM 1681 C C . ARG A 1 211 ? 8.103 -3.019 -3.703 1.00 90.94 211 ARG A C 1
ATOM 1683 O O . ARG A 1 211 ? 8.951 -2.647 -4.506 1.00 90.94 211 ARG A O 1
ATOM 1690 N N . THR A 1 212 ? 7.199 -2.200 -3.174 1.00 90.31 212 THR A N 1
ATOM 1691 C CA . THR A 1 212 ? 7.216 -0.755 -3.419 1.00 90.31 212 THR A CA 1
ATOM 1692 C C . THR A 1 212 ? 8.562 -0.162 -3.001 1.00 90.31 212 THR A C 1
ATOM 1694 O O . THR A 1 212 ? 9.183 0.551 -3.780 1.00 90.31 212 THR A O 1
ATOM 1697 N N . ILE A 1 213 ? 9.058 -0.498 -1.809 1.00 85.56 213 ILE A N 1
ATOM 1698 C CA . ILE A 1 213 ? 10.330 0.026 -1.292 1.00 85.56 213 ILE A CA 1
ATOM 1699 C C . ILE A 1 213 ? 11.528 -0.483 -2.108 1.00 85.56 213 ILE A C 1
ATOM 1701 O O . ILE A 1 213 ? 12.434 0.294 -2.413 1.00 85.56 213 ILE A O 1
ATOM 1705 N N . GLN A 1 214 ? 11.512 -1.751 -2.532 1.00 85.62 214 GLN A N 1
ATOM 1706 C CA . GLN A 1 214 ? 12.535 -2.299 -3.432 1.00 85.62 214 GLN A CA 1
ATOM 1707 C C . GLN A 1 214 ? 12.563 -1.586 -4.790 1.00 85.62 214 GLN A C 1
ATOM 1709 O O . GLN A 1 214 ? 13.633 -1.223 -5.276 1.00 85.62 214 GLN A O 1
ATOM 1714 N N . GLN A 1 215 ? 11.397 -1.351 -5.402 1.00 88.06 215 GLN A N 1
ATOM 1715 C CA . GLN A 1 215 ? 11.298 -0.643 -6.684 1.00 88.06 215 GLN A CA 1
ATOM 1716 C C . GLN A 1 215 ? 11.808 0.802 -6.594 1.00 88.06 215 GLN A C 1
ATOM 1718 O O . GLN A 1 215 ? 12.312 1.331 -7.582 1.00 88.06 215 GLN A O 1
ATOM 1723 N N . LEU A 1 216 ? 11.728 1.420 -5.412 1.00 80.12 216 LEU A N 1
ATOM 1724 C CA . LEU A 1 216 ? 12.277 2.750 -5.130 1.00 80.12 216 LEU A CA 1
ATOM 1725 C C . LEU A 1 216 ? 13.793 2.750 -4.847 1.00 80.12 216 LEU A C 1
ATOM 1727 O O . LEU A 1 216 ? 14.343 3.787 -4.484 1.00 80.12 216 LEU A O 1
ATOM 1731 N N . GLY A 1 217 ? 14.480 1.619 -5.037 1.00 74.44 217 GLY A N 1
ATOM 1732 C CA . GLY A 1 217 ? 15.940 1.528 -4.961 1.00 74.44 217 GLY A CA 1
ATOM 1733 C C . GLY A 1 217 ? 16.489 1.132 -3.591 1.00 74.44 217 GLY A C 1
ATOM 1734 O O . GLY A 1 217 ? 17.696 1.225 -3.368 1.00 74.44 217 GLY A O 1
ATOM 1735 N N . SER A 1 218 ? 15.641 0.675 -2.666 1.00 72.31 218 SER A N 1
ATOM 1736 C CA . SER A 1 218 ? 16.127 0.098 -1.414 1.00 72.31 218 SER A CA 1
ATOM 1737 C C . SER A 1 218 ? 16.762 -1.272 -1.667 1.00 72.31 218 SER A C 1
ATOM 1739 O O . SER A 1 218 ? 16.083 -2.217 -2.066 1.00 72.31 218 SER A O 1
ATOM 1741 N N . ASN A 1 219 ? 18.062 -1.383 -1.392 1.00 63.19 219 ASN A N 1
ATOM 1742 C CA . ASN A 1 219 ? 18.806 -2.650 -1.395 1.00 63.19 219 ASN A CA 1
ATOM 1743 C C . ASN A 1 219 ? 18.858 -3.295 -0.002 1.00 63.19 219 ASN A C 1
ATOM 1745 O O . ASN A 1 219 ? 19.733 -4.108 0.285 1.00 63.19 219 ASN A O 1
ATOM 1749 N N . ASP A 1 220 ? 17.966 -2.878 0.891 1.00 60.00 220 ASP A N 1
ATOM 1750 C CA . ASP A 1 220 ? 18.020 -3.244 2.294 1.00 60.00 220 ASP A CA 1
ATOM 1751 C C . ASP A 1 220 ? 17.668 -4.720 2.517 1.00 60.00 220 ASP A C 1
ATOM 1753 O O . ASP A 1 220 ? 16.573 -5.180 2.189 1.00 60.00 220 ASP A O 1
ATOM 1757 N N . THR A 1 221 ? 18.611 -5.461 3.095 1.00 57.22 221 THR A N 1
ATOM 1758 C CA . THR A 1 221 ? 18.476 -6.888 3.406 1.00 57.22 221 THR A CA 1
ATOM 1759 C C . THR A 1 221 ? 17.883 -7.152 4.793 1.00 57.22 221 THR A C 1
ATOM 1761 O O . THR A 1 221 ? 17.634 -8.307 5.127 1.00 57.22 221 THR A O 1
ATOM 1764 N N . SER A 1 222 ? 17.686 -6.123 5.628 1.00 63.28 222 SER A N 1
ATOM 1765 C CA . SER A 1 222 ? 17.242 -6.275 7.026 1.00 63.28 222 SER A CA 1
ATOM 1766 C C . SER A 1 222 ? 15.787 -6.731 7.164 1.00 63.28 222 SER A C 1
ATOM 1768 O O . SER A 1 222 ? 15.420 -7.342 8.167 1.00 63.28 222 SER A O 1
ATOM 1770 N N . PHE A 1 223 ? 14.967 -6.476 6.146 1.00 71.06 223 PHE A N 1
ATOM 1771 C CA . PHE A 1 223 ? 13.610 -6.984 6.030 1.00 71.06 223 PHE A CA 1
ATOM 1772 C C . PHE A 1 223 ? 13.431 -7.582 4.633 1.00 71.06 223 PHE A C 1
ATOM 1774 O O . PHE A 1 223 ? 13.617 -6.896 3.630 1.00 71.06 223 PHE A O 1
ATOM 1781 N N . HIS A 1 224 ? 13.079 -8.865 4.565 1.00 77.25 224 HIS A N 1
ATOM 1782 C CA . HIS A 1 224 ? 12.969 -9.601 3.311 1.00 77.25 224 HIS A CA 1
ATOM 1783 C C . HIS A 1 224 ? 11.730 -10.490 3.317 1.00 77.25 224 HIS A C 1
ATOM 1785 O O . HIS A 1 224 ? 11.519 -11.262 4.253 1.00 77.25 224 HIS A O 1
ATOM 1791 N N . VAL A 1 225 ? 10.932 -10.401 2.250 1.00 84.12 225 VAL A N 1
ATOM 1792 C CA . VAL A 1 225 ? 9.901 -11.399 1.958 1.00 84.12 225 VAL A CA 1
ATOM 1793 C C . VAL A 1 225 ? 10.470 -12.348 0.903 1.00 84.12 225 VAL A C 1
ATOM 1795 O O . VAL A 1 225 ? 10.694 -11.902 -0.228 1.00 84.12 225 VAL A O 1
ATOM 1798 N N . PRO A 1 226 ? 10.724 -13.625 1.240 1.00 82.75 226 PRO A N 1
ATOM 1799 C CA . PRO A 1 226 ? 11.303 -14.568 0.296 1.00 82.75 226 PRO A CA 1
ATOM 1800 C C . PRO A 1 226 ? 10.355 -14.790 -0.887 1.00 82.75 226 PRO A C 1
ATOM 1802 O O . PRO A 1 226 ? 9.140 -14.801 -0.691 1.00 82.75 226 PRO A O 1
ATOM 1805 N N . PRO A 1 227 ? 10.868 -14.941 -2.116 1.00 84.62 227 PRO A N 1
ATOM 1806 C CA . PRO A 1 227 ? 10.068 -15.312 -3.272 1.00 84.62 227 PRO A CA 1
ATOM 1807 C C . PRO A 1 227 ? 9.533 -16.740 -3.118 1.00 84.62 227 PRO A C 1
ATOM 1809 O O . PRO A 1 227 ? 10.103 -17.561 -2.399 1.00 84.62 227 PRO A O 1
ATOM 1812 N N . GLU A 1 228 ? 8.435 -17.040 -3.808 1.00 84.19 228 GLU A N 1
ATOM 1813 C CA . GLU A 1 228 ? 7.808 -18.360 -3.738 1.00 84.19 228 GLU A CA 1
ATOM 1814 C C . GLU A 1 228 ? 8.750 -19.463 -4.226 1.00 84.19 228 GLU A C 1
ATOM 1816 O O . GLU A 1 228 ? 9.416 -19.342 -5.256 1.00 84.19 228 GLU A O 1
ATOM 1821 N N . THR A 1 229 ? 8.743 -20.582 -3.511 1.00 80.44 229 THR A N 1
ATOM 1822 C CA . THR A 1 229 ? 9.395 -21.820 -3.936 1.00 80.44 229 THR A CA 1
ATOM 1823 C C . THR A 1 229 ? 8.339 -22.915 -4.092 1.00 80.44 229 THR A C 1
ATOM 1825 O O . THR A 1 229 ? 7.247 -22.813 -3.527 1.00 80.44 229 THR A O 1
ATOM 1828 N N . PRO A 1 230 ? 8.617 -24.008 -4.826 1.00 79.38 230 PRO A N 1
ATOM 1829 C CA . PRO A 1 230 ? 7.686 -25.133 -4.906 1.00 79.38 230 PRO A CA 1
ATOM 1830 C C . PRO A 1 230 ? 7.265 -25.687 -3.534 1.00 79.38 230 PRO A C 1
ATOM 1832 O O . PRO A 1 230 ? 6.151 -26.189 -3.405 1.00 79.38 230 PRO A O 1
ATOM 1835 N N . THR A 1 231 ? 8.147 -25.578 -2.536 1.00 80.50 231 THR A N 1
ATOM 1836 C CA . THR A 1 231 ? 7.969 -26.062 -1.160 1.00 80.50 231 THR A CA 1
ATOM 1837 C C . THR A 1 231 ? 7.373 -25.031 -0.206 1.00 80.50 231 THR A C 1
ATOM 1839 O O . THR A 1 231 ? 6.757 -25.422 0.779 1.00 80.50 231 THR A O 1
ATOM 1842 N N . ASP A 1 232 ? 7.541 -23.739 -0.479 1.00 81.19 232 ASP A N 1
ATOM 1843 C CA . ASP A 1 232 ? 7.036 -22.651 0.358 1.00 81.19 232 ASP A CA 1
ATOM 1844 C C . ASP A 1 232 ? 6.379 -21.596 -0.534 1.00 81.19 232 ASP A C 1
ATOM 1846 O O . ASP A 1 232 ? 7.043 -20.746 -1.135 1.00 81.19 232 ASP A O 1
ATOM 1850 N N . ARG A 1 233 ? 5.058 -21.727 -0.684 1.00 86.75 233 ARG A N 1
ATOM 1851 C CA . ARG A 1 233 ? 4.226 -20.807 -1.462 1.00 86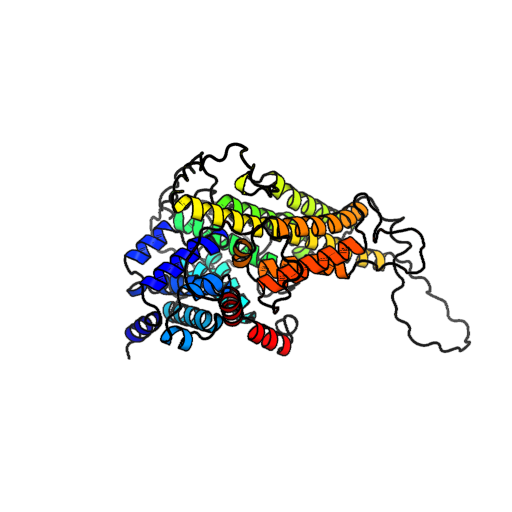.75 233 ARG A CA 1
ATOM 1852 C C . ARG A 1 233 ? 3.617 -19.749 -0.559 1.00 86.75 233 ARG A C 1
ATOM 1854 O O . ARG A 1 233 ? 3.380 -19.983 0.635 1.00 86.75 233 ARG A O 1
ATOM 1861 N N . TYR A 1 234 ? 3.301 -18.608 -1.159 1.00 90.88 234 TYR A N 1
ATOM 1862 C CA . TYR A 1 234 ? 2.508 -17.597 -0.482 1.00 90.88 234 TYR A CA 1
ATOM 1863 C C . TYR A 1 234 ? 1.115 -18.141 -0.135 1.00 90.88 234 TYR A C 1
ATOM 1865 O O . TYR A 1 234 ? 0.624 -19.066 -0.794 1.00 90.88 234 TYR A O 1
ATOM 1873 N N . PRO A 1 235 ? 0.470 -17.604 0.919 1.00 92.19 235 PRO A N 1
ATOM 1874 C CA . PRO A 1 235 ? -0.933 -17.900 1.178 1.00 92.19 235 PRO A CA 1
ATOM 1875 C C . PRO A 1 235 ? -1.781 -17.554 -0.055 1.00 92.19 235 PRO A C 1
ATOM 1877 O O . PRO A 1 235 ? -1.376 -16.710 -0.848 1.00 92.19 235 PRO A O 1
ATOM 1880 N N . PRO A 1 236 ? -2.957 -18.170 -0.242 1.00 93.31 236 PRO A N 1
ATOM 1881 C CA . PRO A 1 236 ? -3.832 -17.809 -1.353 1.00 93.31 236 PRO A CA 1
ATOM 1882 C C . PRO A 1 236 ? -4.250 -16.335 -1.257 1.00 93.31 236 PRO A C 1
ATOM 1884 O O . PRO A 1 236 ? -4.334 -15.776 -0.159 1.00 93.31 236 PRO A O 1
ATOM 1887 N N . LEU A 1 237 ? -4.542 -15.720 -2.408 1.00 95.81 237 LEU A N 1
ATOM 1888 C CA . LEU A 1 237 ? -5.092 -14.363 -2.449 1.00 95.81 237 LEU A CA 1
ATOM 1889 C C . LEU A 1 237 ? -6.351 -14.267 -1.565 1.00 95.81 237 LEU A C 1
ATOM 1891 O O . LEU A 1 237 ? -7.113 -15.238 -1.500 1.00 95.81 237 LEU A O 1
ATOM 1895 N N . PRO A 1 238 ? -6.580 -13.120 -0.898 1.00 96.81 238 PRO A N 1
ATOM 1896 C CA . PRO A 1 238 ? -7.806 -12.875 -0.153 1.00 96.81 238 PRO A CA 1
ATOM 1897 C C . PRO A 1 238 ? -9.051 -13.132 -0.996 1.00 96.81 238 PRO A C 1
ATOM 1899 O O . PRO A 1 238 ? -9.067 -12.837 -2.198 1.00 96.81 238 PRO A O 1
ATOM 1902 N N . LEU A 1 239 ? -10.092 -13.657 -0.355 1.00 96.31 239 LEU A N 1
ATOM 1903 C CA . LEU A 1 239 ? -11.374 -13.897 -1.004 1.00 96.31 239 LEU A CA 1
ATOM 1904 C C . LEU A 1 239 ? -11.944 -12.584 -1.548 1.00 96.31 239 LEU A C 1
ATOM 1906 O O . LEU A 1 239 ? -11.986 -11.568 -0.855 1.00 96.31 239 LEU A O 1
ATOM 1910 N N . GLU A 1 240 ? -12.411 -12.620 -2.796 1.00 96.69 240 GLU A N 1
ATOM 1911 C CA . GLU A 1 240 ? -13.082 -11.496 -3.460 1.00 96.69 240 GLU A CA 1
ATOM 1912 C C . GLU A 1 240 ? -14.550 -11.405 -3.000 1.00 96.69 240 GLU A C 1
ATOM 1914 O O . GLU A 1 240 ? -15.481 -11.439 -3.802 1.00 96.69 240 GLU A O 1
ATOM 1919 N N . VAL A 1 241 ? -14.731 -11.310 -1.679 1.00 96.75 241 VAL A N 1
ATOM 1920 C CA . VAL A 1 241 ? -16.007 -11.161 -0.970 1.00 96.75 241 VAL A CA 1
ATOM 1921 C C . VAL A 1 241 ? -15.910 -9.958 -0.025 1.00 96.75 241 VAL A C 1
ATOM 1923 O O . VAL A 1 241 ? -14.907 -9.777 0.670 1.00 96.75 241 VAL A O 1
ATOM 1926 N N . ASP A 1 242 ? -16.925 -9.092 -0.039 1.00 96.50 242 ASP A N 1
ATOM 1927 C CA . ASP A 1 242 ? -16.989 -7.933 0.853 1.00 96.50 242 ASP A CA 1
ATOM 1928 C C . ASP A 1 242 ? -17.154 -8.371 2.321 1.00 96.50 242 ASP A C 1
ATOM 1930 O O . ASP A 1 242 ? -17.842 -9.344 2.610 1.00 96.50 242 ASP A O 1
ATOM 1934 N N . ASP A 1 243 ? -16.557 -7.621 3.254 1.00 96.81 243 ASP A N 1
ATOM 1935 C CA . ASP A 1 243 ? -16.546 -7.937 4.696 1.00 96.81 243 ASP A CA 1
ATOM 1936 C C . ASP A 1 243 ? -17.930 -8.271 5.282 1.00 96.81 243 ASP A C 1
ATOM 1938 O O . ASP A 1 243 ? -18.070 -9.159 6.109 1.00 96.81 243 ASP A O 1
ATOM 1942 N N . GLU A 1 244 ? -18.993 -7.609 4.831 1.00 95.56 244 GLU A N 1
ATOM 1943 C CA . GLU A 1 244 ? -20.358 -7.872 5.315 1.00 95.56 244 GLU A CA 1
ATOM 1944 C C . GLU A 1 244 ? -20.875 -9.300 5.047 1.00 95.56 244 GLU A C 1
ATOM 1946 O O . GLU A 1 244 ? -21.856 -9.708 5.664 1.00 95.56 244 GLU A O 1
ATOM 1951 N N . PHE A 1 245 ? -20.191 -10.059 4.187 1.00 96.94 245 PHE A N 1
ATOM 1952 C CA . PHE A 1 245 ? -20.497 -11.448 3.837 1.00 96.94 245 PHE A CA 1
ATOM 1953 C C . PHE A 1 245 ? -19.470 -12.452 4.374 1.00 96.94 245 PHE A C 1
ATOM 1955 O O . PHE A 1 245 ? -19.524 -13.629 4.019 1.00 96.94 245 PHE A O 1
ATOM 1962 N N . ILE A 1 246 ? -18.520 -12.022 5.209 1.00 96.69 246 ILE A N 1
ATOM 1963 C CA . ILE A 1 246 ? -17.536 -12.910 5.834 1.00 96.69 246 ILE A CA 1
ATOM 1964 C C . ILE A 1 246 ? -17.877 -13.045 7.319 1.00 96.69 246 ILE A C 1
ATOM 1966 O O . ILE A 1 246 ? -17.845 -12.085 8.087 1.00 96.69 246 ILE A O 1
ATOM 1970 N N . PHE A 1 247 ? -18.185 -14.269 7.736 1.00 95.81 247 PHE A N 1
ATOM 1971 C CA . PHE A 1 247 ? -18.519 -14.618 9.114 1.00 95.81 247 PHE A CA 1
ATOM 1972 C C . PHE A 1 247 ? -17.441 -15.535 9.698 1.00 95.81 247 PHE A C 1
ATOM 1974 O O . PHE A 1 247 ? -16.720 -16.179 8.937 1.00 95.81 247 PHE A O 1
ATOM 1981 N N . PRO A 1 248 ? -17.344 -15.682 11.035 1.00 93.62 248 PRO A N 1
ATOM 1982 C CA . PRO A 1 248 ? -16.302 -16.515 11.637 1.00 93.62 248 PRO A CA 1
ATOM 1983 C C . PRO A 1 248 ? -16.313 -17.965 11.144 1.00 93.62 248 PRO A C 1
ATOM 1985 O O . PRO A 1 248 ? -15.280 -18.616 11.087 1.00 93.62 248 PRO A O 1
ATOM 1988 N N . THR A 1 249 ? -17.483 -18.485 10.771 1.00 92.38 249 THR A N 1
ATOM 1989 C CA . THR A 1 249 ? -17.666 -19.900 10.428 1.00 92.38 249 THR A CA 1
ATOM 1990 C C . THR A 1 249 ? -17.791 -20.177 8.931 1.00 92.38 249 THR A C 1
ATOM 1992 O O . THR A 1 249 ? -17.636 -21.327 8.525 1.00 92.38 249 THR A O 1
ATOM 1995 N N . HIS A 1 250 ? -18.115 -19.169 8.118 1.00 93.50 250 HIS A N 1
ATOM 1996 C CA . HIS A 1 250 ? -18.396 -19.311 6.687 1.00 93.50 250 HIS A CA 1
ATOM 1997 C C . HIS A 1 250 ? -18.340 -17.952 5.974 1.00 93.50 250 HIS A C 1
ATOM 1999 O O . HIS A 1 250 ? -18.415 -16.908 6.613 1.00 93.50 250 HIS A O 1
ATOM 2005 N N . ALA A 1 251 ? -18.250 -17.967 4.645 1.00 95.62 251 ALA A N 1
ATOM 2006 C CA . ALA A 1 251 ? -18.446 -16.785 3.811 1.00 95.62 251 ALA A CA 1
ATOM 2007 C C . ALA A 1 251 ? -19.645 -17.002 2.884 1.00 95.62 251 ALA A C 1
ATOM 2009 O O . ALA A 1 251 ? -19.798 -18.075 2.295 1.00 95.62 251 ALA A O 1
ATOM 2010 N N . GLU A 1 252 ? -20.485 -15.983 2.768 1.00 96.19 252 GLU A N 1
ATOM 2011 C CA . GLU A 1 252 ? -21.580 -15.924 1.807 1.00 96.19 252 GLU A CA 1
ATOM 2012 C C . GLU A 1 252 ? -21.065 -15.476 0.423 1.00 96.19 252 GLU A C 1
ATOM 2014 O O . GLU A 1 252 ? -20.006 -14.849 0.318 1.00 96.19 252 GLU A O 1
ATOM 2019 N N . PRO A 1 253 ? -21.764 -15.822 -0.674 1.00 95.31 253 PRO A N 1
ATOM 2020 C CA . PRO A 1 253 ? -21.348 -15.411 -2.010 1.00 95.31 253 PRO A CA 1
ATOM 2021 C C . PRO A 1 253 ? -21.446 -13.891 -2.185 1.00 95.31 253 PRO A C 1
ATOM 2023 O O . PRO A 1 253 ? -22.427 -13.268 -1.778 1.00 95.31 253 PRO A O 1
ATOM 2026 N N . GLN A 1 254 ? -20.462 -13.308 -2.875 1.00 95.50 254 GLN A N 1
ATOM 2027 C CA . GLN A 1 254 ? -20.512 -11.903 -3.275 1.00 95.50 254 GLN A CA 1
ATOM 2028 C C . GLN A 1 254 ? -21.761 -11.643 -4.145 1.00 95.50 254 GLN A C 1
ATOM 2030 O O . GLN A 1 254 ? -21.995 -12.385 -5.107 1.00 95.50 254 GLN A O 1
ATOM 2035 N N . PRO A 1 255 ? -22.547 -10.586 -3.867 1.00 93.81 255 PRO A N 1
ATOM 2036 C CA . PRO A 1 255 ? -23.707 -10.240 -4.684 1.00 93.81 255 PRO A CA 1
ATOM 2037 C C . PRO A 1 255 ? -23.335 -9.922 -6.137 1.00 93.81 255 PRO A C 1
ATOM 2039 O O . PRO A 1 255 ? -22.373 -9.203 -6.403 1.00 93.81 255 PRO A O 1
ATOM 2042 N N . ALA A 1 256 ? -24.107 -10.458 -7.085 1.00 90.94 256 ALA A N 1
ATOM 2043 C CA . ALA A 1 256 ? -23.786 -10.420 -8.517 1.00 90.94 256 ALA A CA 1
ATOM 2044 C C . ALA A 1 256 ? -23.910 -9.026 -9.162 1.00 90.94 256 ALA A C 1
ATOM 2046 O O . ALA A 1 256 ? -23.393 -8.796 -10.253 1.00 90.94 256 ALA A O 1
ATOM 2047 N N . ASP A 1 257 ? -24.609 -8.104 -8.507 1.00 89.62 257 ASP A N 1
ATOM 2048 C CA . ASP A 1 257 ? -24.851 -6.731 -8.947 1.00 89.62 257 ASP A CA 1
ATOM 2049 C C . ASP A 1 257 ? -23.694 -5.774 -8.624 1.00 89.62 257 ASP A C 1
ATOM 2051 O O . ASP A 1 257 ? -23.676 -4.645 -9.117 1.00 89.62 257 ASP A O 1
ATOM 2055 N N . ARG A 1 258 ? -22.703 -6.216 -7.836 1.00 90.12 258 ARG A N 1
ATOM 2056 C CA . ARG A 1 258 ? -21.582 -5.375 -7.404 1.00 90.12 258 ARG A CA 1
ATOM 2057 C C . ARG A 1 258 ? -20.255 -6.113 -7.321 1.00 90.12 258 ARG A C 1
ATOM 2059 O O . ARG A 1 258 ? -20.126 -7.188 -6.742 1.00 90.12 258 ARG A O 1
ATOM 2066 N N . VAL A 1 259 ? -19.219 -5.451 -7.818 1.00 94.19 259 VAL A N 1
ATOM 2067 C CA . VAL A 1 259 ? -17.839 -5.922 -7.695 1.00 94.19 259 VAL A CA 1
ATOM 2068 C C . VAL A 1 259 ? -17.382 -5.854 -6.233 1.00 94.19 259 VAL A C 1
ATOM 2070 O O . VAL A 1 259 ? -17.667 -4.893 -5.520 1.00 94.19 259 VAL A O 1
ATOM 2073 N N . CYS A 1 260 ? -16.682 -6.883 -5.758 1.00 95.44 260 CYS A N 1
ATOM 2074 C CA . CYS A 1 260 ? -16.104 -6.864 -4.417 1.00 95.44 260 CYS A CA 1
ATOM 2075 C C . CYS A 1 260 ? -14.948 -5.853 -4.334 1.00 95.44 260 CYS A C 1
ATOM 2077 O O . CYS A 1 260 ? -14.096 -5.787 -5.221 1.00 95.44 260 CYS A O 1
ATOM 2079 N N . ARG A 1 261 ? -14.849 -5.118 -3.221 1.00 93.81 261 ARG A N 1
ATOM 2080 C CA . ARG A 1 261 ? -13.769 -4.142 -2.979 1.00 93.81 261 ARG A CA 1
ATOM 2081 C C . ARG A 1 261 ? -12.384 -4.788 -2.894 1.00 93.81 261 ARG A C 1
ATOM 2083 O O . ARG A 1 261 ? -11.382 -4.135 -3.170 1.00 93.81 261 ARG A O 1
ATOM 2090 N N . ILE A 1 262 ? -12.302 -6.071 -2.552 1.00 97.00 262 ILE A N 1
ATOM 2091 C CA . ILE A 1 262 ? -11.042 -6.824 -2.517 1.00 97.00 262 ILE A CA 1
ATOM 2092 C C . ILE A 1 262 ? -10.504 -7.108 -3.930 1.00 97.00 262 ILE A C 1
ATOM 2094 O O . ILE A 1 262 ? -9.300 -7.302 -4.084 1.00 97.00 262 ILE A O 1
ATOM 2098 N N . VAL A 1 263 ? -11.329 -7.032 -4.984 1.00 96.94 263 VAL A N 1
ATOM 2099 C CA . VAL A 1 263 ? -10.879 -7.230 -6.377 1.00 96.94 263 VAL A CA 1
ATOM 2100 C C . VAL A 1 263 ? -9.798 -6.219 -6.760 1.00 96.94 263 VAL A C 1
ATOM 2102 O O . VAL A 1 263 ? -8.762 -6.604 -7.306 1.00 96.94 263 VAL A O 1
ATOM 2105 N N . GLY A 1 264 ? -9.988 -4.937 -6.428 1.00 96.06 264 GLY A N 1
ATOM 2106 C CA . GLY A 1 264 ? -8.990 -3.898 -6.691 1.00 96.06 264 GLY A CA 1
ATOM 2107 C C . GLY A 1 264 ? -7.683 -4.120 -5.921 1.00 96.06 264 GLY A C 1
ATOM 2108 O O . GLY A 1 264 ? -6.591 -3.982 -6.478 1.00 96.06 264 GLY A O 1
ATOM 2109 N N . PHE A 1 265 ? -7.779 -4.548 -4.658 1.00 97.62 265 PHE A N 1
ATOM 2110 C CA . PHE A 1 265 ? -6.616 -4.927 -3.851 1.00 97.62 265 PHE A CA 1
ATOM 2111 C C . PHE A 1 265 ? -5.860 -6.115 -4.471 1.00 97.62 265 PHE A C 1
ATOM 2113 O O . PHE A 1 265 ? -4.651 -6.032 -4.692 1.00 97.62 265 PHE A O 1
ATOM 2120 N N . ASN A 1 266 ? -6.568 -7.187 -4.835 1.00 98.00 266 ASN A N 1
ATOM 2121 C CA . ASN A 1 266 ? -5.988 -8.372 -5.467 1.00 98.00 266 ASN A CA 1
ATOM 2122 C C . ASN A 1 266 ? -5.354 -8.054 -6.824 1.00 98.00 266 ASN A C 1
ATOM 2124 O O . ASN A 1 266 ? -4.298 -8.597 -7.148 1.00 98.00 266 ASN A O 1
ATOM 2128 N N . ALA A 1 267 ? -5.948 -7.156 -7.612 1.00 97.31 267 ALA A N 1
ATOM 2129 C CA . ALA A 1 267 ? -5.341 -6.685 -8.850 1.00 97.31 267 ALA A CA 1
ATOM 2130 C C . ALA A 1 267 ? -3.990 -6.004 -8.594 1.00 97.31 267 ALA A C 1
ATOM 2132 O O . ALA A 1 267 ? -3.006 -6.334 -9.254 1.00 97.31 267 ALA A O 1
ATOM 2133 N N . ASN A 1 268 ? -3.906 -5.125 -7.592 1.00 97.06 268 ASN A N 1
ATOM 2134 C CA . ASN A 1 268 ? -2.643 -4.493 -7.218 1.00 97.06 268 ASN A CA 1
ATOM 2135 C C . ASN A 1 268 ? -1.600 -5.521 -6.735 1.00 97.06 268 ASN A C 1
ATOM 2137 O O . ASN A 1 268 ? -0.434 -5.462 -7.117 1.00 97.06 268 ASN A O 1
ATOM 2141 N N . VAL A 1 269 ? -2.015 -6.525 -5.961 1.00 97.25 269 VAL A N 1
ATOM 2142 C CA . VAL A 1 269 ? -1.135 -7.637 -5.564 1.00 97.25 269 VAL A CA 1
ATOM 2143 C C . VAL A 1 269 ? -0.604 -8.395 -6.787 1.00 97.25 269 VAL A C 1
ATOM 2145 O O . VAL A 1 269 ? 0.588 -8.700 -6.855 1.00 97.25 269 VAL A O 1
ATOM 2148 N N . ARG A 1 270 ? -1.456 -8.668 -7.784 1.00 97.06 270 ARG A N 1
ATOM 2149 C CA . ARG A 1 270 ? -1.058 -9.327 -9.041 1.00 97.06 270 ARG A CA 1
ATOM 2150 C C . ARG A 1 270 ? -0.052 -8.494 -9.837 1.00 97.06 270 ARG A C 1
ATOM 2152 O O . ARG A 1 270 ? 0.877 -9.080 -10.386 1.00 97.06 270 ARG A O 1
ATOM 2159 N N . VAL A 1 271 ? -0.183 -7.161 -9.853 1.00 96.88 271 VAL A N 1
ATOM 2160 C CA . VAL A 1 271 ? 0.822 -6.261 -10.455 1.00 96.88 271 VAL A CA 1
ATOM 2161 C C . VAL A 1 271 ? 2.188 -6.519 -9.836 1.00 96.88 271 VAL A C 1
ATOM 2163 O O . VAL A 1 271 ? 3.142 -6.800 -10.550 1.00 96.88 271 VAL A O 1
ATOM 2166 N N . TYR A 1 272 ? 2.283 -6.490 -8.509 1.00 95.38 272 TYR A N 1
ATOM 2167 C CA . TYR A 1 272 ? 3.559 -6.718 -7.845 1.00 95.38 272 TYR A CA 1
ATOM 2168 C C . TYR A 1 272 ? 4.064 -8.150 -8.030 1.00 95.38 272 TYR A C 1
ATOM 2170 O O . TYR A 1 272 ? 5.271 -8.344 -8.132 1.00 95.38 272 TYR A O 1
ATOM 2178 N N . ASN A 1 273 ? 3.181 -9.149 -8.106 1.00 94.38 273 ASN A N 1
ATOM 2179 C CA . ASN A 1 273 ? 3.532 -10.555 -8.356 1.00 94.38 273 ASN A CA 1
ATOM 2180 C C . ASN A 1 273 ? 3.973 -10.873 -9.786 1.00 94.38 273 ASN A C 1
ATOM 2182 O O . ASN A 1 273 ? 4.491 -11.966 -10.018 1.00 94.38 273 ASN A O 1
ATOM 2186 N N . CYS A 1 274 ? 3.852 -9.936 -10.728 1.00 94.62 274 CYS A N 1
ATOM 2187 C CA . CYS A 1 274 ? 4.180 -10.185 -12.131 1.00 94.62 274 CYS A CA 1
ATOM 2188 C C . CYS A 1 274 ? 5.656 -10.558 -12.365 1.00 94.62 274 CYS A C 1
ATOM 2190 O O . CYS A 1 274 ? 5.963 -11.191 -13.373 1.00 94.62 274 CYS A O 1
ATOM 2192 N N . TYR A 1 275 ? 6.546 -10.193 -11.434 1.00 92.69 275 TYR A N 1
ATOM 2193 C CA . TYR A 1 275 ? 7.990 -10.407 -11.514 1.00 92.69 275 TYR A CA 1
ATOM 2194 C C . TYR A 1 275 ? 8.540 -11.328 -10.405 1.00 92.69 275 TYR A C 1
ATOM 2196 O O . TYR A 1 275 ? 9.729 -11.276 -10.089 1.00 92.69 275 TYR A O 1
ATOM 2204 N N . ASN A 1 276 ? 7.712 -12.215 -9.825 1.00 91.25 276 ASN A N 1
ATOM 2205 C CA . ASN A 1 276 ? 8.159 -13.199 -8.816 1.00 91.25 276 ASN A CA 1
ATOM 2206 C C . ASN A 1 276 ? 9.372 -14.013 -9.294 1.00 91.25 276 ASN A C 1
ATOM 2208 O O . ASN A 1 276 ? 10.340 -14.166 -8.552 1.00 91.25 276 ASN A O 1
ATOM 2212 N N . SER A 1 277 ? 9.350 -14.478 -10.547 1.00 89.94 277 SER A N 1
ATOM 2213 C CA . SER A 1 277 ? 10.446 -15.238 -11.162 1.00 89.94 277 SER A CA 1
ATOM 2214 C C . SER A 1 277 ? 11.755 -14.447 -11.213 1.00 89.94 277 SER A C 1
ATOM 2216 O O . SER A 1 277 ? 12.823 -15.002 -10.965 1.00 89.94 277 SER A O 1
ATOM 2218 N N . LEU A 1 278 ? 11.673 -13.143 -11.491 1.00 90.69 278 LEU A N 1
ATOM 2219 C CA . LEU A 1 278 ? 12.826 -12.245 -11.488 1.00 90.69 278 LEU A CA 1
ATOM 2220 C C . LEU A 1 278 ? 13.372 -12.053 -10.071 1.00 90.69 278 LEU A C 1
ATOM 2222 O O . LEU A 1 278 ? 14.575 -12.144 -9.855 1.00 90.69 278 LEU A O 1
ATOM 2226 N N . SER A 1 279 ? 12.487 -11.864 -9.092 1.00 89.31 279 SER A N 1
ATOM 2227 C CA . SER A 1 279 ? 12.881 -11.740 -7.686 1.00 89.31 279 SER A CA 1
ATOM 2228 C C . SER A 1 279 ? 13.541 -13.020 -7.153 1.00 89.31 279 SER A C 1
ATOM 2230 O O . SER A 1 279 ? 14.555 -12.938 -6.463 1.00 89.31 279 SER A O 1
ATOM 2232 N N . ALA A 1 280 ? 13.023 -14.199 -7.516 1.00 88.75 280 ALA A N 1
ATOM 2233 C CA . ALA A 1 280 ? 13.634 -15.492 -7.199 1.00 88.75 280 ALA A CA 1
ATOM 2234 C C . ALA A 1 280 ? 15.030 -15.638 -7.809 1.00 88.75 280 ALA A C 1
ATOM 2236 O O . ALA A 1 280 ? 15.959 -16.093 -7.140 1.00 88.75 280 ALA A O 1
ATOM 2237 N N . TRP A 1 281 ? 15.187 -15.209 -9.062 1.00 87.19 281 TRP A N 1
ATOM 2238 C CA . TRP A 1 281 ? 16.477 -15.203 -9.740 1.00 87.19 281 TRP A CA 1
ATOM 2239 C C . TRP A 1 281 ? 17.495 -14.312 -9.022 1.00 87.19 281 TRP A C 1
ATOM 2241 O O . TRP A 1 281 ? 18.612 -14.734 -8.739 1.00 87.19 281 TRP A O 1
ATOM 2251 N N . GLU A 1 282 ? 17.104 -13.086 -8.689 1.00 86.62 282 GLU A N 1
ATOM 2252 C CA . GLU A 1 282 ? 17.977 -12.111 -8.030 1.00 86.62 282 GLU A CA 1
ATOM 2253 C C . GLU A 1 282 ? 18.361 -12.517 -6.615 1.00 86.62 282 GLU A C 1
ATOM 2255 O O . GLU A 1 282 ? 19.460 -12.197 -6.173 1.00 86.62 282 GLU A O 1
ATOM 2260 N N . LEU A 1 283 ? 17.499 -13.254 -5.917 1.00 85.31 283 LEU A N 1
ATOM 2261 C CA . LEU A 1 283 ? 17.858 -13.833 -4.630 1.00 85.31 283 LEU A CA 1
ATOM 2262 C C . LEU A 1 283 ? 18.914 -14.938 -4.782 1.00 85.31 283 LEU A C 1
ATOM 2264 O O . LEU A 1 283 ? 19.844 -15.008 -3.985 1.00 85.31 283 LEU A O 1
ATOM 2268 N N . ALA A 1 284 ? 18.774 -15.795 -5.796 1.00 85.25 284 ALA A N 1
ATOM 2269 C CA . ALA A 1 284 ? 19.673 -16.928 -6.006 1.00 85.25 284 ALA A CA 1
ATOM 2270 C C . ALA A 1 284 ? 21.054 -16.514 -6.540 1.00 85.25 284 ALA A C 1
ATOM 2272 O O . ALA A 1 284 ? 22.060 -17.113 -6.167 1.00 85.25 284 ALA A O 1
ATOM 2273 N N . PHE A 1 285 ? 21.100 -15.507 -7.415 1.00 84.56 285 PHE A N 1
ATOM 2274 C CA . PHE A 1 285 ? 22.317 -15.122 -8.135 1.00 84.56 285 PHE A CA 1
ATOM 2275 C C . PHE A 1 285 ? 22.837 -13.729 -7.755 1.00 84.56 285 PHE A C 1
ATOM 2277 O O . PHE A 1 285 ? 23.995 -13.425 -7.993 1.00 84.56 285 PHE A O 1
ATOM 2284 N N . GLY A 1 286 ? 22.037 -12.893 -7.099 1.00 79.44 286 GLY A N 1
ATOM 2285 C CA . GLY A 1 286 ? 22.389 -11.518 -6.754 1.00 79.44 286 GLY A CA 1
ATOM 2286 C C . GLY A 1 286 ? 21.715 -10.492 -7.669 1.00 79.44 286 GLY A C 1
ATOM 2287 O O . GLY A 1 286 ? 21.469 -10.723 -8.855 1.00 79.44 286 GLY A O 1
ATOM 2288 N N . ASN A 1 287 ? 21.407 -9.324 -7.105 1.00 76.81 287 ASN A N 1
ATOM 2289 C CA . ASN A 1 287 ? 20.757 -8.230 -7.824 1.00 76.81 287 ASN A CA 1
ATOM 2290 C C . ASN A 1 287 ? 21.753 -7.509 -8.752 1.00 76.81 287 ASN A C 1
ATOM 2292 O O . ASN A 1 287 ? 22.844 -7.131 -8.330 1.00 76.81 287 ASN A O 1
ATOM 2296 N N . GLY A 1 288 ? 21.368 -7.291 -10.013 1.00 70.19 288 GLY A N 1
ATOM 2297 C CA . GLY A 1 288 ? 22.130 -6.473 -10.968 1.00 70.19 288 GLY A CA 1
ATOM 2298 C C . GLY A 1 288 ? 23.416 -7.108 -11.509 1.00 70.19 288 GLY A C 1
ATOM 2299 O O . GLY A 1 288 ? 24.133 -6.469 -12.275 1.00 70.19 288 GLY A O 1
ATOM 2300 N N . GLN A 1 289 ? 23.711 -8.356 -11.149 1.00 78.81 289 GLN A N 1
ATOM 2301 C CA . GLN A 1 289 ? 24.835 -9.102 -11.704 1.00 78.81 289 GLN A CA 1
ATOM 2302 C C . GLN A 1 289 ? 24.438 -9.788 -13.018 1.00 78.81 289 GLN A C 1
ATOM 2304 O O . GLN A 1 289 ? 23.340 -10.336 -13.158 1.00 78.81 289 GLN A O 1
ATOM 2309 N N . LEU A 1 290 ? 25.343 -9.742 -13.995 1.00 80.00 290 LEU A N 1
ATOM 2310 C CA . LEU A 1 290 ? 25.176 -10.391 -15.290 1.00 80.00 290 LEU A CA 1
ATOM 2311 C C . LEU A 1 290 ? 25.683 -11.835 -15.195 1.00 80.00 290 LEU A C 1
ATOM 2313 O O . LEU A 1 290 ? 26.889 -12.055 -15.114 1.00 80.00 290 LEU A O 1
ATOM 2317 N N . PHE A 1 291 ? 24.765 -12.799 -15.218 1.00 82.31 291 PHE A N 1
ATOM 2318 C CA . PHE A 1 291 ? 25.089 -14.231 -15.244 1.00 82.31 291 PHE A CA 1
ATOM 2319 C C . PHE A 1 291 ? 24.760 -14.843 -16.597 1.00 82.31 291 PHE A C 1
ATOM 2321 O O . PHE A 1 291 ? 25.619 -15.422 -17.253 1.00 82.31 291 PHE A O 1
ATOM 2328 N N . ASP A 1 292 ? 23.507 -14.690 -17.015 1.00 87.38 292 ASP A N 1
ATOM 2329 C CA . ASP A 1 292 ? 22.983 -15.216 -18.267 1.00 87.38 292 ASP A CA 1
ATOM 2330 C C . ASP A 1 292 ? 22.100 -14.136 -18.886 1.00 87.38 292 ASP A C 1
ATOM 2332 O O . ASP A 1 292 ? 20.939 -13.956 -18.509 1.00 87.38 292 ASP A O 1
ATOM 2336 N N . TRP A 1 293 ? 22.690 -13.382 -19.814 1.00 87.94 293 TRP A N 1
ATOM 2337 C CA . TRP A 1 293 ? 22.036 -12.259 -20.481 1.00 87.94 293 TRP A CA 1
ATOM 2338 C C . TRP A 1 293 ? 20.711 -12.665 -21.133 1.00 87.94 293 TRP A C 1
ATOM 2340 O O . TRP A 1 293 ? 19.697 -11.996 -20.929 1.00 87.94 293 TRP A O 1
ATOM 2350 N N . GLU A 1 294 ? 20.710 -13.769 -21.882 1.00 90.44 294 GLU A N 1
ATOM 2351 C CA . GLU A 1 294 ? 19.546 -14.243 -22.633 1.00 90.44 294 GLU A CA 1
ATOM 2352 C C . GLU A 1 294 ? 18.414 -14.668 -21.702 1.00 90.44 294 GLU A C 1
ATOM 2354 O O . GLU A 1 294 ? 17.245 -14.327 -21.915 1.00 90.44 294 GLU A O 1
ATOM 2359 N N . ARG A 1 295 ? 18.750 -15.361 -20.615 1.00 90.62 295 ARG A N 1
ATOM 2360 C CA . ARG A 1 295 ? 17.748 -15.775 -19.637 1.00 90.62 295 ARG A CA 1
ATOM 2361 C C . ARG A 1 295 ? 17.210 -14.599 -18.830 1.00 90.62 295 ARG A C 1
ATOM 2363 O O . ARG A 1 295 ? 15.997 -14.479 -18.670 1.00 90.62 295 ARG A O 1
ATOM 2370 N N . GLN A 1 296 ? 18.080 -13.709 -18.355 1.00 91.69 296 GLN A N 1
ATOM 2371 C CA . GLN A 1 296 ? 17.679 -12.560 -17.540 1.00 91.69 296 GLN A CA 1
ATOM 2372 C C . GLN A 1 296 ? 16.791 -11.589 -18.326 1.00 91.69 296 GLN A C 1
ATOM 2374 O O . GLN A 1 296 ? 15.740 -11.186 -17.826 1.00 91.69 296 GLN A O 1
ATOM 2379 N N . ARG A 1 297 ? 17.152 -11.258 -19.572 1.00 92.38 297 ARG A N 1
ATOM 2380 C CA . ARG A 1 297 ? 16.329 -10.370 -20.407 1.00 92.38 297 ARG A CA 1
ATOM 2381 C C . ARG A 1 297 ? 14.959 -10.974 -20.730 1.00 92.38 297 ARG A C 1
ATOM 2383 O O . ARG A 1 297 ? 13.967 -10.250 -20.725 1.00 92.38 297 ARG A O 1
ATOM 2390 N N . THR A 1 298 ? 14.894 -12.294 -20.936 1.00 94.25 298 THR A N 1
ATOM 2391 C CA . THR A 1 298 ? 13.638 -13.012 -21.197 1.00 94.25 298 THR A CA 1
ATOM 2392 C C . THR A 1 298 ? 12.726 -12.968 -19.975 1.00 94.25 298 THR A C 1
ATOM 2394 O O . THR A 1 298 ? 11.567 -12.590 -20.105 1.00 94.25 298 THR A O 1
ATOM 2397 N N . ILE A 1 299 ? 13.260 -13.233 -18.776 1.00 94.75 299 ILE A N 1
ATOM 2398 C CA . ILE A 1 299 ? 12.495 -13.143 -17.521 1.00 94.75 299 ILE A CA 1
ATOM 2399 C C . ILE A 1 299 ? 11.954 -11.721 -17.304 1.00 94.75 299 ILE A C 1
ATOM 2401 O O . ILE A 1 299 ? 10.801 -11.556 -16.898 1.00 94.75 299 ILE A O 1
ATOM 2405 N N . ILE A 1 300 ? 12.754 -10.684 -17.581 1.00 95.56 300 ILE A N 1
ATOM 2406 C CA . ILE A 1 300 ? 12.305 -9.285 -17.470 1.00 95.56 300 ILE A CA 1
ATOM 2407 C C . ILE A 1 300 ? 11.178 -9.003 -18.472 1.00 95.56 300 ILE A C 1
ATOM 2409 O O . ILE A 1 300 ? 10.162 -8.408 -18.107 1.00 95.56 300 ILE A O 1
ATOM 2413 N N . TRP A 1 301 ? 11.325 -9.454 -19.719 1.00 95.81 301 TRP A N 1
ATOM 2414 C CA . TRP A 1 301 ? 10.310 -9.277 -20.753 1.00 95.81 301 TRP A CA 1
ATOM 2415 C C . TRP A 1 301 ? 8.998 -10.005 -20.426 1.00 95.81 301 TRP A C 1
ATOM 2417 O O . TRP A 1 301 ? 7.931 -9.403 -20.534 1.00 95.81 301 TRP A O 1
ATOM 2427 N N . GLU A 1 302 ? 9.052 -11.253 -19.958 1.00 96.50 302 GLU A N 1
ATOM 2428 C CA . GLU A 1 302 ? 7.873 -12.003 -19.501 1.00 96.50 302 GLU A CA 1
ATOM 2429 C C . GLU A 1 302 ? 7.191 -11.302 -18.321 1.00 96.50 302 GLU A C 1
ATOM 2431 O O . GLU A 1 302 ? 5.972 -11.126 -18.312 1.00 96.50 302 GLU A O 1
ATOM 2436 N N . SER A 1 303 ? 7.983 -10.821 -17.358 1.00 96.81 303 SER A N 1
ATOM 2437 C CA . SER A 1 303 ? 7.480 -10.062 -16.208 1.00 96.81 303 SER A CA 1
ATOM 2438 C C . SER A 1 303 ? 6.752 -8.785 -16.639 1.00 96.81 303 SER A C 1
ATOM 2440 O O . SER A 1 303 ? 5.725 -8.425 -16.058 1.00 96.81 303 SER A O 1
ATOM 2442 N N . LEU A 1 304 ? 7.250 -8.119 -17.687 1.00 96.56 304 LEU A N 1
ATOM 2443 C CA . LEU A 1 304 ? 6.620 -6.943 -18.278 1.00 96.56 304 LEU A CA 1
ATOM 2444 C C . LEU A 1 304 ? 5.290 -7.297 -18.961 1.00 96.56 304 LEU A C 1
ATOM 2446 O O . LEU A 1 304 ? 4.301 -6.590 -18.764 1.00 96.56 304 LEU A O 1
ATOM 2450 N N . GLN A 1 305 ? 5.231 -8.394 -19.724 1.00 95.75 305 GLN A N 1
ATOM 2451 C CA . GLN A 1 305 ? 3.971 -8.847 -20.329 1.00 95.75 305 GLN A CA 1
ATOM 2452 C C . GLN A 1 305 ? 2.934 -9.203 -19.258 1.00 95.75 305 GLN A C 1
ATOM 2454 O O . GLN A 1 305 ? 1.779 -8.784 -19.356 1.00 95.75 305 GLN A O 1
ATOM 2459 N N . ASN A 1 306 ? 3.357 -9.884 -18.190 1.00 95.69 306 ASN A N 1
ATOM 2460 C CA . ASN A 1 306 ? 2.498 -10.201 -17.053 1.00 95.69 306 ASN A CA 1
ATOM 2461 C C . ASN A 1 306 ? 1.949 -8.930 -16.390 1.00 95.69 306 ASN A C 1
ATOM 2463 O O . ASN A 1 306 ? 0.755 -8.864 -16.108 1.00 95.69 306 ASN A O 1
ATOM 2467 N N . ALA A 1 307 ? 2.777 -7.893 -16.205 1.00 95.38 307 ALA A N 1
ATOM 2468 C CA . ALA A 1 307 ? 2.339 -6.607 -15.651 1.00 95.38 307 ALA A CA 1
ATOM 2469 C C . ALA A 1 307 ? 1.246 -5.940 -16.507 1.00 95.38 307 ALA A C 1
ATOM 2471 O O . ALA A 1 307 ? 0.305 -5.337 -15.984 1.00 95.38 307 ALA A O 1
ATOM 2472 N N . LYS A 1 308 ? 1.353 -6.048 -17.837 1.00 94.12 308 LYS A N 1
ATOM 2473 C CA . LYS A 1 308 ? 0.367 -5.508 -18.787 1.00 94.12 308 LYS A CA 1
ATOM 2474 C C . LYS A 1 308 ? -0.929 -6.319 -18.776 1.00 94.12 308 LYS A C 1
ATOM 2476 O O . LYS A 1 308 ? -2.009 -5.733 -18.787 1.00 94.12 308 LYS A O 1
ATOM 2481 N N . ALA A 1 309 ? -0.832 -7.644 -18.674 1.00 95.00 309 ALA A N 1
ATOM 2482 C CA . ALA A 1 309 ? -1.981 -8.547 -18.651 1.00 95.00 309 ALA A CA 1
ATOM 2483 C C . ALA A 1 309 ? -2.904 -8.345 -17.435 1.00 95.00 309 ALA A C 1
ATOM 2485 O O . ALA A 1 309 ? -4.097 -8.628 -17.532 1.00 95.00 309 ALA A O 1
ATOM 2486 N N . VAL A 1 310 ? -2.398 -7.819 -16.308 1.00 93.81 310 VAL A N 1
ATOM 2487 C CA . VAL A 1 310 ? -3.235 -7.545 -15.124 1.00 93.81 310 VAL A CA 1
ATOM 2488 C C . VAL A 1 310 ? -4.379 -6.582 -15.448 1.00 93.81 310 VAL A C 1
ATOM 2490 O O . VAL A 1 310 ? -5.506 -6.827 -15.024 1.00 93.81 310 VAL A O 1
ATOM 2493 N N . LEU A 1 311 ? -4.121 -5.527 -16.232 1.00 90.69 311 LEU A N 1
ATOM 2494 C CA . LEU A 1 311 ? -5.143 -4.528 -16.569 1.00 90.69 311 LEU A CA 1
ATOM 2495 C C . LEU A 1 311 ? -6.211 -5.067 -17.531 1.00 90.69 311 LEU A C 1
ATOM 2497 O O . LEU A 1 311 ? -7.348 -4.611 -17.489 1.00 90.69 311 LEU A O 1
ATOM 2501 N N . ALA A 1 312 ? -5.870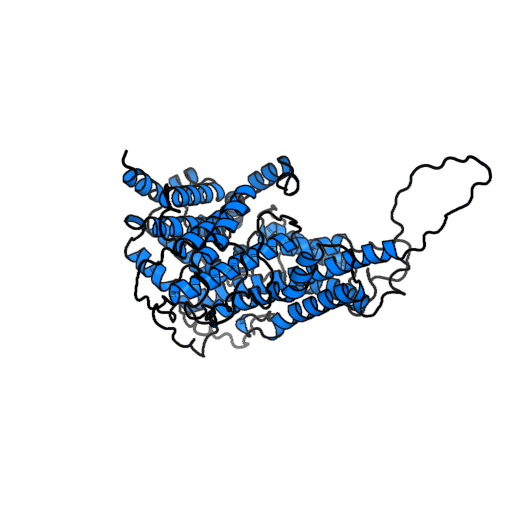 -6.049 -18.371 1.00 88.12 312 ALA A N 1
ATOM 2502 C CA . ALA A 1 312 ? -6.799 -6.628 -19.344 1.00 88.12 312 ALA A CA 1
ATOM 2503 C C . ALA A 1 312 ? -7.948 -7.413 -18.685 1.00 88.12 312 ALA A C 1
ATOM 2505 O O . ALA A 1 312 ? -9.015 -7.550 -19.273 1.00 88.12 312 ALA A O 1
ATOM 2506 N N . ASN A 1 313 ? -7.730 -7.906 -17.463 1.00 85.56 313 ASN A N 1
ATOM 2507 C CA . ASN A 1 313 ? -8.696 -8.709 -16.712 1.00 85.56 313 ASN A CA 1
ATOM 2508 C C . ASN A 1 313 ? -9.444 -7.897 -15.642 1.00 85.56 313 ASN A C 1
ATOM 2510 O O . ASN A 1 313 ? -10.085 -8.479 -14.766 1.00 85.56 313 ASN A O 1
ATOM 2514 N N . LEU A 1 314 ? -9.328 -6.566 -15.659 1.00 91.81 314 LEU A N 1
ATOM 2515 C CA . LEU A 1 314 ? -10.001 -5.723 -14.680 1.00 91.81 314 LEU A CA 1
ATOM 2516 C C . LEU A 1 314 ? -11.497 -5.575 -14.990 1.00 91.81 314 LEU A C 1
ATOM 2518 O O . LEU A 1 314 ? -11.874 -5.393 -16.150 1.00 91.81 314 LEU A O 1
ATOM 2522 N N . PRO A 1 315 ? -12.355 -5.564 -13.956 1.00 93.31 315 PRO A N 1
ATOM 2523 C CA . PRO A 1 315 ? -13.735 -5.123 -14.094 1.00 93.31 315 PRO A CA 1
ATOM 2524 C C . PRO A 1 315 ? -13.844 -3.695 -14.647 1.00 93.31 315 PRO A C 1
ATOM 2526 O O . PRO A 1 315 ? -12.942 -2.864 -14.490 1.00 93.31 315 PRO A O 1
ATOM 2529 N N . LYS A 1 316 ? -14.996 -3.386 -15.250 1.00 91.75 316 LYS A N 1
ATOM 2530 C CA . LYS A 1 316 ? -15.289 -2.074 -15.853 1.00 91.75 316 LYS A CA 1
ATOM 2531 C C . LYS A 1 316 ? -15.170 -0.919 -14.850 1.00 91.75 316 LYS A C 1
ATOM 2533 O O . LYS A 1 316 ? -14.762 0.172 -15.228 1.00 91.75 316 LYS A O 1
ATOM 2538 N N . GLU A 1 317 ? -15.466 -1.172 -13.579 1.00 91.38 317 GLU A N 1
ATOM 2539 C CA . GLU A 1 317 ? -15.403 -0.224 -12.462 1.00 91.38 317 GLU A CA 1
ATOM 2540 C C . GLU A 1 317 ? -13.980 0.317 -12.271 1.00 91.38 317 GLU A C 1
ATOM 2542 O O . GLU A 1 317 ? -13.787 1.489 -11.944 1.00 91.38 317 GLU A O 1
ATOM 2547 N N . TYR A 1 318 ? -12.978 -0.521 -12.547 1.00 92.12 318 TYR A N 1
ATOM 2548 C CA . TYR A 1 318 ? -11.566 -0.166 -12.467 1.00 92.12 318 TYR A CA 1
ATOM 2549 C C . TYR A 1 318 ? -10.977 0.256 -13.812 1.00 92.12 318 TYR A C 1
ATOM 2551 O O . TYR A 1 318 ? -9.801 0.577 -13.862 1.00 92.12 318 TYR A O 1
ATOM 2559 N N . SER A 1 319 ? -11.745 0.297 -14.901 1.00 89.25 319 SER A N 1
ATOM 2560 C CA . SER A 1 319 ? -11.223 0.762 -16.188 1.00 89.25 319 SER A CA 1
ATOM 2561 C C . SER A 1 319 ? -11.024 2.283 -16.186 1.00 89.25 319 SER A C 1
ATOM 2563 O O . SER A 1 319 ? -11.895 3.034 -15.736 1.00 89.25 319 SER A O 1
ATOM 2565 N N . LEU A 1 320 ? -9.896 2.757 -16.728 1.00 82.31 320 LEU A N 1
ATOM 2566 C CA . LEU A 1 320 ? -9.715 4.167 -17.090 1.00 82.31 320 LEU A CA 1
ATOM 2567 C C . LEU A 1 320 ? -10.601 4.486 -18.303 1.00 82.31 320 LEU A C 1
ATOM 2569 O O . LEU A 1 320 ? -10.174 4.351 -19.448 1.00 82.31 320 LEU A O 1
ATOM 2573 N N . GLN A 1 321 ? -11.857 4.860 -18.071 1.00 62.31 321 GLN A N 1
ATOM 2574 C CA . GLN A 1 321 ? -12.687 5.442 -19.122 1.00 62.31 321 GLN A CA 1
ATOM 2575 C C . GLN A 1 321 ? -12.373 6.933 -19.225 1.00 62.31 321 GLN A C 1
ATOM 2577 O O . GLN A 1 321 ? -12.420 7.654 -18.231 1.00 62.31 321 GLN A O 1
ATOM 2582 N N . TRP A 1 322 ? -12.068 7.392 -20.438 1.00 45.28 322 TRP A N 1
ATOM 2583 C CA . TRP A 1 322 ? -12.081 8.813 -20.749 1.00 45.28 322 TRP A CA 1
ATOM 2584 C C . TRP A 1 322 ? -13.532 9.280 -20.662 1.00 45.28 322 TRP A C 1
ATOM 2586 O O . TRP A 1 322 ? -14.341 8.942 -21.528 1.00 45.28 322 TRP A O 1
ATOM 2596 N N . THR A 1 323 ? -13.881 10.038 -19.628 1.00 38.19 323 THR A N 1
ATOM 2597 C CA . THR A 1 323 ? -15.137 10.783 -19.616 1.00 38.19 323 THR A CA 1
ATOM 2598 C C . THR A 1 323 ? -15.025 11.848 -20.708 1.00 38.19 323 THR A C 1
ATOM 2600 O O . THR A 1 323 ? -14.547 12.956 -20.481 1.00 38.19 323 THR A O 1
ATOM 2603 N N . GLN A 1 324 ? -15.432 11.509 -21.937 1.00 31.20 324 GLN A N 1
ATOM 2604 C CA . GLN A 1 324 ? -15.991 12.527 -22.820 1.00 31.20 324 GLN A CA 1
ATOM 2605 C C . GLN A 1 324 ? -17.126 13.164 -22.022 1.00 31.20 324 GLN A C 1
ATOM 2607 O O . GLN A 1 324 ? -17.849 12.445 -21.332 1.00 31.20 324 GLN A O 1
ATOM 2612 N N . GLU A 1 325 ? -17.177 14.493 -22.037 1.00 28.14 325 GLU A N 1
ATOM 2613 C CA . GLU A 1 325 ? -18.101 15.321 -21.264 1.00 28.14 325 GLU A CA 1
ATOM 2614 C C . GLU A 1 325 ? -19.468 14.669 -21.018 1.00 28.14 325 GLU A C 1
ATOM 2616 O O . GLU A 1 325 ? -19.985 13.985 -21.909 1.00 28.14 325 GLU A O 1
ATOM 2621 N N . PRO A 1 326 ? -20.097 14.900 -19.849 1.00 35.12 326 PRO A N 1
ATOM 2622 C CA . PRO A 1 326 ? -21.431 14.377 -19.609 1.00 35.12 326 PRO A CA 1
ATOM 2623 C C . PRO A 1 326 ? -22.328 14.806 -20.768 1.00 35.12 326 PRO A C 1
ATOM 2625 O O . PRO A 1 326 ? -22.441 16.000 -21.046 1.00 35.12 326 PRO A O 1
ATOM 2628 N N . LEU A 1 327 ? -22.917 13.820 -21.455 1.00 31.92 327 LEU A N 1
ATOM 2629 C CA . LEU A 1 327 ? -23.900 14.018 -22.515 1.00 31.92 327 LEU A CA 1
ATOM 2630 C C . LEU A 1 327 ? -24.872 15.104 -22.061 1.00 31.92 327 LEU A C 1
ATOM 2632 O O . LEU A 1 327 ? -25.709 14.898 -21.178 1.00 31.92 327 LEU A O 1
ATOM 2636 N N . ARG A 1 328 ? -24.716 16.289 -22.648 1.00 28.67 328 ARG A N 1
ATOM 2637 C CA . ARG A 1 328 ? -25.639 17.397 -22.489 1.00 28.67 328 ARG A CA 1
ATOM 2638 C C . ARG A 1 328 ? -26.919 16.935 -23.175 1.00 28.67 328 ARG A C 1
ATOM 2640 O O . ARG A 1 328 ? -27.039 17.025 -24.391 1.00 28.67 328 ARG A O 1
ATOM 2647 N N . ASN A 1 329 ? -27.838 16.350 -22.409 1.00 30.86 329 ASN A N 1
ATOM 2648 C CA . ASN A 1 329 ? -29.163 16.028 -22.917 1.00 30.86 329 ASN A CA 1
ATOM 2649 C C . ASN A 1 329 ? -29.772 17.329 -23.455 1.00 30.86 329 ASN A C 1
ATOM 2651 O O . ASN A 1 329 ? -29.950 18.288 -22.705 1.00 30.86 329 ASN A O 1
ATOM 2655 N N . GLU A 1 330 ? -30.084 17.361 -24.751 1.00 37.44 330 GLU A N 1
ATOM 2656 C CA . GLU A 1 330 ? -30.627 18.537 -25.448 1.00 37.44 330 GLU A CA 1
ATOM 2657 C C . GLU A 1 330 ? -32.010 18.978 -24.940 1.00 37.44 330 GLU A C 1
ATOM 2659 O O . GLU A 1 330 ? -32.505 20.031 -25.327 1.00 37.44 330 GLU A O 1
ATOM 2664 N N . ASN A 1 331 ? -32.615 18.244 -24.006 1.00 34.84 331 ASN A N 1
ATOM 2665 C CA . ASN A 1 331 ? -33.868 18.625 -23.373 1.00 34.84 331 ASN A CA 1
ATOM 2666 C C . ASN A 1 331 ? -33.635 18.925 -21.894 1.00 34.84 331 ASN A C 1
ATOM 2668 O O . ASN A 1 331 ? -33.560 18.003 -21.079 1.00 34.84 331 ASN A O 1
ATOM 2672 N N . GLY A 1 332 ? -33.543 20.223 -21.575 1.00 33.47 332 GLY A N 1
ATOM 2673 C CA . GLY A 1 332 ? -33.382 20.820 -20.244 1.00 33.47 332 GLY A CA 1
ATOM 2674 C C . GLY A 1 332 ? -34.498 20.475 -19.256 1.00 33.47 332 GLY A C 1
ATOM 2675 O O . GLY A 1 332 ? -35.226 21.340 -18.779 1.00 33.47 332 GLY A O 1
ATOM 2676 N N . THR A 1 333 ? -34.601 19.197 -18.923 1.00 29.16 333 THR A N 1
ATOM 2677 C CA . THR A 1 333 ? -35.473 18.656 -17.892 1.00 29.16 333 THR A CA 1
ATOM 2678 C C . THR A 1 333 ? -34.557 18.154 -16.795 1.00 29.16 333 THR A C 1
ATOM 2680 O O . THR A 1 333 ? -33.762 17.241 -17.011 1.00 29.16 333 THR A O 1
ATOM 2683 N N . LEU A 1 334 ? -34.635 18.811 -15.638 1.00 35.16 334 LEU A N 1
ATOM 2684 C CA . LEU A 1 334 ? -33.946 18.446 -14.409 1.00 35.16 334 LEU A CA 1
ATOM 2685 C C . LEU A 1 334 ? -34.320 16.999 -14.062 1.00 35.16 334 LEU A C 1
ATOM 2687 O O . LEU A 1 334 ? -35.382 16.747 -13.494 1.00 35.16 334 LEU A O 1
ATOM 2691 N N . GLY A 1 335 ? -33.479 16.048 -14.475 1.00 29.16 335 GLY A N 1
ATOM 2692 C CA . GLY A 1 335 ? -33.624 14.649 -14.108 1.00 29.16 335 GLY A CA 1
ATOM 2693 C C . GLY A 1 335 ? -33.627 14.563 -12.592 1.00 29.16 335 GLY A C 1
ATOM 2694 O O . GLY A 1 335 ? -32.719 15.079 -11.941 1.00 29.16 335 GLY A O 1
ATOM 2695 N N . THR A 1 336 ? -34.690 13.982 -12.045 1.00 30.42 336 THR A N 1
ATOM 2696 C CA . THR A 1 336 ? -34.850 13.697 -10.624 1.00 30.42 336 THR A CA 1
ATOM 2697 C C . THR A 1 336 ? -33.557 13.072 -10.120 1.00 30.42 336 THR A C 1
ATOM 2699 O O . THR A 1 336 ? -33.208 11.962 -10.519 1.00 30.42 336 THR A O 1
ATOM 2702 N N . VAL A 1 337 ? -32.814 13.819 -9.303 1.00 34.78 337 VAL A N 1
ATOM 2703 C CA . VAL A 1 337 ? -31.635 13.295 -8.625 1.00 34.78 337 VAL A CA 1
ATOM 2704 C C . VAL A 1 337 ? -32.160 12.226 -7.686 1.00 34.78 337 VAL A C 1
ATOM 2706 O O . VAL A 1 337 ? -32.735 12.541 -6.648 1.00 34.78 337 VAL A O 1
ATOM 2709 N N . VAL A 1 338 ? -32.047 10.970 -8.111 1.00 37.41 338 VAL A N 1
ATOM 2710 C CA . VAL A 1 338 ? -32.180 9.827 -7.218 1.00 37.41 338 VAL A CA 1
ATOM 2711 C C . VAL A 1 338 ? -31.148 10.078 -6.131 1.00 37.41 338 VAL A C 1
ATOM 2713 O O . VAL A 1 338 ? -29.965 10.202 -6.438 1.00 37.41 338 VAL A O 1
ATOM 2716 N N . GLU A 1 339 ? -31.606 10.279 -4.898 1.00 33.69 339 GLU A N 1
ATOM 2717 C CA . GLU A 1 339 ? -30.738 10.312 -3.727 1.00 33.69 339 GLU A CA 1
ATOM 2718 C C . GLU A 1 339 ? -29.960 8.995 -3.727 1.00 33.69 339 GLU A C 1
ATOM 2720 O O . GLU A 1 339 ? -30.501 7.935 -3.408 1.00 33.69 339 GLU A O 1
ATOM 2725 N N . THR A 1 340 ? -28.716 9.043 -4.199 1.00 42.44 340 THR A N 1
ATOM 2726 C CA . THR A 1 340 ? -27.780 7.934 -4.116 1.00 42.44 340 THR A CA 1
ATOM 2727 C C . THR A 1 340 ? -27.642 7.600 -2.641 1.00 42.44 340 THR A C 1
ATOM 2729 O O . THR A 1 340 ? -27.359 8.473 -1.821 1.00 42.44 340 THR A O 1
ATOM 2732 N N . GLN A 1 341 ? -27.935 6.351 -2.278 1.00 59.72 341 GLN A N 1
ATOM 2733 C CA . GLN A 1 341 ? -27.770 5.903 -0.903 1.00 59.72 341 GLN A CA 1
ATOM 2734 C C . GLN A 1 341 ? -26.306 6.147 -0.509 1.00 59.72 341 GLN A C 1
ATOM 2736 O O . GLN A 1 341 ? -25.406 5.845 -1.287 1.00 59.72 341 GLN A O 1
ATOM 2741 N N . ASP A 1 342 ? -26.061 6.685 0.687 1.00 61.12 342 ASP A N 1
ATOM 2742 C CA . ASP A 1 342 ? -24.724 7.045 1.211 1.00 61.12 342 ASP A CA 1
ATOM 2743 C C . ASP A 1 342 ? -23.666 5.925 1.015 1.00 61.12 342 ASP A C 1
ATOM 2745 O O . ASP A 1 342 ? -22.482 6.182 0.786 1.00 61.12 342 ASP A O 1
ATOM 2749 N N . GLY A 1 343 ? -24.106 4.658 1.004 1.00 68.50 343 GLY A N 1
ATOM 2750 C CA . GLY A 1 343 ? -23.267 3.490 0.717 1.00 68.50 343 GLY A CA 1
ATOM 2751 C C . GLY A 1 343 ? -22.738 3.389 -0.723 1.00 68.50 343 GLY A C 1
ATOM 2752 O O . GLY A 1 343 ? -21.603 2.945 -0.916 1.00 68.50 343 GLY A O 1
ATOM 2753 N N . ASP A 1 344 ? -23.506 3.826 -1.722 1.00 80.31 344 ASP A N 1
ATOM 2754 C CA . ASP A 1 344 ? -23.116 3.778 -3.137 1.00 80.31 344 ASP A CA 1
ATOM 2755 C C . ASP A 1 344 ? -22.064 4.846 -3.459 1.00 80.31 344 ASP A C 1
ATOM 2757 O O . ASP A 1 344 ? -21.087 4.574 -4.164 1.00 80.31 344 ASP A O 1
ATOM 2761 N N . GLU A 1 345 ? -22.202 6.040 -2.874 1.00 87.94 345 GLU A N 1
ATOM 2762 C CA . GLU A 1 345 ? -21.224 7.125 -3.019 1.00 87.94 345 GLU A CA 1
ATOM 2763 C C . GLU A 1 345 ? -19.885 6.754 -2.381 1.00 87.94 345 GLU A C 1
ATOM 2765 O O . GLU A 1 345 ? -18.828 6.885 -3.008 1.00 87.94 345 GLU A O 1
ATOM 2770 N N . ARG A 1 346 ? -19.922 6.209 -1.156 1.00 92.31 346 ARG A N 1
ATOM 2771 C CA . ARG A 1 346 ? -18.721 5.707 -0.483 1.00 92.31 346 ARG A CA 1
ATOM 2772 C C . ARG A 1 346 ? -18.018 4.654 -1.336 1.00 92.31 346 ARG A C 1
ATOM 2774 O O . ARG A 1 346 ? -16.804 4.725 -1.508 1.00 92.31 346 ARG A O 1
ATOM 2781 N N . ARG A 1 347 ? -18.754 3.693 -1.896 1.00 92.69 347 ARG A N 1
ATOM 2782 C CA . ARG A 1 347 ? -18.178 2.631 -2.733 1.00 92.69 347 ARG A CA 1
ATOM 2783 C C . ARG A 1 347 ? -17.545 3.175 -4.016 1.00 92.69 347 ARG A C 1
ATOM 2785 O O . ARG A 1 347 ? -16.452 2.738 -4.371 1.00 92.69 347 ARG A O 1
ATOM 2792 N N . ALA A 1 348 ? -18.170 4.154 -4.669 1.00 93.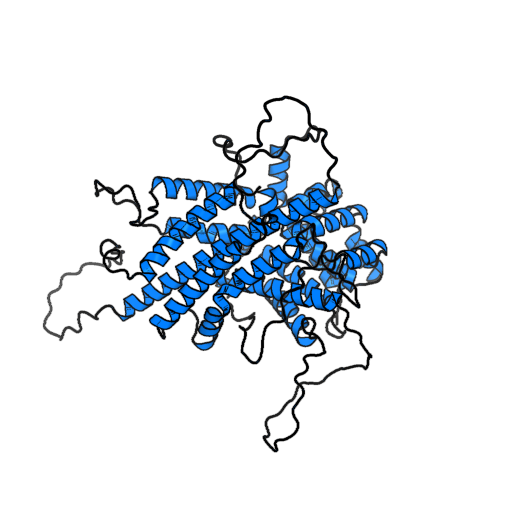06 348 ALA A N 1
ATOM 2793 C CA . ALA A 1 348 ? -17.597 4.806 -5.847 1.00 93.06 348 ALA A CA 1
ATOM 2794 C C . ALA A 1 348 ? -16.245 5.476 -5.534 1.00 93.06 348 ALA A C 1
ATOM 2796 O O . ALA A 1 348 ? -15.279 5.289 -6.273 1.00 93.06 348 ALA A O 1
ATOM 2797 N N . ILE A 1 349 ? -16.140 6.173 -4.395 1.00 93.94 349 ILE A N 1
ATOM 2798 C CA . ILE A 1 349 ? -14.875 6.761 -3.921 1.00 93.94 349 ILE A CA 1
ATOM 2799 C C . ILE A 1 349 ? -13.808 5.673 -3.728 1.00 93.94 349 ILE A C 1
ATOM 2801 O O . ILE A 1 349 ? -12.673 5.824 -4.180 1.00 93.94 349 ILE A O 1
ATOM 2805 N N . GLN A 1 350 ? -14.170 4.554 -3.095 1.00 95.81 350 GLN A N 1
ATOM 2806 C CA . GLN A 1 350 ? -13.248 3.441 -2.849 1.00 95.81 350 GLN A CA 1
ATOM 2807 C C . GLN A 1 350 ? -12.700 2.842 -4.155 1.00 95.81 350 GLN A C 1
ATOM 2809 O O . GLN A 1 350 ? -11.503 2.553 -4.238 1.00 95.81 350 GLN A O 1
ATOM 2814 N N . TYR A 1 351 ? -13.541 2.700 -5.186 1.00 96.06 351 TYR A N 1
ATOM 2815 C CA . TYR A 1 351 ? -13.101 2.239 -6.504 1.00 96.06 351 TYR A CA 1
ATOM 2816 C C . TYR A 1 351 ? -12.135 3.211 -7.173 1.00 96.06 351 TYR A C 1
ATOM 2818 O O . TYR A 1 351 ? -11.123 2.767 -7.709 1.00 96.06 351 TYR A O 1
ATOM 2826 N N . GLU A 1 352 ? -12.387 4.519 -7.105 1.00 95.00 352 GLU A N 1
ATOM 2827 C CA . GLU A 1 352 ? -11.481 5.523 -7.674 1.00 95.00 352 GLU A CA 1
ATOM 2828 C C . GLU A 1 352 ? -10.114 5.544 -6.973 1.00 95.00 352 GLU A C 1
ATOM 2830 O O . GLU A 1 352 ? -9.076 5.620 -7.635 1.00 95.00 352 GLU A O 1
ATOM 2835 N N . ILE A 1 353 ? -10.085 5.389 -5.645 1.00 96.00 353 ILE A N 1
ATOM 2836 C CA . ILE A 1 353 ? -8.835 5.303 -4.870 1.00 96.00 353 ILE A CA 1
ATOM 2837 C C . ILE A 1 353 ? -8.018 4.073 -5.275 1.00 96.00 353 ILE A C 1
ATOM 2839 O O . ILE A 1 353 ? -6.807 4.156 -5.503 1.00 96.00 353 ILE A O 1
ATOM 2843 N N . GLN A 1 354 ? -8.679 2.921 -5.393 1.00 96.69 354 GLN A N 1
ATOM 2844 C CA . GLN A 1 354 ? -8.033 1.685 -5.829 1.00 96.69 354 GLN A CA 1
ATOM 2845 C C . GLN A 1 354 ? -7.586 1.757 -7.286 1.00 96.69 354 GLN A C 1
ATOM 2847 O O . GLN A 1 354 ? -6.496 1.289 -7.604 1.00 96.69 354 GLN A O 1
ATOM 2852 N N . LYS A 1 355 ? -8.377 2.379 -8.163 1.00 95.88 355 LYS A N 1
ATOM 2853 C CA . LYS A 1 355 ? -8.016 2.622 -9.562 1.00 95.88 355 LYS A CA 1
ATOM 2854 C C . LYS A 1 355 ? -6.720 3.426 -9.646 1.00 95.88 355 LYS A C 1
ATOM 2856 O O . LYS A 1 355 ? -5.785 2.986 -10.312 1.00 95.88 355 LYS A O 1
ATOM 2861 N N . ALA A 1 356 ? -6.605 4.523 -8.893 1.00 95.56 356 ALA A N 1
ATOM 2862 C CA . ALA A 1 356 ? -5.362 5.292 -8.811 1.00 95.56 356 ALA A CA 1
ATOM 2863 C C . ALA A 1 356 ? -4.175 4.418 -8.381 1.00 95.56 356 ALA A C 1
ATOM 2865 O O . ALA A 1 356 ? -3.121 4.447 -9.019 1.00 95.56 356 ALA A O 1
ATOM 2866 N N . ASN A 1 357 ? -4.363 3.592 -7.346 1.00 96.38 357 ASN A N 1
ATOM 2867 C CA . ASN A 1 357 ? -3.320 2.706 -6.834 1.00 96.38 357 ASN A CA 1
ATOM 2868 C C . ASN A 1 357 ? -2.862 1.663 -7.863 1.00 96.38 357 ASN A C 1
ATOM 2870 O O . ASN A 1 357 ? -1.661 1.481 -8.064 1.00 96.38 357 ASN A O 1
ATOM 2874 N N . ILE A 1 358 ? -3.812 0.978 -8.511 1.00 96.75 358 ILE A N 1
ATOM 2875 C CA . ILE A 1 358 ? -3.546 -0.103 -9.468 1.00 96.75 358 ILE A CA 1
ATOM 2876 C C . ILE A 1 358 ? -2.751 0.444 -10.650 1.00 96.75 358 ILE A C 1
ATOM 2878 O O . ILE A 1 358 ? -1.693 -0.093 -10.974 1.00 96.75 358 ILE A O 1
ATOM 2882 N N . TYR A 1 359 ? -3.220 1.531 -11.268 1.00 96.44 359 TYR A N 1
ATOM 2883 C CA . TYR A 1 359 ? -2.557 2.090 -12.444 1.00 96.44 359 TYR A CA 1
ATOM 2884 C C . TYR A 1 359 ? -1.198 2.697 -12.104 1.00 96.44 359 TYR A C 1
ATOM 2886 O O . TYR A 1 359 ? -0.230 2.430 -12.812 1.00 96.44 359 TYR A O 1
ATOM 2894 N N . ALA A 1 360 ? -1.071 3.436 -10.997 1.00 95.69 360 ALA A N 1
ATOM 2895 C CA . ALA A 1 360 ? 0.226 3.971 -10.588 1.00 95.69 360 ALA A CA 1
ATOM 2896 C C . ALA A 1 360 ? 1.234 2.857 -10.277 1.00 95.69 360 ALA A C 1
ATOM 2898 O O . ALA A 1 360 ? 2.390 2.929 -10.693 1.00 95.69 360 ALA A O 1
ATOM 2899 N N . SER A 1 361 ? 0.806 1.807 -9.572 1.00 96.69 361 SER A N 1
ATOM 2900 C CA . SER A 1 361 ? 1.667 0.665 -9.243 1.00 96.69 361 SER A CA 1
ATOM 2901 C C . SER A 1 361 ? 2.049 -0.138 -10.486 1.00 96.69 361 SER A C 1
ATOM 2903 O O . SER A 1 361 ? 3.187 -0.597 -10.592 1.00 96.69 361 SER A O 1
ATOM 2905 N N . GLN A 1 362 ? 1.142 -0.263 -11.455 1.00 96.62 362 GLN A N 1
ATOM 2906 C CA . GLN A 1 362 ? 1.401 -0.938 -12.724 1.00 96.62 362 GLN A CA 1
ATOM 2907 C C . GLN A 1 362 ? 2.391 -0.167 -13.595 1.00 96.62 362 GLN A C 1
ATOM 2909 O O . GLN A 1 362 ? 3.350 -0.760 -14.092 1.00 96.62 362 GLN A O 1
ATOM 2914 N N . LEU A 1 363 ? 2.220 1.149 -13.714 1.00 96.19 363 LEU A N 1
ATOM 2915 C CA . LEU A 1 363 ? 3.143 2.019 -14.441 1.00 96.19 363 LEU A CA 1
ATOM 2916 C C . LEU A 1 363 ? 4.518 2.069 -13.775 1.00 96.19 363 LEU A C 1
ATOM 2918 O O . LEU A 1 363 ? 5.528 1.921 -14.459 1.00 96.19 363 LEU A O 1
ATOM 2922 N N . GLY A 1 364 ? 4.562 2.191 -12.445 1.00 95.62 364 GLY A N 1
ATOM 2923 C CA . GLY A 1 364 ? 5.807 2.116 -11.677 1.00 95.62 364 GLY A CA 1
ATOM 2924 C C . GLY A 1 364 ? 6.527 0.780 -11.876 1.00 95.62 364 GLY A C 1
ATOM 2925 O O . GLY A 1 364 ? 7.724 0.757 -12.149 1.00 95.62 364 GLY A O 1
ATOM 2926 N N . THR A 1 365 ? 5.795 -0.339 -11.855 1.00 96.69 365 THR A N 1
ATOM 2927 C CA . THR A 1 365 ? 6.369 -1.677 -12.087 1.00 96.69 365 THR A CA 1
ATOM 2928 C C . THR A 1 365 ? 6.886 -1.843 -13.519 1.00 96.69 365 THR A C 1
ATOM 2930 O O . THR A 1 365 ? 7.980 -2.371 -13.712 1.00 96.69 365 THR A O 1
ATOM 2933 N N . ARG A 1 366 ? 6.157 -1.355 -14.532 1.00 96.38 366 ARG A N 1
ATOM 2934 C CA . ARG A 1 366 ? 6.624 -1.347 -15.932 1.00 96.38 366 ARG A CA 1
ATOM 2935 C C . ARG A 1 366 ? 7.894 -0.518 -16.091 1.00 96.38 366 ARG A C 1
ATOM 2937 O O . ARG A 1 366 ? 8.859 -1.015 -16.663 1.00 96.38 366 ARG A O 1
ATOM 2944 N N . SER A 1 367 ? 7.911 0.696 -15.536 1.00 94.88 367 SER A N 1
ATOM 2945 C CA . SER A 1 367 ? 9.094 1.565 -15.516 1.00 94.88 367 SER A CA 1
ATOM 2946 C C . SER A 1 367 ? 10.285 0.857 -14.871 1.00 94.88 367 SER A C 1
ATOM 2948 O O . SER A 1 367 ? 11.342 0.736 -15.481 1.00 94.88 367 SER A O 1
ATOM 2950 N N . TYR A 1 368 ? 10.088 0.280 -13.683 1.00 94.38 368 TYR A N 1
ATOM 2951 C CA . TYR A 1 368 ? 11.113 -0.465 -12.954 1.00 94.38 368 TYR A CA 1
ATOM 2952 C C . TYR A 1 368 ? 11.722 -1.611 -13.776 1.00 94.38 368 TYR A C 1
ATOM 2954 O O . TYR A 1 368 ? 12.944 -1.744 -13.836 1.00 94.38 368 TYR A O 1
ATOM 2962 N N . LEU A 1 369 ? 10.891 -2.426 -14.433 1.00 95.19 369 LEU A N 1
ATOM 2963 C CA . LEU A 1 369 ? 11.360 -3.543 -15.260 1.00 95.19 369 LEU A CA 1
ATOM 2964 C C . LEU A 1 369 ? 12.142 -3.058 -16.487 1.00 95.19 369 LEU A C 1
ATOM 2966 O O . LEU A 1 369 ? 13.181 -3.633 -16.817 1.00 95.19 369 LEU A O 1
ATOM 2970 N N . VAL A 1 370 ? 11.678 -1.985 -17.131 1.00 94.44 370 VAL A N 1
ATOM 2971 C CA . VAL A 1 370 ? 12.370 -1.363 -18.267 1.00 94.44 370 VAL A CA 1
ATOM 2972 C C . VAL A 1 370 ? 13.726 -0.804 -17.834 1.00 94.44 370 VAL A C 1
ATOM 2974 O O . VAL A 1 370 ? 14.737 -1.104 -18.465 1.00 94.44 370 VAL A O 1
ATOM 2977 N N . GLU A 1 371 ? 13.795 -0.055 -16.734 1.00 91.00 371 GLU A N 1
ATOM 2978 C CA . GLU A 1 371 ? 15.069 0.470 -16.228 1.00 91.00 371 GLU A CA 1
ATOM 2979 C C . GLU A 1 371 ? 16.030 -0.649 -15.816 1.00 91.00 371 GLU A C 1
ATOM 2981 O O . GLU A 1 371 ? 17.226 -0.581 -16.104 1.00 91.00 371 GLU A O 1
ATOM 2986 N N . LYS A 1 372 ? 15.515 -1.735 -15.231 1.00 90.81 372 LYS A N 1
ATOM 2987 C CA . LYS A 1 372 ? 16.320 -2.917 -14.910 1.00 90.81 372 LYS A CA 1
ATOM 2988 C C . LYS A 1 372 ? 16.884 -3.592 -16.165 1.00 90.81 372 LYS A C 1
ATOM 2990 O O . LYS A 1 372 ? 18.053 -3.981 -16.156 1.00 90.81 372 LYS A O 1
ATOM 2995 N N . TYR A 1 373 ? 16.109 -3.685 -17.250 1.00 93.12 373 TYR A N 1
ATOM 2996 C CA . TYR A 1 373 ? 16.609 -4.159 -18.546 1.00 93.12 373 TYR A CA 1
ATOM 2997 C C . TYR A 1 373 ? 17.769 -3.292 -19.046 1.00 93.12 373 TYR A C 1
ATOM 2999 O O . TYR A 1 373 ? 18.816 -3.818 -19.420 1.00 93.12 373 TYR A O 1
ATOM 3007 N N . TRP A 1 374 ? 17.612 -1.965 -19.022 1.00 90.56 374 TRP A N 1
ATOM 3008 C CA . TRP A 1 374 ? 18.632 -1.042 -19.524 1.00 90.56 374 TRP A CA 1
ATOM 3009 C C . TRP A 1 374 ? 19.898 -1.020 -18.671 1.00 90.56 374 TRP A C 1
ATOM 3011 O O . TRP A 1 374 ? 20.997 -0.966 -19.227 1.00 90.56 374 TRP A O 1
ATOM 3021 N N . ALA A 1 375 ? 19.765 -1.129 -17.349 1.00 89.00 375 ALA A N 1
ATOM 3022 C CA . ALA A 1 375 ? 20.901 -1.293 -16.451 1.00 89.00 375 ALA A CA 1
ATOM 3023 C C . ALA A 1 375 ? 21.695 -2.564 -16.800 1.00 89.00 375 ALA A C 1
ATOM 3025 O O . ALA A 1 375 ? 22.908 -2.499 -17.007 1.00 89.00 375 ALA A O 1
ATOM 3026 N N . LEU A 1 376 ? 21.004 -3.699 -16.963 1.00 89.12 376 LEU A N 1
ATOM 3027 C CA . LEU A 1 376 ? 21.633 -4.971 -17.322 1.00 89.12 376 LEU A CA 1
ATOM 3028 C C . LEU A 1 376 ? 22.268 -4.931 -18.722 1.00 89.12 376 LEU A C 1
ATOM 3030 O O . LEU A 1 376 ? 23.379 -5.428 -18.909 1.00 89.12 376 LEU A O 1
ATOM 3034 N N . TYR A 1 377 ? 21.597 -4.307 -19.694 1.00 89.06 377 TYR A N 1
ATOM 3035 C CA . TYR A 1 377 ? 22.121 -4.115 -21.048 1.00 89.06 377 TYR A CA 1
ATOM 3036 C C . TYR A 1 377 ? 23.402 -3.271 -21.043 1.00 89.06 377 TYR A C 1
ATOM 3038 O O . TYR A 1 377 ? 24.368 -3.601 -21.732 1.00 89.06 377 TYR A O 1
ATOM 3046 N N . GLY A 1 378 ? 23.439 -2.207 -20.233 1.00 86.75 378 GLY A N 1
ATOM 3047 C CA . GLY A 1 378 ? 24.629 -1.383 -20.030 1.00 86.75 378 GLY A CA 1
ATOM 3048 C C . GLY A 1 378 ? 25.809 -2.201 -19.505 1.00 86.75 378 GLY A C 1
ATOM 3049 O O . GLY A 1 378 ? 26.900 -2.137 -20.076 1.00 86.75 378 GLY A O 1
ATOM 3050 N N . THR A 1 379 ? 25.578 -3.032 -18.485 1.00 87.06 379 THR A N 1
ATOM 3051 C CA . THR A 1 379 ? 26.582 -3.962 -17.949 1.00 87.06 379 THR A CA 1
ATOM 3052 C C . THR A 1 379 ? 27.047 -4.962 -19.009 1.00 87.06 379 THR A C 1
ATOM 3054 O O . THR A 1 379 ? 28.247 -5.108 -19.229 1.00 87.06 379 THR A O 1
ATOM 3057 N N . TRP A 1 380 ? 26.122 -5.607 -19.725 1.00 88.06 380 TRP A N 1
ATOM 3058 C CA . TRP A 1 380 ? 26.444 -6.548 -20.803 1.00 88.06 380 TRP A CA 1
ATOM 3059 C C . TRP A 1 380 ? 27.309 -5.912 -21.895 1.00 88.06 380 TRP A C 1
ATOM 3061 O O . TRP A 1 380 ? 28.325 -6.490 -22.289 1.00 88.06 380 TRP A O 1
ATOM 3071 N N . LYS A 1 381 ? 26.973 -4.686 -22.315 1.00 86.19 381 LYS A N 1
ATOM 3072 C CA . LYS A 1 381 ? 27.736 -3.927 -23.311 1.00 86.19 381 LYS A CA 1
ATOM 3073 C C . LYS A 1 381 ? 29.155 -3.621 -22.836 1.00 86.19 381 LYS A C 1
ATOM 3075 O O . LYS A 1 381 ? 30.071 -3.661 -23.648 1.00 86.19 381 LYS A O 1
ATOM 3080 N N . MET A 1 382 ? 29.360 -3.332 -21.548 1.00 85.06 382 MET A N 1
ATOM 3081 C CA . MET A 1 382 ? 30.706 -3.128 -20.994 1.00 85.06 382 MET A CA 1
ATOM 3082 C C . MET A 1 382 ? 31.563 -4.397 -21.076 1.00 85.06 382 MET A C 1
ATOM 3084 O O . MET A 1 382 ? 32.721 -4.300 -21.465 1.00 85.06 382 MET A O 1
ATOM 3088 N N . TYR A 1 383 ? 30.998 -5.576 -20.790 1.00 81.81 383 TYR A N 1
ATOM 3089 C CA . TYR A 1 383 ? 31.715 -6.857 -20.899 1.00 81.81 383 TYR A CA 1
ATOM 3090 C C . TYR A 1 383 ? 32.013 -7.281 -22.347 1.00 81.81 383 TYR A C 1
ATOM 3092 O O . TYR A 1 383 ? 32.968 -8.017 -22.577 1.00 81.81 383 TYR A O 1
ATOM 3100 N N . HIS A 1 384 ? 31.209 -6.830 -23.315 1.00 77.56 384 HIS A N 1
ATOM 3101 C CA . HIS A 1 384 ? 31.326 -7.212 -24.729 1.00 77.56 384 HIS A CA 1
ATOM 3102 C C . HIS A 1 384 ? 31.981 -6.140 -25.611 1.00 77.56 384 HIS A C 1
ATOM 3104 O O . HIS A 1 384 ? 32.108 -6.338 -26.820 1.00 77.56 384 HIS A O 1
ATOM 3110 N N . LYS A 1 385 ? 32.428 -5.011 -25.042 1.00 76.19 385 LYS A N 1
ATOM 3111 C CA . LYS A 1 385 ? 33.340 -4.106 -25.750 1.00 76.19 385 LYS A CA 1
ATOM 3112 C C . LYS A 1 385 ? 34.695 -4.813 -25.899 1.00 76.19 385 LYS A C 1
ATOM 3114 O O . LYS A 1 385 ? 35.257 -5.223 -24.883 1.00 76.19 385 LYS A O 1
ATOM 3119 N N . PRO A 1 386 ? 35.243 -4.960 -27.120 1.00 53.56 386 PRO A N 1
ATOM 3120 C CA . PRO A 1 386 ? 36.595 -5.470 -27.291 1.00 53.56 386 PRO A CA 1
ATOM 3121 C C . PRO A 1 386 ? 37.560 -4.591 -26.496 1.00 53.56 386 PRO A C 1
ATOM 3123 O O . PRO A 1 386 ? 37.519 -3.366 -26.610 1.00 53.56 386 PRO A O 1
ATOM 3126 N N . SER A 1 387 ? 38.416 -5.210 -25.684 1.00 49.34 387 SER A N 1
ATOM 3127 C CA . SER A 1 387 ? 39.547 -4.532 -25.057 1.00 49.34 387 SER A CA 1
ATOM 3128 C C . SER A 1 387 ? 40.534 -4.138 -26.157 1.00 49.34 387 SER A C 1
ATOM 3130 O O . SER A 1 387 ? 41.488 -4.862 -26.436 1.00 49.34 387 SER A O 1
ATOM 3132 N N . GLU A 1 388 ? 40.294 -3.022 -26.838 1.00 48.03 388 GLU A N 1
ATOM 3133 C CA . GLU A 1 388 ? 41.310 -2.431 -27.695 1.00 48.03 388 GLU A CA 1
ATOM 3134 C C . GLU A 1 388 ? 42.439 -1.886 -26.809 1.00 48.03 388 GLU A C 1
ATOM 3136 O O . GLU A 1 388 ? 42.220 -1.054 -25.935 1.00 48.03 388 GLU A O 1
ATOM 3141 N N . GLN A 1 389 ? 43.649 -2.392 -27.087 1.00 41.75 389 GLN A N 1
ATOM 3142 C CA . GLN A 1 389 ? 44.973 -1.969 -26.605 1.00 41.75 389 GLN A CA 1
ATOM 3143 C C . GLN A 1 389 ? 45.533 -2.630 -25.328 1.00 41.75 389 GLN A C 1
ATOM 3145 O O . GLN A 1 389 ? 45.855 -1.987 -24.335 1.00 41.75 389 GLN A O 1
ATOM 3150 N N . LEU A 1 390 ? 45.857 -3.924 -25.440 1.00 39.44 390 LEU A N 1
ATOM 3151 C CA . LEU A 1 390 ? 47.162 -4.419 -24.973 1.00 39.44 390 LEU A CA 1
ATOM 3152 C C . LEU A 1 390 ? 48.219 -4.033 -26.023 1.00 39.44 390 LEU A C 1
ATOM 3154 O O . LEU A 1 390 ? 48.516 -4.806 -26.932 1.00 39.44 390 LEU A O 1
ATOM 3158 N N . THR A 1 391 ? 48.768 -2.821 -25.940 1.00 36.62 391 THR A N 1
ATOM 3159 C CA . THR A 1 391 ? 49.948 -2.435 -26.728 1.00 36.62 391 THR A CA 1
ATOM 3160 C C . THR A 1 391 ? 51.224 -2.784 -25.966 1.00 36.62 391 THR A C 1
ATOM 3162 O O . THR A 1 391 ? 51.482 -2.276 -24.877 1.00 36.62 391 THR A O 1
ATOM 3165 N N . THR A 1 392 ? 52.027 -3.658 -26.570 1.00 35.38 392 THR A N 1
ATOM 3166 C CA . THR A 1 392 ? 53.437 -3.942 -26.264 1.00 35.38 392 THR A CA 1
ATOM 3167 C C . THR A 1 392 ? 54.285 -2.667 -26.083 1.00 35.38 392 THR A C 1
ATOM 3169 O O . THR A 1 392 ? 54.019 -1.662 -26.743 1.00 35.38 392 THR A O 1
ATOM 3172 N N . PRO A 1 393 ? 55.335 -2.692 -25.234 1.00 42.53 393 PRO A N 1
ATOM 3173 C CA . PRO A 1 393 ? 56.113 -1.509 -24.869 1.00 42.53 393 PRO A CA 1
ATOM 3174 C C . PRO A 1 393 ? 57.119 -1.133 -25.967 1.00 42.53 393 PRO A C 1
ATOM 3176 O O . PRO A 1 393 ? 57.972 -1.938 -26.339 1.00 42.53 393 PRO A O 1
ATOM 3179 N N . GLY A 1 394 ? 57.046 0.104 -26.467 1.00 30.70 394 GLY A N 1
ATOM 3180 C CA . GLY A 1 394 ? 57.937 0.594 -27.520 1.00 30.70 394 GLY A CA 1
ATOM 3181 C C . GLY A 1 394 ? 57.915 2.112 -27.716 1.00 30.70 394 GLY A C 1
ATOM 3182 O O . GLY A 1 394 ? 57.350 2.595 -28.686 1.00 30.70 394 GLY A O 1
ATOM 3183 N N . SER A 1 395 ? 58.631 2.808 -26.827 1.00 31.19 395 SER A N 1
ATOM 3184 C CA . SER A 1 395 ? 59.245 4.145 -26.977 1.00 31.19 395 SER A CA 1
ATOM 3185 C C . SER A 1 395 ? 58.386 5.421 -26.852 1.00 31.19 395 SER A C 1
ATOM 3187 O O . SER A 1 395 ? 57.225 5.447 -27.248 1.00 31.19 395 SER A O 1
ATOM 3189 N N . PRO A 1 396 ? 58.962 6.504 -26.276 1.00 42.44 396 PRO A N 1
ATOM 3190 C CA . PRO A 1 396 ? 58.207 7.603 -25.691 1.00 42.44 396 PRO A CA 1
ATOM 3191 C C . PRO A 1 396 ? 58.138 8.812 -26.627 1.00 42.44 396 PRO A C 1
ATOM 3193 O O . PRO A 1 396 ? 59.135 9.218 -27.222 1.00 42.44 396 PRO A O 1
ATOM 3196 N N . SER A 1 397 ? 56.984 9.466 -26.692 1.00 29.53 397 SER A N 1
ATOM 3197 C CA . SER A 1 397 ? 56.925 10.886 -27.029 1.00 29.53 397 SER A CA 1
ATOM 3198 C C . SER A 1 397 ? 55.772 11.532 -26.281 1.00 29.53 397 SER A C 1
ATOM 3200 O O . SER A 1 397 ? 54.609 11.167 -26.401 1.00 29.53 397 SER A O 1
ATOM 3202 N N . THR A 1 398 ? 56.182 12.452 -25.425 1.00 35.62 398 THR A N 1
ATOM 3203 C CA . THR A 1 398 ? 55.414 13.291 -24.524 1.00 35.62 398 THR A CA 1
ATOM 3204 C C . THR A 1 398 ? 54.598 14.324 -25.288 1.00 35.62 398 THR A C 1
ATOM 3206 O O . THR A 1 398 ? 55.191 15.229 -25.868 1.00 35.62 398 THR A O 1
ATOM 3209 N N . VAL A 1 399 ? 53.272 14.275 -25.165 1.00 31.33 399 VAL A N 1
ATOM 3210 C CA . VAL A 1 399 ? 52.432 15.476 -25.057 1.00 31.33 399 VAL A CA 1
ATOM 3211 C C . VAL A 1 399 ? 51.345 15.166 -24.027 1.00 31.33 399 VAL A C 1
ATOM 3213 O O . VAL A 1 399 ? 50.627 14.178 -24.146 1.00 31.33 399 VAL A O 1
ATOM 3216 N N . LYS A 1 400 ? 51.312 15.966 -22.959 1.00 39.81 400 LYS A N 1
ATOM 3217 C CA . LYS A 1 400 ? 50.254 15.972 -21.946 1.00 39.81 400 LYS A CA 1
ATOM 3218 C C . LYS A 1 400 ? 48.987 16.538 -22.580 1.00 39.81 400 LYS A C 1
ATOM 3220 O O . LYS A 1 400 ? 49.049 17.654 -23.084 1.00 39.81 400 LYS A O 1
ATOM 3225 N N . GLU A 1 401 ? 47.865 15.844 -22.441 1.00 27.41 401 GLU A N 1
ATOM 3226 C CA . GLU A 1 401 ? 46.553 16.481 -22.510 1.00 27.41 401 GLU A CA 1
ATOM 3227 C C . GLU A 1 401 ? 45.642 15.856 -21.451 1.00 27.41 401 GLU A C 1
ATOM 3229 O O . GLU A 1 401 ? 45.625 14.642 -21.234 1.00 27.41 401 GLU A O 1
ATOM 3234 N N . GLU A 1 402 ? 45.042 16.739 -20.666 1.00 27.34 402 GLU A N 1
ATOM 3235 C CA . GLU A 1 402 ? 44.387 16.472 -19.398 1.00 27.34 402 GLU A CA 1
ATOM 3236 C C . GLU A 1 402 ? 42.989 15.881 -19.608 1.00 27.34 402 GLU A C 1
ATOM 3238 O O . GLU A 1 402 ? 42.195 16.394 -20.380 1.00 27.34 402 GLU A O 1
ATOM 3243 N N . SER A 1 403 ? 42.703 14.806 -18.871 1.00 35.16 403 SER A N 1
ATOM 3244 C CA . SER A 1 403 ? 41.407 14.465 -18.269 1.00 35.16 403 SER A CA 1
ATOM 3245 C C . SER A 1 403 ? 40.147 15.141 -18.850 1.00 35.16 403 SER A C 1
ATOM 3247 O O . SER A 1 403 ? 39.615 16.073 -18.249 1.00 35.16 403 SER A O 1
ATOM 3249 N N . GLU A 1 404 ? 39.560 14.549 -19.891 1.00 24.58 404 GLU A N 1
ATOM 3250 C CA . GLU A 1 404 ? 38.149 14.755 -20.242 1.00 24.58 404 GLU A CA 1
ATOM 3251 C C . GLU A 1 404 ? 37.384 13.427 -20.192 1.00 24.58 404 GLU A C 1
ATOM 3253 O O . GLU A 1 404 ? 37.327 12.647 -21.141 1.00 24.58 404 GLU A O 1
ATOM 3258 N N . LEU A 1 405 ? 36.782 13.163 -19.032 1.00 29.12 405 LEU A N 1
ATOM 3259 C CA . LEU A 1 405 ? 35.793 12.110 -18.834 1.00 29.12 405 LEU A CA 1
ATOM 3260 C C . LEU A 1 405 ? 34.407 12.678 -19.189 1.00 29.12 405 LEU A C 1
ATOM 3262 O O . LEU A 1 405 ? 33.610 12.962 -18.301 1.00 29.12 405 LEU A O 1
ATOM 3266 N N . TYR A 1 406 ? 34.121 12.872 -20.479 1.00 28.86 406 TYR A N 1
ATOM 3267 C CA . TYR A 1 406 ? 32.791 13.272 -20.947 1.00 28.86 406 TYR A CA 1
ATOM 3268 C C . TYR A 1 406 ? 32.255 12.297 -22.003 1.00 28.86 406 TYR A C 1
ATOM 3270 O O . TYR A 1 406 ? 32.769 12.172 -23.109 1.00 28.86 406 TYR A O 1
ATOM 3278 N N . THR A 1 407 ? 31.198 11.583 -21.606 1.00 37.28 407 THR A N 1
ATOM 3279 C CA . THR A 1 407 ? 29.984 11.325 -22.402 1.00 37.28 407 THR A CA 1
ATOM 3280 C C . THR A 1 407 ? 30.127 11.420 -23.927 1.00 37.28 407 THR A C 1
ATOM 3282 O O . THR A 1 407 ? 29.760 12.421 -24.532 1.00 37.28 407 THR A O 1
ATOM 3285 N N . SER A 1 408 ? 30.548 10.331 -24.574 1.00 32.47 408 SER A N 1
ATOM 3286 C CA . SER A 1 408 ? 30.236 10.105 -25.993 1.00 32.47 408 SER A CA 1
ATOM 3287 C C . SER A 1 408 ? 28.875 9.410 -26.116 1.00 32.47 408 SER A C 1
ATOM 3289 O O . SER A 1 408 ? 28.761 8.196 -25.917 1.00 32.47 408 SER A O 1
ATOM 3291 N N . GLY A 1 409 ? 27.843 10.219 -26.389 1.00 32.75 409 GLY A N 1
ATOM 3292 C CA . GLY A 1 409 ? 26.488 9.809 -26.781 1.00 32.75 409 GLY A CA 1
ATOM 3293 C C . GLY A 1 409 ? 26.495 9.077 -28.129 1.00 32.75 409 GLY A C 1
ATOM 3294 O O . GLY A 1 409 ? 27.289 9.373 -29.010 1.00 32.75 409 GLY A O 1
ATOM 3295 N N . SER A 1 410 ? 25.803 7.948 -28.271 1.00 45.72 410 SER A N 1
ATOM 3296 C CA . SER A 1 410 ? 24.344 7.783 -28.430 1.00 45.72 410 SER A CA 1
ATOM 3297 C C . SER A 1 410 ? 23.801 7.969 -29.854 1.00 45.72 410 SER A C 1
ATOM 3299 O O . SER A 1 410 ? 22.630 7.683 -30.061 1.00 45.72 410 SER A O 1
ATOM 3301 N N . THR A 1 411 ? 24.610 8.332 -30.853 1.00 37.97 411 THR A N 1
ATOM 3302 C CA . THR A 1 411 ? 24.144 8.396 -32.258 1.00 37.97 411 THR A CA 1
ATOM 3303 C C . THR A 1 411 ? 24.267 7.082 -33.037 1.00 37.97 411 THR A C 1
ATOM 3305 O O . THR A 1 411 ? 23.595 6.927 -34.048 1.00 37.97 411 THR A O 1
ATOM 3308 N N . ASP A 1 412 ? 25.035 6.103 -32.547 1.00 37.12 412 ASP A N 1
ATOM 3309 C CA . ASP A 1 412 ? 25.273 4.822 -33.247 1.00 37.12 412 ASP A CA 1
ATOM 3310 C C . ASP A 1 412 ? 24.528 3.618 -32.618 1.00 37.12 412 ASP A C 1
ATOM 3312 O O . ASP A 1 412 ? 24.743 2.460 -32.972 1.00 37.12 412 ASP A O 1
ATOM 3316 N N . ALA A 1 413 ? 23.669 3.862 -31.618 1.00 46.03 413 ALA A N 1
ATOM 3317 C CA . ALA A 1 413 ? 23.060 2.804 -30.800 1.00 46.03 413 ALA A CA 1
ATOM 3318 C C . ALA A 1 413 ? 21.709 2.280 -31.328 1.00 46.03 413 ALA A C 1
ATOM 3320 O O . ALA A 1 413 ? 21.380 1.118 -31.085 1.00 46.03 413 ALA A O 1
ATOM 3321 N N . ASP A 1 414 ? 20.940 3.093 -32.059 1.00 45.50 414 ASP A N 1
ATOM 3322 C CA . ASP A 1 414 ? 19.577 2.726 -32.481 1.00 45.50 414 ASP A CA 1
ATOM 3323 C C . ASP A 1 414 ? 19.542 1.783 -33.697 1.00 45.50 414 ASP A C 1
ATOM 3325 O O . ASP A 1 414 ? 18.588 1.022 -33.878 1.00 45.50 414 ASP A O 1
ATOM 3329 N N . THR A 1 415 ? 20.602 1.751 -34.505 1.00 47.44 415 THR A N 1
ATOM 3330 C CA . THR A 1 415 ? 20.698 0.898 -35.701 1.00 47.44 415 THR A CA 1
ATOM 3331 C C . THR A 1 415 ? 20.990 -0.571 -35.375 1.00 47.44 415 THR A C 1
ATOM 3333 O O . THR A 1 415 ? 20.725 -1.439 -36.206 1.00 47.44 415 THR A O 1
ATOM 3336 N N . HIS A 1 416 ? 21.481 -0.872 -34.166 1.00 55.16 416 HIS A N 1
ATOM 3337 C CA . HIS A 1 416 ? 21.971 -2.204 -33.777 1.00 55.16 416 HIS A CA 1
ATOM 3338 C C . HIS A 1 416 ? 21.193 -2.858 -32.621 1.00 55.16 416 HIS A C 1
ATOM 3340 O O . HIS A 1 416 ? 21.635 -3.863 -32.057 1.00 55.16 416 HIS A O 1
ATOM 3346 N N . LEU A 1 417 ? 20.039 -2.293 -32.254 1.00 67.69 417 LEU A N 1
ATOM 3347 C CA . LEU A 1 417 ? 19.197 -2.819 -31.187 1.00 67.69 417 LEU A CA 1
ATOM 3348 C C . LEU A 1 417 ? 18.318 -3.969 -31.705 1.00 67.69 417 LEU A C 1
ATOM 3350 O O . LEU A 1 417 ? 17.640 -3.846 -32.732 1.00 67.69 417 LEU A O 1
ATOM 3354 N N . ASP A 1 418 ? 18.319 -5.092 -30.991 1.00 82.56 418 ASP A N 1
ATOM 3355 C CA . ASP A 1 418 ? 17.465 -6.232 -31.317 1.00 82.56 418 ASP A CA 1
ATOM 3356 C C . ASP A 1 418 ? 15.973 -5.937 -31.065 1.00 82.56 418 ASP A C 1
ATOM 3358 O O . ASP A 1 418 ? 15.581 -4.869 -30.583 1.00 82.56 418 ASP A O 1
ATOM 3362 N N . HIS A 1 419 ? 15.103 -6.881 -31.435 1.00 87.31 419 HIS A N 1
ATOM 3363 C CA . HIS A 1 419 ? 13.657 -6.708 -31.287 1.00 87.31 419 HIS A CA 1
ATOM 3364 C C . HIS A 1 419 ? 13.245 -6.423 -29.832 1.00 87.31 419 HIS A C 1
ATOM 3366 O O . HIS A 1 419 ? 12.393 -5.567 -29.597 1.00 87.31 419 HIS A O 1
ATOM 3372 N N . MET A 1 420 ? 13.872 -7.091 -28.857 1.00 87.19 420 MET A N 1
ATOM 3373 C CA . MET A 1 420 ? 13.549 -6.913 -27.442 1.00 87.19 420 MET A CA 1
ATOM 3374 C C . MET A 1 420 ? 13.946 -5.521 -26.949 1.00 87.19 420 MET A C 1
ATOM 3376 O O . MET A 1 420 ? 13.137 -4.853 -26.309 1.00 87.19 420 MET A O 1
ATOM 3380 N N . GLY A 1 421 ? 15.136 -5.036 -27.301 1.00 86.69 421 GLY A N 1
ATOM 3381 C CA . GLY A 1 421 ? 15.548 -3.683 -26.957 1.00 86.69 421 GLY A CA 1
ATOM 3382 C C . GLY A 1 421 ? 14.638 -2.625 -27.583 1.00 86.69 421 GLY A C 1
ATOM 3383 O O . GLY A 1 421 ? 14.271 -1.670 -26.900 1.00 86.69 421 GLY A O 1
ATOM 3384 N N . LYS A 1 422 ? 14.197 -2.809 -28.838 1.00 87.38 422 LYS A N 1
ATOM 3385 C CA . LYS A 1 422 ? 13.222 -1.902 -29.477 1.00 87.38 422 LYS A CA 1
ATOM 3386 C C . LYS A 1 422 ? 11.900 -1.862 -28.710 1.00 87.38 422 LYS A C 1
ATOM 3388 O O . LYS A 1 422 ? 11.374 -0.780 -28.466 1.00 87.38 422 LYS A O 1
ATOM 3393 N N . MET A 1 423 ? 11.404 -3.022 -28.274 1.00 90.06 423 MET A N 1
ATOM 3394 C CA . MET A 1 423 ? 10.207 -3.117 -27.433 1.00 90.06 423 MET A CA 1
ATOM 3395 C C . MET A 1 423 ? 10.391 -2.430 -26.073 1.00 90.06 423 MET A C 1
ATOM 3397 O O . MET A 1 423 ? 9.480 -1.747 -25.621 1.00 90.06 423 MET A O 1
ATOM 3401 N N . MET A 1 424 ? 11.557 -2.558 -25.432 1.00 91.56 424 MET A N 1
ATOM 3402 C CA . MET A 1 424 ? 11.844 -1.907 -24.143 1.00 91.56 424 MET A CA 1
ATOM 3403 C C . MET A 1 424 ? 11.978 -0.383 -24.269 1.00 91.56 424 MET A C 1
ATOM 3405 O O . MET A 1 424 ? 11.517 0.353 -23.396 1.00 91.56 424 MET A O 1
ATOM 3409 N N . ALA A 1 425 ? 12.582 0.103 -25.357 1.00 86.94 425 ALA A N 1
ATOM 3410 C CA . ALA A 1 425 ? 12.650 1.534 -25.659 1.00 86.94 425 ALA A CA 1
ATOM 3411 C C . ALA A 1 425 ? 11.247 2.117 -25.858 1.00 86.94 425 ALA A C 1
ATOM 3413 O O . ALA A 1 425 ? 10.930 3.187 -25.345 1.00 86.94 425 ALA A O 1
ATOM 3414 N N . GLU A 1 426 ? 10.404 1.383 -26.581 1.00 89.19 426 GLU A N 1
ATOM 3415 C CA . GLU A 1 426 ? 9.019 1.758 -26.826 1.00 89.19 426 GLU A CA 1
ATOM 3416 C C . GLU A 1 426 ? 8.174 1.746 -25.551 1.00 89.19 426 GLU A C 1
ATOM 3418 O O . GLU A 1 426 ? 7.433 2.689 -25.278 1.00 89.19 426 GLU A O 1
ATOM 3423 N N . GLU A 1 427 ? 8.337 0.719 -24.721 1.00 92.62 427 GLU A N 1
ATOM 3424 C CA . GLU A 1 427 ? 7.627 0.604 -23.454 1.00 92.62 427 GLU A CA 1
ATOM 3425 C C . GLU A 1 427 ? 7.910 1.795 -22.528 1.00 92.62 427 GLU A C 1
ATOM 3427 O O . GLU A 1 427 ? 6.979 2.312 -21.911 1.00 92.62 427 GLU A O 1
ATOM 3432 N N . ARG A 1 428 ? 9.157 2.295 -22.486 1.00 89.69 428 ARG A N 1
ATOM 3433 C CA . ARG A 1 428 ? 9.512 3.504 -21.723 1.00 89.69 428 ARG A CA 1
ATOM 3434 C C . ARG A 1 428 ? 8.635 4.702 -22.115 1.00 89.69 428 ARG A C 1
ATOM 3436 O O . ARG A 1 428 ? 8.152 5.417 -21.241 1.00 89.69 428 ARG A O 1
ATOM 3443 N N . ARG A 1 429 ? 8.385 4.897 -23.415 1.00 86.56 429 ARG A N 1
ATOM 3444 C CA . ARG A 1 429 ? 7.545 5.995 -23.935 1.00 86.56 429 ARG A CA 1
ATOM 3445 C C . ARG A 1 429 ? 6.076 5.795 -23.590 1.00 86.56 429 ARG A C 1
ATOM 3447 O O . ARG A 1 429 ? 5.411 6.733 -23.153 1.00 86.56 429 ARG A O 1
ATOM 3454 N N . LEU A 1 430 ? 5.580 4.567 -23.745 1.00 91.25 430 LEU A N 1
ATOM 3455 C CA . LEU A 1 430 ? 4.199 4.227 -23.409 1.00 91.25 430 LEU A CA 1
ATOM 3456 C C . LEU A 1 430 ? 3.908 4.468 -21.927 1.00 91.25 430 LEU A C 1
ATOM 3458 O O . LEU A 1 430 ? 2.881 5.054 -21.611 1.00 91.25 430 LEU A O 1
ATOM 3462 N N . VAL A 1 431 ? 4.822 4.098 -21.026 1.00 93.19 431 VAL A N 1
ATOM 3463 C CA . VAL A 1 431 ? 4.660 4.332 -19.581 1.00 93.19 431 VAL A CA 1
ATOM 3464 C C . VAL A 1 431 ? 4.524 5.823 -19.257 1.00 93.19 431 VAL A C 1
ATOM 3466 O O . VAL A 1 431 ? 3.656 6.195 -18.470 1.00 93.19 431 VAL A O 1
ATOM 3469 N N . ILE A 1 432 ? 5.333 6.683 -19.883 1.00 90.88 432 ILE A N 1
ATOM 3470 C CA . ILE A 1 432 ? 5.240 8.141 -19.716 1.00 90.88 432 ILE A CA 1
ATOM 3471 C C . ILE A 1 432 ? 3.868 8.650 -20.183 1.00 90.88 432 ILE A C 1
ATOM 3473 O O . ILE A 1 432 ? 3.196 9.385 -19.457 1.00 90.88 432 ILE A O 1
ATOM 3477 N N . ARG A 1 433 ? 3.428 8.249 -21.381 1.00 90.50 433 ARG A N 1
ATOM 3478 C CA . ARG A 1 433 ? 2.143 8.691 -21.943 1.00 90.50 433 ARG A CA 1
ATOM 3479 C C . ARG A 1 433 ? 0.960 8.196 -21.111 1.00 90.50 433 ARG A C 1
ATOM 3481 O O . ARG A 1 433 ? 0.041 8.960 -20.826 1.00 90.50 433 ARG A O 1
ATOM 3488 N N . ASP A 1 434 ? 0.992 6.934 -20.699 1.00 92.62 434 ASP A N 1
ATOM 3489 C CA . ASP A 1 434 ? -0.043 6.325 -19.867 1.00 92.62 434 ASP A CA 1
ATOM 3490 C C . ASP A 1 434 ? -0.111 7.004 -18.487 1.00 92.62 434 ASP A C 1
ATOM 3492 O O . ASP A 1 434 ? -1.205 7.202 -17.957 1.00 92.62 434 ASP A O 1
ATOM 3496 N N . LEU A 1 435 ? 1.029 7.429 -17.922 1.00 93.38 435 LEU A N 1
ATOM 3497 C CA . LEU A 1 435 ? 1.047 8.223 -16.691 1.00 93.38 435 LEU A CA 1
ATOM 3498 C C . LEU A 1 435 ? 0.366 9.580 -16.883 1.00 93.38 435 LEU A C 1
ATOM 3500 O O . LEU A 1 435 ? -0.428 9.990 -16.040 1.00 93.38 435 LEU A O 1
ATOM 3504 N N . PHE A 1 436 ? 0.624 10.262 -17.997 1.00 90.56 436 PHE A N 1
ATOM 3505 C CA . PHE A 1 436 ? -0.065 11.512 -18.313 1.00 90.56 436 PHE A CA 1
ATOM 3506 C C . PHE A 1 436 ? -1.584 11.327 -18.411 1.00 90.56 436 PHE A C 1
ATOM 3508 O O . PHE A 1 436 ? -2.339 12.133 -17.866 1.00 90.56 436 PHE A O 1
ATOM 3515 N N . VAL A 1 437 ? -2.044 10.235 -19.027 1.00 90.94 437 VAL A N 1
ATOM 3516 C CA . VAL A 1 437 ? -3.474 9.888 -19.066 1.00 90.94 437 VAL A CA 1
ATOM 3517 C C . VAL A 1 437 ? -4.019 9.628 -17.661 1.00 90.94 437 VAL A C 1
ATOM 3519 O O . VAL A 1 437 ? -5.066 10.174 -17.313 1.00 90.94 437 VAL A O 1
ATOM 3522 N N . LEU A 1 438 ? -3.314 8.849 -16.834 1.00 91.69 438 LEU A N 1
ATOM 3523 C CA . LEU A 1 438 ? -3.720 8.550 -15.457 1.00 91.69 438 LEU A CA 1
ATOM 3524 C C . LEU A 1 438 ? -3.940 9.829 -14.638 1.00 91.69 438 LEU A C 1
ATOM 3526 O O . LEU A 1 438 ? -4.990 9.981 -14.014 1.00 91.69 438 LEU A O 1
ATOM 3530 N N . LEU A 1 439 ? -2.975 10.753 -14.670 1.00 89.69 439 LEU A N 1
ATOM 3531 C CA . LEU A 1 439 ? -3.022 11.987 -13.879 1.00 89.69 439 LEU A CA 1
ATOM 3532 C C . LEU A 1 439 ? -4.149 12.938 -14.306 1.00 89.69 439 LEU A C 1
ATOM 3534 O O . LEU A 1 439 ? -4.585 13.754 -13.503 1.00 89.69 439 LEU A O 1
ATOM 3538 N N . ARG A 1 440 ? -4.650 12.823 -15.543 1.00 87.88 440 ARG A N 1
ATOM 3539 C CA . ARG A 1 440 ? -5.798 13.605 -16.036 1.00 87.88 440 ARG A CA 1
ATOM 3540 C C . ARG A 1 440 ? -7.146 12.913 -15.855 1.00 87.88 440 ARG A C 1
ATOM 3542 O O . ARG A 1 440 ? -8.175 13.579 -15.903 1.00 87.88 440 ARG A O 1
ATOM 3549 N N . SER A 1 441 ? -7.146 11.591 -15.695 1.00 87.19 441 SER A N 1
ATOM 3550 C CA . SER A 1 441 ? -8.373 10.785 -15.668 1.00 87.19 441 SER A CA 1
ATOM 3551 C C . SER A 1 441 ? -8.940 10.596 -14.265 1.00 87.19 441 SER A C 1
ATOM 3553 O O . SER A 1 441 ? -10.129 10.327 -14.126 1.00 87.19 441 SER A O 1
ATOM 3555 N N . ILE A 1 442 ? -8.108 10.705 -13.227 1.00 86.00 442 ILE A N 1
ATOM 3556 C CA . ILE A 1 442 ? -8.529 10.515 -11.837 1.00 86.00 442 ILE A CA 1
ATOM 3557 C C . ILE A 1 442 ? -8.421 11.842 -11.083 1.00 86.00 442 ILE A C 1
ATOM 3559 O O . ILE A 1 442 ? -7.484 12.611 -11.276 1.00 86.00 442 ILE A O 1
ATOM 3563 N N . ASN A 1 443 ? -9.381 12.106 -10.200 1.00 86.44 443 ASN A N 1
ATOM 3564 C CA . ASN A 1 443 ? -9.354 13.289 -9.344 1.00 86.44 443 ASN A CA 1
ATOM 3565 C C . ASN A 1 443 ? -8.252 13.192 -8.280 1.00 86.44 443 ASN A C 1
ATOM 3567 O O . ASN A 1 443 ? -8.078 12.151 -7.646 1.00 86.44 443 ASN A O 1
ATOM 3571 N N . GLU A 1 444 ? -7.583 14.312 -8.007 1.00 84.25 444 GLU A N 1
ATOM 3572 C CA . GLU A 1 444 ? -6.468 14.405 -7.048 1.00 84.25 444 GLU A CA 1
ATOM 3573 C C . GLU A 1 444 ? -6.854 13.919 -5.647 1.00 84.25 444 GLU A C 1
ATOM 3575 O O . GLU A 1 444 ? -6.117 13.151 -5.034 1.00 84.25 444 GLU A O 1
ATOM 3580 N N . VAL A 1 445 ? -8.069 14.241 -5.195 1.00 85.00 445 VAL A N 1
ATOM 3581 C CA . VAL A 1 445 ? -8.616 13.803 -3.897 1.00 85.00 445 VAL A CA 1
ATOM 3582 C C . VAL A 1 445 ? -8.654 12.275 -3.761 1.00 85.00 445 VAL A C 1
ATOM 3584 O O . VAL A 1 445 ? -8.532 11.756 -2.655 1.00 85.00 445 VAL A O 1
ATOM 3587 N N . ASN A 1 446 ? -8.796 11.542 -4.870 1.00 88.06 446 ASN A N 1
ATOM 3588 C CA . ASN A 1 446 ? -8.794 10.077 -4.879 1.00 88.06 446 ASN A CA 1
ATOM 3589 C C . ASN A 1 446 ? -7.374 9.498 -5.033 1.00 88.06 446 ASN A C 1
ATOM 3591 O O . ASN A 1 446 ? -7.152 8.322 -4.748 1.00 88.06 446 ASN A O 1
ATOM 3595 N N . MET A 1 447 ? -6.393 10.307 -5.446 1.00 89.88 447 MET A N 1
ATOM 3596 C CA . MET A 1 447 ? -4.975 9.928 -5.467 1.00 89.88 447 MET A CA 1
ATOM 3597 C C . MET A 1 447 ? -4.318 10.137 -4.103 1.00 89.88 447 MET A C 1
ATOM 3599 O O . MET A 1 447 ? -3.540 9.284 -3.675 1.00 89.88 447 MET A O 1
ATOM 3603 N N . GLU A 1 448 ? -4.659 11.231 -3.415 1.00 88.19 448 GLU A N 1
ATOM 3604 C CA . GLU A 1 448 ? -4.094 11.642 -2.123 1.00 88.19 448 GLU A CA 1
ATOM 3605 C C . GLU A 1 448 ? -3.992 10.502 -1.084 1.00 88.19 448 GLU A C 1
ATOM 3607 O O . GLU A 1 448 ? -2.918 10.373 -0.499 1.00 88.19 448 GLU A O 1
ATOM 3612 N N . PRO A 1 449 ? -4.994 9.613 -0.881 1.00 90.62 449 PRO A N 1
ATOM 3613 C CA . PRO A 1 449 ? -4.906 8.531 0.108 1.00 90.62 449 PRO A CA 1
ATOM 3614 C C . PRO A 1 449 ? -3.772 7.524 -0.129 1.00 90.62 449 PRO A C 1
ATOM 3616 O O . PRO A 1 449 ? -3.324 6.868 0.811 1.00 90.62 449 PRO A O 1
ATOM 3619 N N . ASN A 1 450 ? -3.282 7.398 -1.368 1.00 88.94 450 ASN A N 1
ATOM 3620 C CA . ASN A 1 450 ? -2.115 6.571 -1.693 1.00 88.94 450 ASN A CA 1
ATOM 3621 C C . ASN A 1 450 ? -0.797 7.190 -1.188 1.00 88.94 450 ASN A C 1
ATOM 3623 O O . ASN A 1 450 ? 0.227 6.501 -1.096 1.00 88.94 450 ASN A O 1
ATOM 3627 N N . GLY A 1 451 ? -0.824 8.488 -0.876 1.00 84.69 451 GLY A N 1
ATOM 3628 C CA . GLY A 1 451 ? 0.237 9.255 -0.243 1.00 84.69 451 GLY A CA 1
ATOM 3629 C C . GLY A 1 451 ? 1.590 9.146 -0.941 1.00 84.69 451 GLY A C 1
ATOM 3630 O O . GLY A 1 451 ? 1.702 9.188 -2.170 1.00 84.69 451 GLY A O 1
ATOM 3631 N N . ALA A 1 452 ? 2.642 8.980 -0.138 1.00 80.81 452 ALA A N 1
ATOM 3632 C CA . ALA A 1 452 ? 4.031 9.003 -0.592 1.00 80.81 452 ALA A CA 1
ATOM 3633 C C . ALA A 1 452 ? 4.363 7.882 -1.595 1.00 80.81 452 ALA A C 1
ATOM 3635 O O . ALA A 1 452 ? 5.277 8.029 -2.407 1.00 80.81 452 ALA A O 1
ATOM 3636 N N . SER A 1 453 ? 3.621 6.768 -1.572 1.00 86.12 453 SER A N 1
ATOM 3637 C CA . SER A 1 453 ? 3.791 5.665 -2.529 1.00 86.12 453 SER A CA 1
ATOM 3638 C C . SER A 1 453 ? 3.450 6.112 -3.951 1.00 86.12 453 SER A C 1
ATOM 3640 O O . SER A 1 453 ? 4.205 5.841 -4.885 1.00 86.12 453 SER A O 1
ATOM 3642 N N . PHE A 1 454 ? 2.350 6.852 -4.113 1.00 90.25 454 PHE A N 1
ATOM 3643 C CA . PHE A 1 454 ? 1.927 7.379 -5.408 1.00 90.25 454 PHE A CA 1
ATOM 3644 C C . PHE A 1 454 ? 2.897 8.444 -5.915 1.00 90.25 454 PHE A C 1
ATOM 3646 O O . PHE A 1 454 ? 3.405 8.323 -7.029 1.00 90.25 454 PHE A O 1
ATOM 3653 N N . THR A 1 455 ? 3.231 9.442 -5.087 1.00 88.62 455 THR A N 1
ATOM 3654 C CA . THR A 1 455 ? 4.130 10.527 -5.514 1.00 88.62 455 THR A CA 1
ATOM 3655 C C . THR A 1 455 ? 5.522 10.004 -5.865 1.00 88.62 455 THR A C 1
ATOM 3657 O O . THR A 1 455 ? 6.120 10.440 -6.847 1.00 88.62 455 THR A O 1
ATOM 3660 N N . SER A 1 456 ? 6.024 8.996 -5.148 1.00 87.44 456 SER A N 1
ATOM 3661 C CA . SER A 1 456 ? 7.302 8.349 -5.473 1.00 87.44 456 SER A CA 1
ATOM 3662 C C . SER A 1 456 ? 7.275 7.609 -6.816 1.00 87.44 456 SER A C 1
ATOM 3664 O O . SER A 1 456 ? 8.248 7.691 -7.561 1.00 87.44 456 SER A O 1
ATOM 3666 N N . LYS A 1 457 ? 6.166 6.948 -7.177 1.00 92.06 457 LYS A N 1
ATOM 3667 C CA . LYS A 1 457 ? 5.999 6.297 -8.494 1.00 92.06 457 LYS A CA 1
ATOM 3668 C C . LYS A 1 457 ? 5.914 7.313 -9.630 1.00 92.06 457 LYS A C 1
ATOM 3670 O O . LYS A 1 457 ? 6.555 7.130 -10.660 1.00 92.06 457 LYS A O 1
ATOM 3675 N N . VAL A 1 458 ? 5.188 8.413 -9.424 1.00 91.25 458 VAL A N 1
ATOM 3676 C CA . VAL A 1 458 ? 5.143 9.525 -10.389 1.00 91.25 458 VAL A CA 1
ATOM 3677 C C . VAL A 1 458 ? 6.548 10.090 -10.603 1.00 91.25 458 VAL A C 1
ATOM 3679 O O . VAL A 1 458 ? 6.973 10.227 -11.745 1.00 91.25 458 VAL A O 1
ATOM 3682 N N . ARG A 1 459 ? 7.316 10.332 -9.529 1.00 89.75 459 ARG A N 1
ATOM 3683 C CA . ARG A 1 459 ? 8.723 10.762 -9.629 1.00 89.75 459 ARG A CA 1
ATOM 3684 C C . ARG A 1 459 ? 9.603 9.748 -10.355 1.00 89.75 459 ARG A C 1
ATOM 3686 O O . ARG A 1 459 ? 10.429 10.149 -11.168 1.00 89.75 459 ARG A O 1
ATOM 3693 N N . GLN A 1 460 ? 9.438 8.458 -10.063 1.00 89.31 460 GLN A N 1
ATOM 3694 C CA . GLN A 1 460 ? 10.196 7.381 -10.702 1.00 89.31 460 GLN A CA 1
ATOM 3695 C C . GLN A 1 460 ? 9.977 7.365 -12.218 1.00 89.31 460 GLN A C 1
ATOM 3697 O O . GLN A 1 460 ? 10.929 7.196 -12.967 1.00 89.31 460 GLN A O 1
ATOM 3702 N N . VAL A 1 461 ? 8.742 7.548 -12.684 1.00 90.06 461 VAL A N 1
ATOM 3703 C CA . VAL A 1 461 ? 8.461 7.639 -14.123 1.00 90.06 461 VAL A CA 1
ATOM 3704 C C . VAL A 1 461 ? 8.940 8.979 -14.681 1.00 90.06 461 VAL A C 1
ATOM 3706 O O . VAL A 1 461 ? 9.576 9.005 -15.729 1.00 90.06 461 VAL A O 1
ATOM 3709 N N . ALA A 1 462 ? 8.706 10.090 -13.981 1.00 87.50 462 ALA A N 1
ATOM 3710 C CA . ALA A 1 462 ? 9.119 11.420 -14.426 1.00 87.50 462 ALA A CA 1
ATOM 3711 C C . ALA A 1 462 ? 10.644 11.550 -14.586 1.00 87.50 462 ALA A C 1
ATOM 3713 O O . ALA A 1 462 ? 11.104 12.236 -15.494 1.00 87.50 462 ALA A O 1
ATOM 3714 N N . SER A 1 463 ? 11.446 10.864 -13.765 1.00 86.00 463 SER A N 1
ATOM 3715 C CA . SER A 1 463 ? 12.909 10.885 -13.895 1.00 86.00 463 SER A CA 1
ATOM 3716 C C . SER A 1 463 ? 13.395 10.302 -15.227 1.00 86.00 463 SER A C 1
ATOM 3718 O O . SER A 1 463 ? 14.444 10.709 -15.723 1.00 86.00 463 SER A O 1
ATOM 3720 N N . THR A 1 464 ? 12.614 9.420 -15.861 1.00 82.44 464 THR A N 1
ATOM 3721 C CA . THR A 1 464 ? 12.947 8.876 -17.187 1.00 82.44 464 THR A CA 1
ATOM 3722 C C . THR A 1 464 ? 12.928 9.951 -18.277 1.00 82.44 464 THR A C 1
ATOM 3724 O O . THR A 1 464 ? 13.734 9.873 -19.201 1.00 82.44 464 THR A O 1
ATOM 3727 N N . LEU A 1 465 ? 12.095 10.994 -18.135 1.00 80.50 465 LEU A N 1
ATOM 3728 C CA . LEU A 1 465 ? 12.064 12.148 -19.043 1.00 80.50 465 LEU A CA 1
ATOM 3729 C C . LEU A 1 465 ? 13.332 13.002 -18.940 1.00 80.50 465 LEU A C 1
ATOM 3731 O O . LEU A 1 465 ? 13.765 13.575 -19.935 1.00 80.50 465 LEU A O 1
ATOM 3735 N N . LEU A 1 466 ? 13.954 13.064 -17.757 1.00 76.25 466 LEU A N 1
ATOM 3736 C CA . LEU A 1 466 ? 15.192 13.823 -17.539 1.00 76.25 466 LEU A CA 1
ATOM 3737 C C . LEU A 1 466 ? 16.409 13.166 -18.201 1.00 76.25 466 LEU A C 1
ATOM 3739 O O . LEU A 1 466 ? 17.381 13.849 -18.510 1.00 76.25 466 LEU A O 1
ATOM 3743 N N . ASN A 1 467 ? 16.340 11.853 -18.424 1.00 69.06 467 ASN A N 1
ATOM 3744 C CA . ASN A 1 467 ? 17.410 11.056 -19.017 1.00 69.06 467 ASN A CA 1
ATOM 3745 C C . ASN A 1 467 ? 17.283 10.917 -20.546 1.00 69.06 467 ASN A C 1
ATOM 3747 O O . ASN A 1 467 ? 18.057 10.173 -21.154 1.00 69.06 467 ASN A O 1
ATOM 3751 N N . LEU A 1 468 ? 16.313 11.588 -21.180 1.00 67.81 468 LEU A N 1
ATOM 3752 C CA . LEU A 1 468 ? 16.174 11.581 -22.637 1.00 67.81 468 LEU A CA 1
ATOM 3753 C C . LEU A 1 468 ? 17.272 12.439 -23.297 1.00 67.81 468 LEU A C 1
ATOM 3755 O O . LEU A 1 468 ? 17.612 13.502 -22.769 1.00 67.81 468 LEU A O 1
ATOM 3759 N N . PRO A 1 469 ? 17.826 12.017 -24.453 1.00 58.56 469 PRO A N 1
ATOM 3760 C CA . PRO A 1 469 ? 18.775 12.832 -25.210 1.00 58.56 469 PRO A CA 1
ATOM 3761 C C . PRO A 1 469 ? 18.134 14.177 -25.556 1.00 58.56 469 PRO A C 1
ATOM 3763 O O . PRO A 1 469 ? 17.051 14.189 -26.127 1.00 58.56 469 PRO A O 1
ATOM 3766 N N . ARG A 1 470 ? 18.770 15.301 -25.207 1.00 54.62 470 ARG A N 1
ATOM 3767 C CA . ARG A 1 470 ? 18.290 16.635 -25.606 1.00 54.62 470 ARG A CA 1
ATOM 3768 C C . ARG A 1 470 ? 18.539 16.858 -27.099 1.00 54.62 470 ARG A C 1
ATOM 3770 O O . ARG A 1 470 ? 19.504 16.320 -27.638 1.00 54.62 470 ARG A O 1
ATOM 3777 N N . GLU A 1 471 ? 17.680 17.646 -27.748 1.00 49.97 471 GLU A N 1
ATOM 3778 C CA . GLU A 1 471 ? 17.852 18.018 -29.158 1.00 49.97 471 GLU A CA 1
ATOM 3779 C C . GLU A 1 471 ? 19.266 18.559 -29.408 1.00 49.97 471 GLU A C 1
ATOM 3781 O O . GLU A 1 471 ? 19.733 19.460 -28.708 1.00 49.97 471 GLU A O 1
ATOM 3786 N N . ASN A 1 472 ? 19.944 18.002 -30.415 1.00 46.78 472 ASN A N 1
ATOM 3787 C CA . ASN A 1 472 ? 21.179 18.573 -30.936 1.00 46.78 472 ASN A CA 1
ATOM 3788 C C . ASN A 1 472 ? 20.804 19.813 -31.766 1.00 46.78 472 ASN A C 1
ATOM 3790 O O . ASN A 1 472 ? 20.121 19.649 -32.780 1.00 46.78 472 ASN A O 1
ATOM 3794 N N . PRO A 1 473 ? 21.267 21.028 -31.411 1.00 47.72 473 PRO A N 1
ATOM 3795 C CA . PRO A 1 473 ? 20.909 22.259 -32.125 1.00 47.72 473 PRO A CA 1
ATOM 3796 C C . PRO A 1 473 ? 21.327 22.282 -33.606 1.00 47.72 473 PRO A C 1
ATOM 3798 O O . PRO A 1 473 ? 20.873 23.135 -34.362 1.00 47.72 473 PRO A O 1
ATOM 3801 N N . GLU A 1 474 ? 22.207 21.367 -34.022 1.00 42.06 474 GLU A N 1
ATOM 3802 C CA . GLU A 1 474 ? 22.826 21.346 -35.351 1.00 42.06 474 GLU A CA 1
ATOM 3803 C C . GLU A 1 474 ? 22.188 20.352 -36.342 1.00 42.06 474 GLU A C 1
ATOM 3805 O O . GLU A 1 474 ? 22.626 20.280 -37.488 1.00 42.06 474 GLU A O 1
ATOM 3810 N N . ALA A 1 475 ? 21.154 19.590 -35.955 1.00 45.75 475 ALA A N 1
ATOM 3811 C CA . ALA A 1 475 ? 20.495 18.618 -36.837 1.00 45.75 475 ALA A CA 1
ATOM 3812 C C . ALA A 1 475 ? 19.190 19.195 -37.437 1.00 45.75 475 ALA A C 1
ATOM 3814 O O . ALA A 1 475 ? 18.186 19.279 -36.731 1.00 45.75 475 ALA A O 1
ATOM 3815 N N . PRO A 1 476 ? 19.131 19.556 -38.737 1.00 43.03 476 PRO A N 1
ATOM 3816 C CA . PRO A 1 476 ? 18.017 20.346 -39.278 1.00 43.03 476 PRO A CA 1
ATOM 3817 C C . PRO A 1 476 ? 16.677 19.604 -39.413 1.00 43.03 476 PRO A C 1
ATOM 3819 O O . PRO A 1 476 ? 15.664 20.235 -39.703 1.00 43.03 476 PRO A O 1
ATOM 3822 N N . HIS A 1 477 ? 16.632 18.278 -39.232 1.00 46.31 477 HIS A N 1
ATOM 3823 C CA . HIS A 1 477 ? 15.437 17.472 -39.506 1.00 46.31 477 HIS A CA 1
ATOM 3824 C C . HIS A 1 477 ? 15.321 16.246 -38.586 1.00 46.31 477 HIS A C 1
ATOM 3826 O O . HIS A 1 477 ? 15.498 15.114 -39.029 1.00 46.31 477 HIS A O 1
ATOM 3832 N N . SER A 1 478 ? 15.007 16.444 -37.305 1.00 46.59 478 SER A N 1
ATOM 3833 C CA . SER A 1 478 ? 14.343 15.422 -36.475 1.00 46.59 478 SER A CA 1
ATOM 3834 C C . SER A 1 478 ? 13.652 16.078 -35.271 1.00 46.59 478 SER A C 1
ATOM 3836 O O . SER A 1 478 ? 14.323 16.360 -34.289 1.00 46.59 478 SER A O 1
ATOM 3838 N N . PRO A 1 479 ? 12.324 16.318 -35.314 1.00 51.84 479 PRO A N 1
ATOM 3839 C CA . PRO A 1 479 ? 11.561 16.857 -34.176 1.00 51.84 479 PRO A CA 1
ATOM 3840 C C . PRO A 1 479 ? 11.273 15.811 -33.078 1.00 51.84 479 PRO A C 1
ATOM 3842 O O . PRO A 1 479 ? 10.623 16.103 -32.076 1.00 51.84 479 PRO A O 1
ATOM 3845 N N . ALA A 1 480 ? 11.693 14.562 -33.291 1.00 52.22 480 ALA A N 1
ATOM 3846 C CA . ALA A 1 480 ? 11.521 13.463 -32.355 1.00 52.22 480 ALA A CA 1
ATOM 3847 C C . ALA A 1 480 ? 12.811 13.263 -31.553 1.00 52.22 480 ALA A C 1
ATOM 3849 O O . ALA A 1 480 ? 13.863 13.017 -32.140 1.00 52.22 480 ALA A O 1
ATOM 3850 N N . LEU A 1 481 ? 12.715 13.275 -30.218 1.00 56.47 481 LEU A N 1
ATOM 3851 C CA . LEU A 1 481 ? 13.842 12.950 -29.330 1.00 56.47 481 LEU A CA 1
ATOM 3852 C C . LEU A 1 481 ? 14.274 11.484 -29.467 1.00 56.47 481 LEU A C 1
ATOM 3854 O O . LEU A 1 481 ? 15.335 11.093 -28.989 1.00 56.47 481 LEU A O 1
ATOM 3858 N N . THR A 1 482 ? 13.422 10.647 -30.069 1.00 52.66 482 THR A N 1
ATOM 3859 C CA . THR A 1 482 ? 13.658 9.214 -30.215 1.00 52.66 482 THR A CA 1
ATOM 3860 C C . THR A 1 482 ? 12.950 8.605 -31.441 1.00 52.66 482 THR A C 1
ATOM 3862 O O . THR A 1 482 ? 11.785 8.926 -31.685 1.00 52.66 482 THR A O 1
ATOM 3865 N N . PRO A 1 483 ? 13.592 7.685 -32.189 1.00 51.88 483 PRO A N 1
ATOM 3866 C CA . PRO A 1 483 ? 12.959 6.955 -33.290 1.00 51.88 483 PRO A CA 1
ATOM 3867 C C . PRO A 1 483 ? 12.048 5.813 -32.790 1.00 51.88 483 PRO A C 1
ATOM 3869 O O . PRO A 1 483 ? 12.382 5.102 -31.838 1.00 51.88 483 PRO A O 1
ATOM 3872 N N . GLY A 1 484 ? 10.890 5.609 -33.435 1.00 59.34 484 GLY A N 1
ATOM 3873 C CA . GLY A 1 484 ? 9.930 4.547 -33.096 1.00 59.34 484 GLY A CA 1
ATOM 3874 C C . GLY A 1 484 ? 8.505 4.802 -33.619 1.00 59.34 484 GLY A C 1
ATOM 3875 O O . GLY A 1 484 ? 8.255 5.865 -34.182 1.00 59.34 484 GLY A O 1
ATOM 3876 N N . PRO A 1 485 ? 7.570 3.841 -33.458 1.00 54.62 485 PRO A N 1
ATOM 3877 C CA . PRO A 1 485 ? 6.167 3.991 -33.864 1.00 54.62 485 PRO A CA 1
ATOM 3878 C C . PRO A 1 485 ? 5.396 5.024 -33.026 1.00 54.62 485 PRO A C 1
ATOM 3880 O O . PRO A 1 485 ? 4.441 5.608 -33.533 1.00 54.62 485 PRO A O 1
ATOM 3883 N N . HIS A 1 486 ? 5.827 5.293 -31.788 1.00 62.00 486 HIS A N 1
ATOM 3884 C CA . HIS A 1 486 ? 5.323 6.398 -30.970 1.00 62.00 486 HIS A CA 1
ATOM 3885 C C . HIS A 1 486 ? 6.498 7.290 -30.532 1.00 62.00 486 HIS A C 1
ATOM 3887 O O . HIS A 1 486 ? 6.987 7.160 -29.406 1.00 62.00 486 HIS A O 1
ATOM 3893 N N . PRO A 1 487 ? 7.016 8.154 -31.425 1.00 66.94 487 PRO A N 1
ATOM 3894 C CA . PRO A 1 487 ? 8.102 9.061 -31.078 1.00 66.94 487 PRO A CA 1
ATOM 3895 C C . PRO A 1 487 ? 7.610 10.093 -30.059 1.00 66.94 487 PRO A C 1
ATOM 3897 O O . PRO A 1 487 ? 6.495 10.589 -30.180 1.00 66.94 487 PRO A O 1
ATOM 3900 N N . LEU A 1 488 ? 8.449 10.419 -29.076 1.00 73.94 488 LEU A N 1
ATOM 3901 C CA . LEU A 1 488 ? 8.194 11.514 -28.139 1.00 73.94 488 LEU A CA 1
ATOM 3902 C C . LEU A 1 488 ? 8.945 12.759 -28.626 1.00 73.94 488 LEU A C 1
ATOM 3904 O O . LEU A 1 488 ? 10.165 12.694 -28.826 1.00 73.94 488 LEU A O 1
ATOM 3908 N N . THR A 1 489 ? 8.244 13.871 -28.843 1.00 79.00 489 THR A N 1
ATOM 3909 C CA . THR A 1 489 ? 8.893 15.139 -29.223 1.00 79.00 489 THR A CA 1
ATOM 3910 C C . THR A 1 489 ? 9.475 15.856 -28.003 1.00 79.00 489 THR A C 1
ATOM 3912 O O . THR A 1 489 ? 9.091 15.590 -26.861 1.00 79.00 489 THR A O 1
ATOM 3915 N N . ALA A 1 490 ? 10.398 16.798 -28.229 1.00 74.19 490 ALA A N 1
ATOM 3916 C CA . ALA A 1 490 ? 10.952 17.625 -27.154 1.00 74.19 490 ALA A CA 1
ATOM 3917 C C . ALA A 1 490 ? 9.867 18.424 -26.424 1.00 74.19 490 ALA A C 1
ATOM 3919 O O . ALA A 1 490 ? 9.836 18.479 -25.195 1.00 74.19 490 ALA A O 1
ATOM 3920 N N . THR A 1 491 ? 8.927 18.963 -27.196 1.00 78.31 491 THR A N 1
ATOM 3921 C CA . THR A 1 491 ? 7.792 19.739 -26.699 1.00 78.31 491 THR A CA 1
ATOM 3922 C C . THR A 1 491 ? 6.803 18.894 -25.895 1.00 78.31 491 THR A C 1
ATOM 3924 O O . THR A 1 491 ? 6.301 19.350 -24.868 1.00 78.31 491 THR A O 1
ATOM 3927 N N . GLU A 1 492 ? 6.536 17.651 -26.308 1.00 81.88 492 GLU A N 1
ATOM 3928 C CA . GLU A 1 492 ? 5.689 16.719 -25.553 1.00 81.88 492 GLU A CA 1
ATOM 3929 C C . GLU A 1 492 ? 6.350 16.302 -24.239 1.00 81.88 492 GLU A C 1
ATOM 3931 O O . GLU A 1 492 ? 5.700 16.316 -23.196 1.00 81.88 492 GLU A O 1
ATOM 3936 N N . ALA A 1 493 ? 7.647 15.980 -24.271 1.00 81.12 493 ALA A N 1
ATOM 3937 C CA . ALA A 1 493 ? 8.410 15.624 -23.080 1.00 81.12 493 ALA A CA 1
ATOM 3938 C C . ALA A 1 493 ? 8.407 16.758 -22.040 1.00 81.12 493 ALA A C 1
ATOM 3940 O O . ALA A 1 493 ? 8.180 16.506 -20.855 1.00 81.12 493 ALA A O 1
ATOM 3941 N N . GLU A 1 494 ? 8.608 18.002 -22.483 1.00 82.62 494 GLU A N 1
ATOM 3942 C CA . GLU A 1 494 ? 8.544 19.192 -21.630 1.00 82.62 494 GLU A CA 1
ATOM 3943 C C . GLU A 1 494 ? 7.131 19.401 -21.064 1.00 82.62 494 GLU A C 1
ATOM 3945 O O . GLU A 1 494 ? 6.967 19.565 -19.853 1.00 82.62 494 GLU A O 1
ATOM 3950 N N . SER A 1 495 ? 6.092 19.299 -21.901 1.00 85.94 495 SER A N 1
ATOM 3951 C CA . SER A 1 495 ? 4.693 19.412 -21.469 1.00 85.94 495 SER A CA 1
ATOM 3952 C C . SER A 1 495 ? 4.314 18.362 -20.418 1.00 85.94 495 SER A C 1
ATOM 3954 O O . SER A 1 495 ? 3.688 18.692 -19.406 1.00 85.94 495 SER A O 1
ATOM 3956 N N . TYR A 1 496 ? 4.721 17.105 -20.615 1.00 87.94 496 TYR A N 1
ATOM 3957 C CA . TYR A 1 496 ? 4.475 16.029 -19.657 1.00 87.94 496 TYR A CA 1
ATOM 3958 C C . TYR A 1 496 ? 5.222 16.264 -18.349 1.00 87.94 496 TYR A C 1
ATOM 3960 O O . TYR A 1 496 ? 4.630 16.123 -17.280 1.00 87.94 496 TYR A O 1
ATOM 3968 N N . LEU A 1 497 ? 6.491 16.673 -18.418 1.00 86.38 497 LEU A N 1
ATOM 3969 C CA . LEU A 1 497 ? 7.283 16.973 -17.231 1.00 86.38 497 LEU A CA 1
ATOM 3970 C C . LEU A 1 497 ? 6.649 18.102 -16.406 1.00 86.38 497 LEU A C 1
ATOM 3972 O O . LEU A 1 497 ? 6.526 17.956 -15.189 1.00 86.38 497 LEU A O 1
ATOM 3976 N N . HIS A 1 498 ? 6.184 19.176 -17.051 1.00 86.12 498 HIS A N 1
ATOM 3977 C CA . HIS A 1 498 ? 5.440 20.245 -16.381 1.00 86.12 498 HIS A CA 1
ATOM 3978 C C . HIS A 1 498 ? 4.177 19.720 -15.699 1.00 86.12 498 HIS A C 1
ATOM 3980 O O . HIS A 1 498 ? 3.998 19.941 -14.503 1.00 86.12 498 HIS A O 1
ATOM 3986 N N . ALA A 1 499 ? 3.348 18.949 -16.407 1.00 86.00 499 ALA A N 1
ATOM 3987 C CA . ALA A 1 499 ? 2.130 18.381 -15.830 1.00 86.00 499 ALA A CA 1
ATOM 3988 C C . ALA A 1 499 ? 2.414 17.455 -14.630 1.00 86.00 499 ALA A C 1
ATOM 3990 O O . ALA A 1 499 ? 1.667 17.455 -13.645 1.00 86.00 499 ALA A O 1
ATOM 3991 N N . PHE A 1 500 ? 3.498 16.675 -14.684 1.00 89.25 500 PHE A N 1
ATOM 3992 C CA . PHE A 1 500 ? 3.905 15.782 -13.597 1.00 89.25 500 PHE A CA 1
ATOM 3993 C C . PHE A 1 500 ? 4.381 16.565 -12.379 1.00 89.25 500 PHE A C 1
ATOM 3995 O O . PHE A 1 500 ? 3.946 16.273 -11.265 1.00 89.25 500 PHE A O 1
ATOM 4002 N N . ILE A 1 501 ? 5.238 17.568 -12.585 1.00 86.56 501 ILE A N 1
ATOM 4003 C CA . ILE A 1 501 ? 5.728 18.441 -11.514 1.00 86.56 501 ILE A CA 1
ATOM 4004 C C . ILE A 1 501 ? 4.558 19.182 -10.873 1.00 86.56 501 ILE A C 1
ATOM 4006 O O . ILE A 1 501 ? 4.442 19.168 -9.653 1.00 86.56 501 ILE A O 1
ATOM 4010 N N . ASP A 1 502 ? 3.658 19.752 -11.670 1.00 85.88 502 ASP A N 1
ATOM 4011 C CA . ASP A 1 502 ? 2.494 20.479 -11.170 1.00 85.88 502 ASP A CA 1
ATOM 4012 C C . ASP A 1 502 ? 1.590 19.581 -10.315 1.00 85.88 502 ASP A C 1
ATOM 4014 O O . ASP A 1 502 ? 1.128 19.987 -9.247 1.00 85.88 502 ASP A O 1
ATOM 4018 N N . THR A 1 503 ? 1.370 18.337 -10.745 1.00 84.31 503 THR A N 1
ATOM 4019 C CA . THR A 1 503 ? 0.566 17.369 -9.986 1.00 84.31 503 THR A CA 1
ATOM 4020 C C . THR A 1 503 ? 1.264 16.939 -8.695 1.00 84.31 503 THR A C 1
ATOM 4022 O O . THR A 1 503 ? 0.637 16.925 -7.638 1.00 84.31 503 THR A O 1
ATOM 4025 N N . LEU A 1 504 ? 2.570 16.649 -8.741 1.00 84.81 504 LEU A N 1
ATOM 4026 C CA . LEU A 1 504 ? 3.372 16.349 -7.548 1.00 84.81 504 LEU A CA 1
ATOM 4027 C C . LEU A 1 504 ? 3.332 17.503 -6.549 1.00 84.81 504 LEU A C 1
ATOM 4029 O O . LEU A 1 504 ? 3.107 17.296 -5.363 1.00 84.81 504 LEU A O 1
ATOM 4033 N N . VAL A 1 505 ? 3.485 18.727 -7.042 1.00 82.19 505 VAL A N 1
ATOM 4034 C CA . VAL A 1 505 ? 3.438 19.941 -6.238 1.00 82.19 505 VAL A CA 1
ATOM 4035 C C . VAL A 1 505 ? 2.094 20.094 -5.531 1.00 82.19 505 VAL A C 1
ATOM 4037 O O . VAL A 1 505 ? 2.071 20.478 -4.362 1.00 82.19 505 VAL A O 1
ATOM 4040 N N . ARG A 1 506 ? 0.977 19.791 -6.202 1.00 80.31 506 ARG A N 1
ATOM 4041 C CA . ARG A 1 506 ? -0.353 19.844 -5.580 1.00 80.31 506 ARG A CA 1
ATOM 4042 C C . ARG A 1 506 ? -0.543 18.738 -4.544 1.00 80.31 506 ARG A C 1
ATOM 4044 O O . ARG A 1 506 ? -0.932 19.047 -3.421 1.00 80.31 506 ARG A O 1
ATOM 4051 N N . LEU A 1 507 ? -0.173 17.498 -4.870 1.00 77.12 507 LEU A N 1
ATOM 4052 C CA . LEU A 1 507 ? -0.284 16.349 -3.960 1.00 77.12 507 LEU A CA 1
ATOM 4053 C C . LEU A 1 507 ? 0.623 16.463 -2.723 1.00 77.12 507 LEU A C 1
ATOM 4055 O O . LEU A 1 507 ? 0.290 15.946 -1.661 1.00 77.12 507 LEU A O 1
ATOM 4059 N N . GLU A 1 508 ? 1.765 17.141 -2.839 1.00 71.94 508 GLU A N 1
ATOM 4060 C CA . GLU A 1 508 ? 2.737 17.310 -1.749 1.00 71.94 508 GLU A CA 1
ATOM 4061 C C . GLU A 1 508 ? 2.631 18.669 -1.042 1.00 71.94 508 GLU A C 1
ATOM 4063 O O . GLU A 1 508 ? 3.389 18.951 -0.111 1.00 71.94 508 GLU A O 1
ATOM 4068 N N . GLY A 1 509 ? 1.696 19.524 -1.472 1.00 63.62 509 GLY A N 1
ATOM 4069 C CA . GLY A 1 509 ? 1.486 20.858 -0.906 1.00 63.62 509 GLY A CA 1
ATOM 4070 C C . GLY A 1 509 ? 2.685 21.801 -1.089 1.00 63.62 509 GLY A C 1
ATOM 4071 O O . GLY A 1 509 ? 3.041 22.541 -0.170 1.00 63.62 509 GLY A O 1
ATOM 4072 N N . MET A 1 510 ? 3.366 21.751 -2.242 1.00 50.25 510 MET A N 1
ATOM 4073 C CA . MET A 1 510 ? 4.668 22.394 -2.465 1.00 50.25 510 MET A CA 1
ATOM 4074 C C . MET A 1 510 ? 4.665 23.782 -3.143 1.00 50.25 510 MET A C 1
ATOM 4076 O O . MET A 1 510 ? 5.719 24.410 -3.072 1.00 50.25 510 MET A O 1
ATOM 4080 N N . SER A 1 511 ? 3.562 24.331 -3.684 1.00 39.72 511 SER A N 1
ATOM 4081 C CA . SER A 1 511 ? 3.586 25.673 -4.330 1.00 39.72 511 SER A CA 1
ATOM 4082 C C . SER A 1 511 ? 2.453 26.629 -3.955 1.00 39.72 511 SER A C 1
ATOM 4084 O O . SER A 1 511 ? 1.292 26.240 -3.821 1.00 39.72 511 SER A O 1
ATOM 4086 N N . ALA A 1 512 ? 2.831 27.912 -3.903 1.00 36.16 512 ALA A N 1
ATOM 4087 C CA . ALA A 1 512 ? 1.957 29.077 -3.973 1.00 36.16 512 ALA A CA 1
ATOM 4088 C C . ALA A 1 512 ? 1.286 29.175 -5.357 1.00 36.16 512 ALA A C 1
ATOM 4090 O O . ALA A 1 512 ? 1.869 28.811 -6.377 1.00 36.16 512 ALA A O 1
ATOM 4091 N N . SER A 1 513 ? 0.050 29.661 -5.372 1.00 33.69 513 SER A N 1
ATOM 4092 C CA . SER A 1 513 ? -0.795 29.885 -6.547 1.00 33.69 513 SER A CA 1
ATOM 4093 C C . SER A 1 513 ? -0.073 30.560 -7.728 1.00 33.69 513 SER A C 1
ATOM 4095 O O . SER A 1 513 ? 0.303 31.725 -7.629 1.00 33.69 513 SER A O 1
ATOM 4097 N N . ASN A 1 514 ? -0.002 29.884 -8.877 1.00 30.77 514 ASN A N 1
ATOM 4098 C CA . ASN A 1 514 ? 0.050 30.531 -10.192 1.00 30.77 514 ASN A CA 1
ATOM 4099 C C . ASN A 1 514 ? -1.173 30.056 -10.990 1.00 30.77 514 ASN A C 1
ATOM 4101 O O . ASN A 1 514 ? -1.170 29.008 -11.626 1.00 30.77 514 ASN A O 1
ATOM 4105 N N . GLN A 1 515 ? -2.250 30.836 -10.902 1.00 36.41 515 GLN A N 1
ATOM 4106 C CA . GLN A 1 515 ? -3.593 30.572 -11.441 1.00 36.41 515 GLN A CA 1
ATOM 4107 C C . GLN A 1 515 ? -3.714 30.695 -12.979 1.00 36.41 515 GLN A C 1
ATOM 4109 O O . GLN A 1 515 ? -4.814 30.850 -13.496 1.00 36.41 515 GLN A O 1
ATOM 4114 N N . ALA A 1 516 ? -2.624 30.628 -13.747 1.00 31.06 516 ALA A N 1
ATOM 4115 C CA . ALA A 1 516 ? -2.672 30.971 -15.173 1.00 31.06 516 ALA A CA 1
ATOM 4116 C C . ALA A 1 516 ? -3.071 29.821 -16.128 1.00 31.06 516 ALA A C 1
ATOM 4118 O O . ALA A 1 516 ? -3.269 30.083 -17.309 1.00 31.06 516 ALA A O 1
ATOM 4119 N N . LEU A 1 517 ? -3.195 28.566 -15.669 1.00 35.56 517 LEU A N 1
ATOM 4120 C CA . LEU A 1 517 ? -3.411 27.399 -16.558 1.00 35.56 517 LEU A CA 1
ATOM 4121 C C . LEU A 1 517 ? -4.483 26.402 -16.065 1.00 35.56 517 LEU A C 1
ATOM 4123 O O . LEU A 1 517 ? -4.543 25.261 -16.525 1.00 35.56 517 LEU A O 1
ATOM 4127 N N . ALA A 1 518 ? -5.359 26.816 -15.144 1.00 34.31 518 ALA A N 1
ATOM 4128 C CA . ALA A 1 518 ? -6.364 25.961 -14.496 1.00 34.31 518 ALA A CA 1
ATOM 4129 C C . ALA A 1 518 ? -7.583 25.591 -15.382 1.00 34.31 518 ALA A C 1
ATOM 4131 O O . ALA A 1 518 ? -8.706 25.506 -14.889 1.00 34.31 518 ALA A O 1
ATOM 4132 N N . GLU A 1 519 ? -7.387 25.357 -16.682 1.00 33.44 519 GLU A N 1
ATOM 4133 C CA . GLU A 1 519 ? -8.458 24.959 -17.614 1.00 33.44 519 GLU A CA 1
ATOM 4134 C C . GLU A 1 519 ? -8.476 23.455 -17.949 1.00 33.44 519 GLU A C 1
ATOM 4136 O O . GLU A 1 519 ? -9.318 23.018 -18.726 1.00 33.4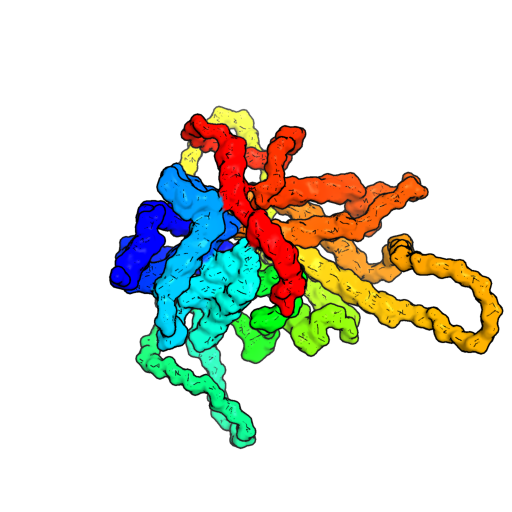4 519 GLU A O 1
ATOM 4141 N N . SER A 1 520 ? -7.596 22.626 -17.370 1.00 35.69 520 SER A N 1
ATOM 4142 C CA . SER A 1 520 ? -7.450 21.217 -17.797 1.00 35.69 520 SER A CA 1
ATOM 4143 C C . SER A 1 520 ? -7.819 20.131 -16.776 1.00 35.69 520 SER A C 1
ATOM 4145 O O . SER A 1 520 ? -7.754 18.950 -17.130 1.00 35.69 520 SER A O 1
ATOM 4147 N N . SER A 1 521 ? -8.263 20.496 -15.567 1.00 35.09 521 SER A N 1
ATOM 4148 C CA . SER A 1 521 ? -8.763 19.541 -14.563 1.00 35.09 521 SER A CA 1
ATOM 4149 C C . SER A 1 521 ? -10.298 19.497 -14.554 1.00 35.09 521 SER A C 1
ATOM 4151 O O . SER A 1 521 ? -10.928 20.558 -14.607 1.00 35.09 521 SER A O 1
ATOM 4153 N N . PRO A 1 522 ? -10.931 18.311 -14.453 1.00 31.34 522 PRO A N 1
ATOM 4154 C CA . PRO A 1 522 ? -12.378 18.225 -14.304 1.00 31.34 522 PRO A CA 1
ATOM 4155 C C . PRO A 1 522 ? -12.797 18.918 -13.003 1.00 31.34 522 PRO A C 1
ATOM 4157 O O . PRO A 1 522 ? -12.323 18.583 -11.917 1.00 31.34 522 PRO A O 1
ATOM 4160 N N . ARG A 1 523 ? -13.671 19.926 -13.116 1.00 32.47 523 ARG A N 1
ATOM 4161 C CA . ARG A 1 523 ? -14.226 20.616 -11.949 1.00 32.47 523 ARG A CA 1
ATOM 4162 C C . ARG A 1 523 ? -15.039 19.610 -11.124 1.00 32.47 523 ARG A C 1
ATOM 4164 O O . ARG A 1 523 ? -15.848 18.884 -11.705 1.00 32.47 523 ARG A O 1
ATOM 4171 N N . PRO A 1 524 ? -14.869 19.557 -9.793 1.00 33.53 524 PRO A N 1
ATOM 4172 C CA . PRO A 1 524 ? -15.758 18.769 -8.955 1.00 33.53 524 PRO A CA 1
ATOM 4173 C C . PRO A 1 524 ? -17.179 19.319 -9.110 1.00 33.53 524 PRO A C 1
ATOM 4175 O O . PRO A 1 524 ? -17.372 20.534 -9.100 1.00 33.53 524 PRO A O 1
ATOM 4178 N N . ASN A 1 525 ? -18.159 18.426 -9.282 1.00 30.67 525 ASN A N 1
ATOM 4179 C CA . ASN A 1 525 ? -19.577 18.777 -9.353 1.00 30.67 525 ASN A CA 1
ATOM 4180 C C . ASN A 1 525 ? -19.931 19.770 -8.237 1.00 30.67 525 ASN A C 1
ATOM 4182 O O . ASN A 1 525 ? -19.865 19.443 -7.051 1.00 30.67 525 ASN A O 1
ATOM 4186 N N . GLU A 1 526 ? -20.315 20.981 -8.637 1.00 35.41 526 GLU A N 1
ATOM 4187 C CA . GLU A 1 526 ? -20.816 22.030 -7.758 1.00 35.41 526 GLU A CA 1
ATOM 4188 C C . GLU A 1 526 ? -22.139 21.577 -7.125 1.00 35.41 526 GLU A C 1
ATOM 4190 O O . GLU A 1 526 ? -23.230 21.817 -7.640 1.00 35.41 526 GLU A O 1
ATOM 4195 N N . ARG A 1 527 ? -22.057 20.937 -5.959 1.00 31.47 527 ARG A N 1
ATOM 4196 C CA . ARG A 1 527 ? -23.121 21.011 -4.958 1.00 31.47 527 ARG A CA 1
ATOM 4197 C C . ARG A 1 527 ? -22.601 21.814 -3.780 1.00 31.47 527 ARG A C 1
ATOM 4199 O O . ARG A 1 527 ? -21.847 21.328 -2.945 1.00 31.47 527 ARG A O 1
ATOM 4206 N N . SER A 1 528 ? -22.990 23.086 -3.792 1.00 32.94 528 SER A N 1
ATOM 4207 C CA . SER A 1 528 ? -22.677 24.121 -2.816 1.00 32.94 528 SER A CA 1
ATOM 4208 C C . SER A 1 528 ? -22.720 23.625 -1.368 1.00 32.94 528 SER A C 1
ATOM 4210 O O . SER A 1 528 ? -23.792 23.354 -0.831 1.00 32.94 528 SER A O 1
ATOM 4212 N N . MET A 1 529 ? -21.569 23.643 -0.692 1.00 30.67 529 MET A N 1
ATOM 4213 C CA . MET A 1 529 ? -21.533 23.961 0.732 1.00 30.67 529 MET A CA 1
ATOM 4214 C C . MET A 1 529 ? -21.338 25.471 0.862 1.00 30.67 529 MET A C 1
ATOM 4216 O O . MET A 1 529 ? -20.272 26.012 0.587 1.00 30.67 529 MET A O 1
ATOM 4220 N N . SER A 1 530 ? -22.413 26.158 1.240 1.00 35.81 530 SER A N 1
ATOM 4221 C CA . SER A 1 530 ? -22.351 27.517 1.774 1.00 35.81 530 SER A CA 1
ATOM 4222 C C . SER A 1 530 ? -21.469 27.515 3.025 1.00 35.81 530 SER A C 1
ATOM 4224 O O . SER A 1 530 ? -21.698 26.680 3.890 1.00 35.81 530 SER A O 1
ATOM 4226 N N . TYR A 1 531 ? -20.454 28.382 3.088 1.00 32.81 531 TYR A N 1
ATOM 4227 C CA . TYR A 1 531 ? -20.136 29.295 4.200 1.00 32.81 531 TYR A CA 1
ATOM 4228 C C . TYR A 1 531 ? -18.783 29.978 3.930 1.00 32.81 531 TYR A C 1
ATOM 4230 O O . TYR A 1 531 ? -17.778 29.300 3.794 1.00 32.81 531 TYR A O 1
ATOM 4238 N N . LEU A 1 532 ? -18.815 31.314 3.845 1.00 37.75 532 LEU A N 1
ATOM 4239 C CA . LEU A 1 532 ? -17.869 32.362 4.292 1.00 37.75 532 LEU A CA 1
ATOM 4240 C C . LEU A 1 532 ? -16.396 32.022 4.663 1.00 37.75 532 LEU A C 1
ATOM 4242 O O . LEU A 1 532 ? -15.830 32.687 5.531 1.00 37.75 532 LEU A O 1
ATOM 4246 N N . SER A 1 533 ? -15.752 31.066 4.005 1.00 43.50 533 SER A N 1
ATOM 4247 C CA . SER A 1 533 ? -14.305 30.840 4.057 1.00 43.50 533 SER A CA 1
ATOM 4248 C C . SER A 1 533 ? -13.727 31.043 2.666 1.00 43.50 533 SER A C 1
ATOM 4250 O O . SER A 1 533 ? -14.321 30.604 1.683 1.00 43.50 533 SER A O 1
ATOM 4252 N N . ASP A 1 534 ? -12.576 31.698 2.579 1.00 54.00 534 ASP A N 1
ATOM 4253 C CA . ASP A 1 534 ? -11.800 31.750 1.345 1.00 54.00 534 ASP A CA 1
ATOM 4254 C C . ASP A 1 534 ? -11.235 30.337 1.068 1.00 54.00 534 ASP A C 1
ATOM 4256 O O . ASP A 1 534 ? -10.414 29.860 1.861 1.00 54.00 534 ASP A O 1
ATOM 4260 N N . PRO A 1 535 ? -11.693 29.630 0.015 1.00 57.12 535 PRO A N 1
ATOM 4261 C CA . PRO A 1 535 ? -11.279 28.255 -0.257 1.00 57.12 535 PRO A CA 1
ATOM 4262 C C . PRO A 1 535 ? -9.769 28.138 -0.492 1.00 57.12 535 PRO A C 1
ATOM 4264 O O . PRO A 1 535 ? -9.182 27.126 -0.116 1.00 57.12 535 PRO A O 1
ATOM 4267 N N . ASP A 1 536 ? -9.127 29.182 -1.025 1.00 57.38 536 ASP A N 1
ATOM 4268 C CA . ASP A 1 536 ? -7.678 29.199 -1.247 1.00 57.38 536 ASP A CA 1
ATOM 4269 C C . ASP A 1 536 ? -6.912 29.263 0.084 1.00 57.38 536 ASP A C 1
ATOM 4271 O O . ASP A 1 536 ? -5.867 28.628 0.254 1.00 57.38 536 ASP A O 1
ATOM 4275 N N . ARG A 1 537 ? -7.461 29.975 1.075 1.00 60.31 537 ARG A N 1
ATOM 4276 C CA . ARG A 1 537 ? -6.892 30.045 2.425 1.00 60.31 537 ARG A CA 1
ATOM 4277 C C . ARG A 1 537 ? -7.053 28.730 3.182 1.00 60.31 537 ARG A C 1
ATOM 4279 O O . ARG A 1 537 ? -6.098 28.280 3.815 1.00 60.31 537 ARG A O 1
ATOM 4286 N N . ASP A 1 538 ? -8.234 28.119 3.131 1.00 62.16 538 ASP A N 1
ATOM 4287 C CA . ASP A 1 538 ? -8.487 26.832 3.791 1.00 62.16 538 ASP A CA 1
ATOM 4288 C C . ASP A 1 538 ? -7.570 25.733 3.221 1.00 62.16 538 ASP A C 1
ATOM 4290 O O . ASP A 1 538 ? -7.055 24.897 3.974 1.00 62.16 538 ASP A O 1
ATOM 4294 N N . GLU A 1 539 ? -7.305 25.781 1.911 1.00 66.25 539 GLU A N 1
ATOM 4295 C CA . GLU A 1 539 ? -6.373 24.899 1.208 1.00 66.25 539 GLU A CA 1
ATOM 4296 C C . GLU A 1 539 ? -4.911 25.141 1.623 1.00 66.25 539 GLU A C 1
ATOM 4298 O O . GLU A 1 539 ? -4.178 24.191 1.902 1.00 66.25 539 GLU A O 1
ATOM 4303 N N . GLU A 1 540 ? -4.474 26.396 1.741 1.00 69.06 540 GLU A N 1
ATOM 4304 C CA . GLU A 1 540 ? -3.116 26.726 2.192 1.00 69.06 540 GLU A CA 1
ATOM 4305 C C . GLU A 1 540 ? -2.883 26.321 3.653 1.00 69.06 540 GLU A C 1
ATOM 4307 O O . GLU A 1 540 ? -1.881 25.681 3.986 1.00 69.06 540 GLU A O 1
ATOM 4312 N N . GLU A 1 541 ? -3.845 26.594 4.538 1.00 68.50 541 GLU A N 1
ATOM 4313 C CA . GLU A 1 541 ? -3.762 26.127 5.917 1.00 68.50 541 GLU A CA 1
ATOM 4314 C C . GLU A 1 541 ? -3.692 24.587 5.949 1.00 68.50 541 GLU A C 1
ATOM 4316 O O . GLU A 1 541 ? -3.034 24.002 6.818 1.00 68.50 541 GLU A O 1
ATOM 4321 N N . LEU A 1 542 ? -4.443 23.883 5.088 1.00 65.12 542 LEU A N 1
ATOM 4322 C CA . LEU A 1 542 ? -4.457 22.414 5.009 1.00 65.12 542 LEU A CA 1
ATOM 4323 C C . LEU A 1 542 ? -3.081 21.868 4.623 1.00 65.12 542 LEU A C 1
ATOM 4325 O O . LEU A 1 542 ? -2.582 20.955 5.286 1.00 65.12 542 LEU A O 1
ATOM 4329 N N . ARG A 1 543 ? -2.458 22.473 3.609 1.00 69.50 543 ARG A N 1
ATOM 4330 C CA . ARG A 1 543 ? -1.105 22.140 3.147 1.00 69.50 543 ARG A CA 1
ATOM 4331 C C . ARG A 1 543 ? -0.080 22.310 4.256 1.00 69.50 543 ARG A C 1
ATOM 4333 O O . ARG A 1 543 ? 0.704 21.399 4.510 1.00 69.50 543 ARG A O 1
ATOM 4340 N N . GLN A 1 544 ? -0.123 23.432 4.972 1.00 71.19 544 GLN A N 1
ATOM 4341 C CA . GLN A 1 544 ? 0.788 23.684 6.090 1.00 71.19 544 GLN A CA 1
ATOM 4342 C C . GLN A 1 544 ? 0.620 22.652 7.210 1.00 71.19 544 GLN A C 1
ATOM 4344 O O . GLN A 1 544 ? 1.608 22.160 7.749 1.00 71.19 544 GLN A O 1
ATOM 4349 N N . TRP A 1 545 ? -0.619 22.260 7.518 1.00 75.94 545 TRP A N 1
ATOM 4350 C CA . TRP A 1 545 ? -0.897 21.262 8.553 1.00 75.94 545 TRP A CA 1
ATOM 4351 C C . TRP A 1 545 ? -0.465 19.844 8.148 1.00 75.94 545 TRP A C 1
ATOM 4353 O O . TRP A 1 545 ? 0.058 19.089 8.969 1.00 75.94 545 TRP A O 1
ATOM 4363 N N . GLY A 1 546 ? -0.672 19.466 6.886 1.00 67.19 546 GLY A N 1
ATOM 4364 C CA . GLY A 1 546 ? -0.245 18.182 6.321 1.00 67.19 546 GLY A CA 1
ATOM 4365 C C . GLY A 1 546 ? 1.253 18.096 6.012 1.00 67.19 546 GLY A C 1
ATOM 4366 O O . GLY A 1 546 ? 1.753 17.004 5.758 1.00 67.19 546 GLY A O 1
ATOM 4367 N N . SER A 1 547 ? 1.970 19.223 6.044 1.00 73.56 547 SER A N 1
ATOM 4368 C CA . SER A 1 547 ? 3.365 19.316 5.615 1.00 73.56 547 SER A CA 1
ATOM 4369 C C . SER A 1 547 ? 4.293 18.395 6.411 1.00 73.56 547 SER A C 1
ATOM 4371 O O . SER A 1 547 ? 4.378 18.453 7.639 1.00 73.56 547 SER A O 1
ATOM 4373 N N . ILE A 1 548 ? 5.057 17.591 5.673 1.00 70.31 548 ILE A N 1
ATOM 4374 C CA . ILE A 1 548 ? 6.125 16.719 6.185 1.00 70.31 548 ILE A CA 1
ATOM 4375 C C . ILE A 1 548 ? 7.528 17.279 5.889 1.00 70.31 548 ILE A C 1
ATOM 4377 O O . ILE A 1 548 ? 8.524 16.599 6.130 1.00 70.31 548 ILE A O 1
ATOM 4381 N N . LYS A 1 549 ? 7.626 18.529 5.404 1.00 68.75 549 LYS A N 1
ATOM 4382 C CA . LYS A 1 549 ? 8.884 19.155 4.949 1.00 68.75 549 LYS A CA 1
ATOM 4383 C C . LYS A 1 549 ? 9.971 19.184 6.020 1.00 68.75 549 LYS A C 1
ATOM 4385 O O . LYS A 1 549 ? 11.124 18.915 5.718 1.00 68.75 549 LYS A O 1
ATOM 4390 N N . GLU A 1 550 ? 9.619 19.475 7.271 1.00 68.06 550 GLU A N 1
ATOM 4391 C CA . GLU A 1 550 ? 10.592 19.490 8.372 1.00 68.06 550 GLU A CA 1
ATOM 4392 C C . GLU A 1 550 ? 11.210 18.102 8.601 1.00 68.06 550 GLU A C 1
ATOM 4394 O O . GLU A 1 550 ? 12.414 17.979 8.813 1.00 68.06 550 GLU A O 1
ATOM 4399 N N . TYR A 1 551 ? 10.403 17.043 8.506 1.00 65.56 551 TYR A N 1
ATOM 4400 C CA . TYR A 1 551 ? 10.877 15.666 8.643 1.00 65.56 551 TYR A CA 1
ATOM 4401 C C . TYR A 1 551 ? 11.720 15.244 7.437 1.00 65.56 551 TYR A C 1
ATOM 4403 O O . TYR A 1 551 ? 12.771 14.638 7.621 1.00 65.56 551 TYR A O 1
ATOM 4411 N N . GLN A 1 552 ? 11.311 15.628 6.224 1.00 69.81 552 GLN A N 1
ATOM 4412 C CA . GLN A 1 552 ? 12.087 15.423 4.996 1.00 69.81 552 GLN A CA 1
ATOM 4413 C C . GLN A 1 552 ? 13.447 16.125 5.045 1.00 69.81 552 GLN A C 1
ATOM 4415 O O . GLN A 1 552 ? 14.458 15.512 4.712 1.00 69.81 552 GLN A O 1
ATOM 4420 N N . ALA A 1 553 ? 13.479 17.386 5.482 1.00 71.69 553 ALA A N 1
ATOM 4421 C CA . ALA A 1 553 ? 14.702 18.170 5.614 1.00 71.69 553 ALA A CA 1
ATOM 4422 C C . ALA A 1 553 ? 15.642 17.548 6.650 1.00 71.69 553 ALA A C 1
ATOM 4424 O O . ALA A 1 553 ? 16.789 17.266 6.327 1.00 71.69 553 ALA A O 1
ATOM 4425 N N . ARG A 1 554 ? 15.137 17.216 7.847 1.00 72.19 554 ARG A N 1
ATOM 4426 C CA . ARG A 1 554 ? 15.925 16.520 8.880 1.00 72.19 554 ARG A CA 1
ATOM 4427 C C . ARG A 1 554 ? 16.460 15.173 8.392 1.00 72.19 554 ARG A C 1
ATOM 4429 O O . ARG A 1 554 ? 17.596 14.819 8.691 1.00 72.19 554 ARG A O 1
ATOM 4436 N N . PHE A 1 555 ? 15.660 14.424 7.634 1.00 69.88 555 PHE A N 1
ATOM 4437 C CA . PHE A 1 555 ? 16.092 13.164 7.037 1.00 69.88 555 PHE A CA 1
ATOM 4438 C C . PHE A 1 555 ? 17.206 13.378 6.002 1.00 69.88 555 PHE A C 1
ATOM 4440 O O . PHE A 1 555 ? 18.236 12.705 6.062 1.00 69.88 555 PHE A O 1
ATOM 4447 N N . ALA A 1 556 ? 17.049 14.352 5.102 1.00 73.12 556 ALA A N 1
ATOM 4448 C CA . ALA A 1 556 ? 18.074 14.718 4.127 1.00 73.12 556 ALA A CA 1
ATOM 4449 C C . ALA A 1 556 ? 19.375 15.193 4.805 1.00 73.12 556 ALA A C 1
ATOM 4451 O O . ALA A 1 556 ? 20.453 14.732 4.438 1.00 73.12 556 ALA A O 1
ATOM 4452 N N . GLU A 1 557 ? 19.277 16.032 5.842 1.00 72.38 557 GLU A N 1
ATOM 4453 C CA . GLU A 1 557 ? 20.406 16.498 6.663 1.00 72.38 557 GLU A CA 1
ATOM 4454 C C . GLU A 1 557 ? 21.123 15.347 7.378 1.00 72.38 557 GLU A C 1
ATOM 4456 O O . GLU A 1 557 ? 22.344 15.363 7.513 1.00 72.38 557 GLU A O 1
ATOM 4461 N N . SER A 1 558 ? 20.387 14.311 7.791 1.00 64.44 558 SER A N 1
ATOM 4462 C CA . SER A 1 558 ? 20.960 13.105 8.400 1.00 64.44 558 SER A CA 1
ATOM 4463 C C . SER A 1 558 ? 21.632 12.148 7.403 1.00 64.44 558 SER A C 1
ATOM 4465 O O . SER A 1 558 ? 22.093 11.083 7.807 1.00 64.44 558 SER A O 1
ATOM 4467 N N . GLY A 1 559 ? 21.722 12.522 6.121 1.00 60.06 559 GLY A N 1
ATOM 4468 C CA . GLY A 1 559 ? 22.355 11.745 5.049 1.00 60.06 559 GLY A CA 1
ATOM 4469 C C . GLY A 1 559 ? 21.387 10.883 4.226 1.00 60.06 559 GLY A C 1
ATOM 4470 O O . GLY A 1 559 ? 21.826 10.055 3.427 1.00 60.06 559 GLY A O 1
ATOM 4471 N N . GLY A 1 560 ? 20.075 11.086 4.393 1.00 63.25 560 GLY A N 1
ATOM 4472 C CA . GLY A 1 560 ? 19.025 10.452 3.598 1.00 63.25 560 GLY A CA 1
ATOM 4473 C C . GLY A 1 560 ? 19.010 8.923 3.681 1.00 63.25 560 GLY A C 1
ATOM 4474 O O . GLY A 1 560 ? 19.507 8.320 4.631 1.00 63.25 560 GLY A O 1
ATOM 4475 N N . VAL A 1 561 ? 18.447 8.278 2.651 1.00 52.03 561 VAL A N 1
ATOM 4476 C CA . VAL A 1 561 ? 18.334 6.806 2.575 1.00 52.03 561 VAL A CA 1
ATOM 4477 C C . VAL A 1 561 ? 19.709 6.138 2.682 1.00 52.03 561 VAL A C 1
ATOM 4479 O O . VAL A 1 561 ? 19.826 5.092 3.308 1.00 52.03 561 VAL A O 1
ATOM 4482 N N . SER A 1 562 ? 20.754 6.780 2.153 1.00 44.41 562 SER A N 1
ATOM 4483 C CA . SER A 1 562 ? 22.129 6.272 2.144 1.00 44.41 562 SER A CA 1
ATOM 4484 C C . SER A 1 562 ? 22.809 6.227 3.519 1.00 44.41 562 SER A C 1
ATOM 4486 O O . SER A 1 562 ? 23.786 5.507 3.667 1.00 44.41 562 SER A O 1
ATOM 4488 N N . SER A 1 563 ? 22.321 6.982 4.509 1.00 47.16 563 SER A N 1
ATOM 4489 C CA . SER A 1 563 ? 22.826 6.988 5.900 1.00 47.16 563 SER A CA 1
ATOM 4490 C C . SER A 1 563 ? 22.084 5.997 6.812 1.00 47.16 563 SER A C 1
ATOM 4492 O O . SER A 1 563 ? 22.534 5.651 7.906 1.00 47.16 563 SER A O 1
ATOM 4494 N N . GLU A 1 564 ? 20.916 5.535 6.358 1.00 43.69 564 GLU A N 1
ATOM 4495 C CA . GLU A 1 564 ? 20.102 4.511 7.015 1.00 43.69 564 GLU A CA 1
ATOM 4496 C C . GLU A 1 564 ? 20.247 3.108 6.389 1.00 43.69 564 GLU A C 1
ATOM 4498 O O . GLU A 1 564 ? 19.517 2.195 6.796 1.00 43.69 564 GLU A O 1
ATOM 4503 N N . LEU A 1 565 ? 21.147 2.953 5.411 1.00 39.78 565 LEU A N 1
ATOM 4504 C CA . LEU A 1 565 ? 21.756 1.682 4.989 1.00 39.78 565 LEU A CA 1
ATOM 4505 C C . LEU A 1 565 ? 22.947 1.370 5.904 1.00 39.78 565 LEU A C 1
ATOM 4507 O O . LEU A 1 565 ? 23.173 0.167 6.160 1.00 39.78 565 LEU A O 1
#

Organism: Aspergillus nanangensis (NCBI:txid2582783)

Radius of gyration: 27.02 Å; chains: 1; bounding box: 95×77×78 Å

Sequence (565 aa):
MDQRTRLRKACDACSIRKVKLLVDDYFTYIHPLIPVPHEPTFRAAFEQREDLTNRTFLALTASMIGALVTSFPRRPKLHLKSEDQKAAFPHSMALVKRCCDVAVQARGMGYLDRTATVYDAAISYFLALCSGYMYNFRRFRAYFAECLTLLHVYDLCRPASQIPSVSPASTESSFSPQSQVRFSGQADGQLDLIEQEMGRRLFYTTLVGYRTIQQLGSNDTSFHVPPETPTDRYPPLPLEVDDEFIFPTHAEPQPADRVCRIVGFNANVRVYNCYNSLSAWELAFGNGQLFDWERQRTIIWESLQNAKAVLANLPKEYSLQWTQEPLRNENGTLGTVVETQDGDERRAIQYEIQKANIYASQLGTRSYLVEKYWALYGTWKMYHKPSEQLTTPGSPSTVKEESELYTSGSTDADTHLDHMGKMMAEERRLVIRDLFVLLRSINEVNMEPNGASFTSKVRQVASTLLNLPRENPEAPHSPALTPGPHPLTATEAESYLHAFIDTLVRLEGMSASNQALAESSPRPNERSMSYLSDPDRDEEELRQWGSIKEYQARFAESGGVSSEL

Secondary structure (DSSP, 8-state):
--HHHHHHHHHTTS-HHHHHHHHHHIIIIITTTS--S-HHHHHHHHHTTGGGT-HHHHHHHHHHHHHHHHH-THHHHHH--SHHHHHH-SSHHHHHHHHHHHHHHHH-TTTTSSPP-HHHHHHHHHHHHHHHHTT-HHHHHHHHHHHHHHHHHTTTTS-GGG------------------------------HHHHHHHHHHHHHHHHHHHHHHHTT----SS--PPP-SSSPPPPPPPSS-GGGB-SS-BPPPPTTS--HHHHHHHHHHHHHTTHHHHHHHHHH-TT--S-HHHHHHHHHHHHHHHHHHHHT--GGGS----------SS----------HHHHHHHHHHHHHHHHHHHHHHHHHHHHHHHHHHHHHHHHHHHS-----PPP----------------SSSSGGG--HHHHHHHHHHHHHHHHHHHHHHHS-HHHHGGGHHHHHHHHHHHHHHHHTSPPPPTT-SS--BSS-SSSPPBHHHHHHHHHHHHHHHHHHTT-----TT-TTSSPPP----------HHHHHHHHHHHH--HHHHHHHHHTT-GGG--

pLDDT: mean 75.67, std 22.95, range [24.58, 98.31]

Foldseek 3Di:
DDLLVVLVVLCVLDPLVLLVQLLVLLVLFPCLLQVDDLVVVLVVCSVVVVCSVQLLNVLLSLLSSLLCLLQPVLRSVVSQPDPSSCVQQVFSLSSSVSSLVSNVVSCPPCVVVDLDALSNLSSLQSQLSSCVSLVNNVSNLVSLQVSLCSLPVNVQAADPVPPPPPDDDDDDDDDDDPDPPPPPDDDPDQAQQSSNLSSLSSNLSSVLVVLLVVLLPDPDPSDDDQQDDPVRHRRDHRDFARSVQRGGRDGDDHDPVDGRSSLLVVLLSQLSVLLSVLRNVCVVPNALDDDDLVVNLVSLVSSLVSLVVSQVPDDPLLDLDDPPDDPPPPDPDPPPPPPDDPVVVSVSLSSLLSSLSNLLSSLSSLLSSLVSNVSSVVVVVVVPDPPPDPDDDDDDDDDDDDDDPDDDDDPVPPVPDDPSNLVSVVSLVVSLVSVLSSLQRGDLSSNSSNPPSSLSSLVSSLVSLVVQDDDDPPDPDDQFSDDDPDGQGPVNSVVSNVSSVVSSCLSQVNDDDPPPPPPRHDDDPDPDDDDDDDVSVSSNSSNVNSHSVVSVVVCVVCVHPVNVD